Protein AF-0000000087155460 (afdb_homodimer)

Secondary structure (DSSP, 8-state):
-----------------HHHHHHHHHHHHHHH-TTT--HHHHHHHHT--HHHHHHHH-SHHHHHHHHHHHHHHHHHHHHHHHT-TTS-HHHHHHHHHHHHHHHTSHHHHHH--HHHHHHHHHTTT-HHHHHHHHHHHHHHHHHHHHHHHHHHHTT-BPTT--HHHHHHHHHHHHHHHHHHHTT---HHHHHHHHHHHHHTTB-/-----------------HHHHHHHHHHHHHHH-TTT--HHHHHHHHT--HHHHHHHH-SHHHHHHHHHHHHHHHHHHHHHHHT-TTS-HHHHHHHHHHHHHHHTSHHHHHH--HHHHHHHHHTTT-HHHHHHHHHHHHHHHHHHHHHHHHHHHTT-BPTT--HHHHHHHHHHHHHHHHHHHTT---HHHHHHHHHHHHHTTB-

Radius of gyration: 25.84 Å; Cα contacts (8 Å, |Δi|>4): 524; chains: 2; bounding box: 129×66×39 Å

Organism: NCBI:txid2511166

Sequence (406 aa):
MNQAPAQLPRGRPRSFDVDGAVERAMQVFWSRGYHATALPDLLRATKLSRGSLYAAFGDKHSLFLCALDRYIADALARMDIEFDPRRDPVDGLRSYFAGYVDRTSGAKGRRGCLLVATTMELAGQDADVNRRAAGFFKAMETRVAAALSRAKAAGKLADGVEPSSAARILVCFVEGLRVIAKTGPTPITSQATADALLDRFVRMNQAPAQLPRGRPRSFDVDGAVERAMQVFWSRGYHATALPDLLRATKLSRGSLYAAFGDKHSLFLCALDRYIADALARMDIEFDPRRDPVDGLRSYFAGYVDRTSGAKGRRGCLLVATTMELAGQDADVNRRAAGFFKAMETRVAAALSRAKAAGKLADGVEPSSAARILVCFVEGLRVIAKTGPTPITSQATADALLDRFVR

InterPro domains:
  IPR001647 DNA-binding HTH domain, TetR-type [PF00440] (23-65)
  IPR001647 DNA-binding HTH domain, TetR-type [PS50977] (15-75)
  IPR009057 Homedomain-like superfamily [SSF46689] (9-91)
  IPR011075 Tetracyclin repressor-like, C-terminal domain [PF16925] (90-183)
  IPR036271 Tetracyclin repressor-like, C-terminal domain superfamily [SSF48498] (88-199)

Structure (mmCIF, N/CA/C/O backbone):
data_AF-0000000087155460-model_v1
#
loop_
_entity.id
_entity.type
_entity.pdbx_description
1 polymer 'HTH-type transcriptional repressor ComR'
#
loop_
_atom_site.group_PDB
_atom_site.id
_atom_site.type_symbol
_atom_site.label_atom_id
_atom_site.label_alt_id
_atom_site.label_comp_id
_atom_site.label_asym_id
_atom_site.label_entity_id
_atom_site.label_seq_id
_atom_site.pdbx_PDB_ins_code
_atom_site.Cartn_x
_atom_site.Cartn_y
_atom_site.Cartn_z
_atom_site.occupancy
_atom_site.B_iso_or_equiv
_atom_site.auth_seq_id
_atom_site.auth_comp_id
_atom_site.auth_asym_id
_atom_site.auth_atom_id
_atom_site.pdbx_PDB_model_num
ATOM 1 N N . MET A 1 1 ? -64.938 37.438 13.609 1 33.75 1 MET A N 1
ATOM 2 C CA . MET A 1 1 ? -64.125 36.281 13.93 1 33.75 1 MET A CA 1
ATOM 3 C C . MET A 1 1 ? -62.75 36.406 13.328 1 33.75 1 MET A C 1
ATOM 5 O O . MET A 1 1 ? -62.594 36.344 12.102 1 33.75 1 MET A O 1
ATOM 9 N N . ASN A 1 2 ? -61.75 37.156 13.836 1 37 2 ASN A N 1
ATOM 10 C CA . ASN A 1 2 ? -60.406 37.594 13.461 1 37 2 ASN A CA 1
ATOM 11 C C . ASN A 1 2 ? -59.438 36.438 13.312 1 37 2 ASN A C 1
ATOM 13 O O . ASN A 1 2 ? -59.094 35.781 14.289 1 37 2 ASN A O 1
ATOM 17 N N . GLN A 1 3 ? -59.5 35.656 12.242 1 40.03 3 GLN A N 1
ATOM 18 C CA . GLN A 1 3 ? -58.594 34.562 11.953 1 40.03 3 GLN A CA 1
ATOM 19 C C . GLN A 1 3 ? -57.125 35 12.078 1 40.03 3 GLN A C 1
ATOM 21 O O . GLN A 1 3 ? -56.719 35.969 11.453 1 40.03 3 GLN A O 1
ATOM 26 N N . ALA A 1 4 ? -56.531 34.781 13.211 1 50.47 4 ALA A N 1
ATOM 27 C CA . ALA A 1 4 ? -55.125 35.062 13.461 1 50.47 4 ALA A CA 1
ATOM 28 C C . ALA A 1 4 ? -54.25 34.625 12.273 1 50.47 4 ALA A C 1
ATOM 30 O O . ALA A 1 4 ? -54.562 33.625 11.609 1 50.47 4 ALA A O 1
ATOM 31 N N . PRO A 1 5 ? -53.469 35.531 11.688 1 45.53 5 PRO A N 1
ATOM 32 C CA . PRO A 1 5 ? -52.656 35.125 10.547 1 45.53 5 PRO A CA 1
ATOM 33 C C . PRO A 1 5 ? -51.844 33.844 10.82 1 45.53 5 PRO A C 1
ATOM 35 O O . PRO A 1 5 ? -51.469 33.594 11.961 1 45.53 5 PRO A O 1
ATOM 38 N N . ALA A 1 6 ? -52.188 32.719 10.234 1 46.72 6 ALA A N 1
ATOM 39 C CA . ALA A 1 6 ? -51.438 31.469 10.266 1 46.72 6 ALA A CA 1
ATOM 40 C C . ALA A 1 6 ? -49.938 31.734 10.242 1 46.72 6 ALA A C 1
ATOM 42 O O . ALA A 1 6 ? -49.438 32.406 9.344 1 46.72 6 ALA A O 1
ATOM 43 N N . GLN A 1 7 ? -49.25 31.938 11.375 1 41.44 7 GLN A N 1
ATOM 44 C CA . GLN A 1 7 ? -47.812 32.031 11.406 1 41.44 7 GLN A CA 1
ATOM 45 C C . GLN A 1 7 ? -47.156 31.062 10.438 1 41.44 7 GLN A C 1
ATOM 47 O O . GLN A 1 7 ? -47.594 29.906 10.328 1 41.44 7 GLN A O 1
ATOM 52 N N . LEU A 1 8 ? -46.781 31.422 9.242 1 43.31 8 LEU A N 1
ATOM 53 C CA . LEU A 1 8 ? -45.969 30.609 8.328 1 43.31 8 LEU A CA 1
ATOM 54 C C . LEU A 1 8 ? -45 29.734 9.094 1 43.31 8 LEU A C 1
ATOM 56 O O . LEU A 1 8 ? -44.312 30.203 9.992 1 43.31 8 LEU A O 1
ATOM 60 N N . PRO A 1 9 ? -45.281 28.391 9.258 1 42.38 9 PRO A N 1
ATOM 61 C CA . PRO A 1 9 ? -44.312 27.547 9.969 1 42.38 9 PRO A CA 1
ATOM 62 C C . PRO A 1 9 ? -42.875 27.938 9.719 1 42.38 9 PRO A C 1
ATOM 64 O O . PRO A 1 9 ? -42.562 28.531 8.688 1 42.38 9 PRO A O 1
ATOM 67 N N . ARG A 1 10 ? -42.156 28.469 10.711 1 41.88 10 ARG A N 1
ATOM 68 C CA . ARG A 1 10 ? -40.719 28.641 10.664 1 41.88 10 ARG A CA 1
ATOM 69 C C . ARG A 1 10 ? -40.062 27.672 9.688 1 41.88 10 ARG A C 1
ATOM 71 O O . ARG A 1 10 ? -40.5 26.531 9.562 1 41.88 10 ARG A O 1
ATOM 78 N N . GLY A 1 11 ? -39.625 28.094 8.492 1 39.84 11 GLY A N 1
ATOM 79 C CA . GLY A 1 11 ? -38.969 27.297 7.469 1 39.84 11 GLY A CA 1
ATOM 80 C C . GLY A 1 11 ? -38.188 26.125 8.031 1 39.84 11 GLY A C 1
ATOM 81 O O . GLY A 1 11 ? -37.719 26.172 9.18 1 39.84 11 GLY A O 1
ATOM 82 N N . ARG A 1 12 ? -38.625 24.875 7.887 1 42.66 12 ARG A N 1
ATOM 83 C CA . ARG A 1 12 ? -37.875 23.672 8.219 1 42.66 12 ARG A CA 1
ATOM 84 C C . ARG A 1 12 ? -36.375 23.906 8.086 1 42.66 12 ARG A C 1
ATOM 86 O O . ARG A 1 12 ? -35.906 24.438 7.066 1 42.66 12 ARG A O 1
ATOM 93 N N . PRO A 1 13 ? -35.562 24.219 9.078 1 45.78 13 PRO A N 1
ATOM 94 C CA . PRO A 1 13 ? -34.125 24.438 8.953 1 45.78 13 PRO A CA 1
ATOM 95 C C . PRO A 1 13 ? -33.531 23.719 7.734 1 45.78 13 PRO A C 1
ATOM 97 O O . PRO A 1 13 ? -34 22.656 7.344 1 45.78 13 PRO A O 1
ATOM 100 N N . ARG A 1 14 ? -33.094 24.266 6.66 1 45.06 14 ARG A N 1
ATOM 101 C CA . ARG A 1 14 ? -32.438 23.766 5.461 1 45.06 14 ARG A CA 1
ATOM 102 C C . ARG A 1 14 ? -31.656 22.484 5.762 1 45.06 14 ARG A C 1
ATOM 104 O O . ARG A 1 14 ? -30.75 22.5 6.586 1 45.06 14 ARG A O 1
ATOM 111 N N . SER A 1 15 ? -32.156 21.281 5.91 1 53.78 15 SER A N 1
ATOM 112 C CA . SER A 1 15 ? -31.641 19.922 6.062 1 53.78 15 SER A CA 1
ATOM 113 C C . SER A 1 15 ? -30.312 19.766 5.324 1 53.78 15 SER A C 1
ATOM 115 O O . SER A 1 15 ? -30.266 19.859 4.098 1 53.78 15 SER A O 1
ATOM 117 N N . PHE A 1 16 ? -29.234 20.391 5.84 1 66.31 16 PHE A N 1
ATOM 118 C CA . PHE A 1 16 ? -27.875 20.25 5.34 1 66.31 16 PHE A CA 1
ATOM 119 C C . PHE A 1 16 ? -27.625 18.828 4.855 1 66.31 16 PHE A C 1
ATOM 121 O O . PHE A 1 16 ? -28.062 17.859 5.492 1 66.31 16 PHE A O 1
ATOM 128 N N . ASP A 1 17 ? -27.438 18.688 3.543 1 86.5 17 ASP A N 1
ATOM 129 C CA . ASP A 1 17 ? -27.078 17.453 2.854 1 86.5 17 ASP A CA 1
ATOM 130 C C . ASP A 1 17 ? -25.812 16.828 3.453 1 86.5 17 ASP A C 1
ATOM 132 O O . ASP A 1 17 ? -24.719 17.062 2.957 1 86.5 17 ASP A O 1
ATOM 136 N N . VAL A 1 18 ? -26.031 16.141 4.594 1 91.12 18 VAL A N 1
ATOM 137 C CA . VAL A 1 18 ? -24.938 15.523 5.355 1 91.12 18 VAL A CA 1
ATOM 138 C C . VAL A 1 18 ? -24.109 14.633 4.438 1 91.12 18 VAL A C 1
ATOM 140 O O . VAL A 1 18 ? -22.875 14.688 4.469 1 91.12 18 VAL A O 1
ATOM 143 N N . ASP A 1 19 ? -24.828 13.977 3.592 1 93.94 19 ASP A N 1
ATOM 144 C CA . ASP A 1 19 ? -24.141 13.055 2.695 1 93.94 19 ASP A CA 1
ATOM 145 C C . ASP A 1 19 ? -23.234 13.805 1.714 1 93.94 19 ASP A C 1
ATOM 147 O O . ASP A 1 19 ? -22.109 13.391 1.445 1 93.94 19 ASP A O 1
ATOM 151 N N . GLY A 1 20 ? -23.75 14.836 1.236 1 96.12 20 GLY A N 1
ATOM 152 C CA . GLY A 1 20 ? -22.953 15.656 0.336 1 96.12 20 GLY A CA 1
ATOM 153 C C . GLY A 1 20 ? -21.734 16.266 1 1 96.12 20 GLY A C 1
ATOM 154 O O . GLY A 1 20 ? -20.656 16.312 0.401 1 96.12 20 GLY A O 1
ATOM 155 N N . ALA A 1 21 ? -21.906 16.75 2.217 1 96.81 21 ALA A N 1
ATOM 156 C CA . ALA A 1 21 ? -20.781 17.328 2.971 1 96.81 21 ALA A CA 1
ATOM 157 C C . ALA A 1 21 ? -19.703 16.281 3.227 1 96.81 21 ALA A C 1
ATOM 159 O O . ALA A 1 21 ? -18.516 16.562 3.086 1 96.81 21 ALA A O 1
ATOM 160 N N . VAL A 1 22 ? -20.125 15.094 3.566 1 97.88 22 VAL A N 1
ATOM 161 C CA . VAL A 1 22 ? -19.188 14.008 3.824 1 97.88 22 VAL A CA 1
ATOM 162 C C . VAL A 1 22 ? -18.422 13.68 2.547 1 97.88 22 VAL A C 1
ATOM 164 O O . VAL A 1 22 ? -17.203 13.492 2.576 1 97.88 22 VAL A O 1
ATOM 167 N N . GLU A 1 23 ? -19.156 13.648 1.404 1 98 23 GLU A N 1
ATOM 168 C CA . GLU A 1 23 ? -18.516 13.352 0.127 1 98 23 GLU A CA 1
ATOM 169 C C . GLU A 1 23 ? -17.484 14.414 -0.239 1 98 23 GLU A C 1
ATOM 171 O O . GLU A 1 23 ? -16.391 14.094 -0.697 1 98 23 GLU A O 1
ATOM 176 N N . ARG A 1 24 ? -17.812 15.594 -0.045 1 98.31 24 ARG A N 1
ATOM 177 C CA . ARG A 1 24 ? -16.891 16.688 -0.353 1 98.31 24 ARG A CA 1
ATOM 178 C C . ARG A 1 24 ? -15.68 16.672 0.569 1 98.31 24 ARG A C 1
ATOM 180 O O . ARG A 1 24 ? -14.555 16.891 0.127 1 98.31 24 ARG A O 1
ATOM 187 N N . ALA A 1 25 ? -15.945 16.422 1.863 1 98.5 25 ALA A N 1
ATOM 188 C CA . ALA A 1 25 ? -14.836 16.297 2.801 1 98.5 25 ALA A CA 1
ATOM 189 C C . ALA A 1 25 ? -13.93 15.125 2.41 1 98.5 25 ALA A C 1
ATOM 191 O O . ALA A 1 25 ? -12.703 15.234 2.496 1 98.5 25 ALA A O 1
ATOM 192 N N . MET A 1 26 ? -14.547 14.039 1.991 1 98.69 26 MET A N 1
ATOM 193 C CA . MET A 1 26 ? -13.797 12.867 1.551 1 98.69 26 MET A CA 1
ATOM 194 C C . MET A 1 26 ? -12.828 13.227 0.429 1 98.69 26 MET A C 1
ATOM 196 O O . MET A 1 26 ? -11.68 12.789 0.435 1 98.69 26 MET A O 1
ATOM 200 N N . GLN A 1 27 ? -13.297 14.055 -0.497 1 98.44 27 GLN A N 1
ATOM 201 C CA . GLN A 1 27 ? -12.453 14.453 -1.621 1 98.44 27 GLN A CA 1
ATOM 202 C C . GLN A 1 27 ? -11.25 15.25 -1.146 1 98.44 27 GLN A C 1
ATOM 204 O O . GLN A 1 27 ? -10.148 15.109 -1.687 1 98.44 27 GLN A O 1
ATOM 209 N N . VAL A 1 28 ? -11.398 16.078 -0.122 1 98.44 28 VAL A N 1
ATOM 210 C CA . VAL A 1 28 ? -10.312 16.891 0.42 1 98.44 28 VAL A CA 1
ATOM 211 C C . VAL A 1 28 ? -9.305 15.984 1.128 1 98.44 28 VAL A C 1
ATOM 213 O O . VAL A 1 28 ? -8.102 16.047 0.852 1 98.44 28 VAL A O 1
ATOM 216 N N . PHE A 1 29 ? -9.844 15.07 2.012 1 98.38 29 PHE A N 1
ATOM 217 C CA . PHE A 1 29 ? -8.961 14.141 2.713 1 98.38 29 PHE A CA 1
ATOM 218 C C . PHE A 1 29 ? -8.219 13.25 1.727 1 98.38 29 PHE A C 1
ATOM 220 O O . PHE A 1 29 ? -7.051 12.914 1.937 1 98.38 29 PHE A O 1
ATOM 227 N N . TRP A 1 30 ? -8.906 12.883 0.676 1 97.88 30 TRP A N 1
ATOM 228 C CA . TRP A 1 30 ? -8.344 12.008 -0.341 1 97.88 30 TRP A CA 1
ATOM 229 C C . TRP A 1 30 ? -7.207 12.695 -1.092 1 97.88 30 TRP A C 1
ATOM 231 O O . TRP A 1 30 ? -6.188 12.07 -1.4 1 97.88 30 TRP A O 1
ATOM 241 N N . SER A 1 31 ? -7.328 13.922 -1.33 1 95.62 31 SER A N 1
ATOM 242 C CA . SER A 1 31 ? -6.355 14.672 -2.117 1 95.62 31 SER A CA 1
ATOM 243 C C . SER A 1 31 ? -5.172 15.109 -1.262 1 95.62 31 SER A C 1
ATOM 245 O O . SER A 1 31 ? -4.027 15.094 -1.722 1 95.62 31 SER A O 1
ATOM 247 N N . ARG A 1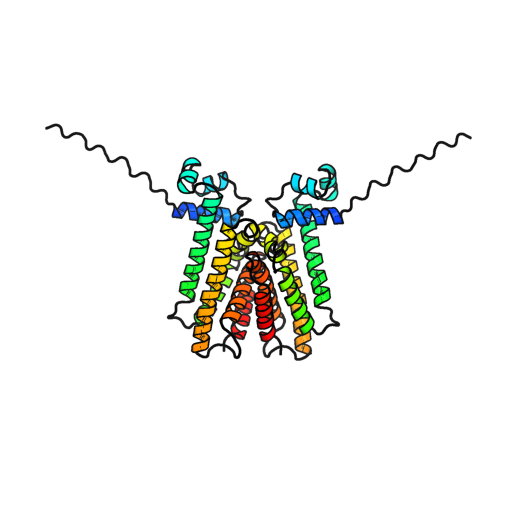 32 ? -5.414 15.391 0.032 1 95.44 32 ARG A N 1
ATOM 248 C CA . ARG A 1 32 ? -4.379 16.062 0.809 1 95.44 32 ARG A CA 1
ATOM 249 C C . ARG A 1 32 ? -3.836 15.156 1.904 1 95.44 32 ARG A C 1
ATOM 251 O O . ARG A 1 32 ? -2.719 15.352 2.385 1 95.44 32 ARG A O 1
ATOM 258 N N . GLY A 1 33 ? -4.645 14.156 2.275 1 96.5 33 GLY A N 1
ATOM 259 C CA . GLY A 1 33 ? -4.336 13.398 3.477 1 96.5 33 GLY A CA 1
ATOM 260 C C . GLY A 1 33 ? -4.934 13.992 4.734 1 96.5 33 GLY A C 1
ATOM 261 O O . GLY A 1 33 ? -5.457 15.109 4.707 1 96.5 33 GLY A O 1
ATOM 262 N N . TYR A 1 34 ? -4.91 13.266 5.789 1 97.62 34 TYR A N 1
ATOM 263 C CA . TYR A 1 34 ? -5.516 13.688 7.047 1 97.62 34 TYR A CA 1
ATOM 264 C C . TYR A 1 34 ? -4.727 14.828 7.676 1 97.62 34 TYR A C 1
ATOM 266 O O . TYR A 1 34 ? -5.285 15.883 7.988 1 97.62 34 TYR A O 1
ATOM 274 N N . HIS A 1 35 ? -3.439 14.672 7.801 1 95.19 35 HIS A N 1
ATOM 275 C CA . HIS A 1 35 ? -2.627 15.641 8.523 1 95.19 35 HIS A CA 1
ATOM 276 C C . HIS A 1 35 ? -2.5 16.938 7.75 1 95.19 35 HIS A C 1
ATOM 278 O O . HIS A 1 35 ? -2.486 18.031 8.344 1 95.19 35 HIS A O 1
ATOM 284 N N . ALA A 1 36 ? -2.475 16.859 6.449 1 95.44 36 ALA A N 1
ATOM 285 C CA . ALA A 1 36 ? -2.25 18.047 5.629 1 95.44 36 ALA A CA 1
ATOM 286 C C . ALA A 1 36 ? -3.545 18.828 5.422 1 95.44 36 ALA A C 1
ATOM 288 O O . ALA A 1 36 ? -3.527 19.938 4.91 1 95.44 36 ALA A O 1
ATOM 289 N N . THR A 1 37 ? -4.676 18.234 5.805 1 97.62 37 THR A N 1
ATOM 290 C CA . THR A 1 37 ? -5.961 18.906 5.688 1 97.62 37 THR A CA 1
ATOM 291 C C . THR A 1 37 ? -6.215 19.797 6.902 1 97.62 37 THR A C 1
ATOM 293 O O . THR A 1 37 ? -6.129 19.344 8.047 1 97.62 37 THR A O 1
ATOM 296 N N . ALA A 1 38 ? -6.508 21.062 6.605 1 96.81 38 ALA A N 1
ATOM 297 C CA . ALA A 1 38 ? -6.84 22 7.668 1 96.81 38 ALA A CA 1
ATOM 298 C C . ALA A 1 38 ? -8.328 22.344 7.656 1 96.81 38 ALA A C 1
ATOM 300 O O . ALA A 1 38 ? -9.031 22.062 6.684 1 96.81 38 ALA A O 1
ATOM 301 N N . LEU A 1 39 ? -8.766 22.875 8.75 1 96.88 39 LEU A N 1
ATOM 302 C CA . LEU A 1 39 ? -10.18 23.203 8.922 1 96.88 39 LEU A CA 1
ATOM 303 C C . LEU A 1 39 ? -10.656 24.141 7.812 1 96.88 39 LEU A C 1
ATOM 305 O O . LEU A 1 39 ? -11.727 23.922 7.234 1 96.88 39 LEU A O 1
ATOM 309 N N . PRO A 1 40 ? -9.891 25.172 7.387 1 97.69 40 PRO A N 1
ATOM 310 C CA . PRO A 1 40 ? -10.359 26.031 6.305 1 97.69 40 PRO A CA 1
ATOM 311 C C . PRO A 1 40 ? -10.602 25.281 5 1 97.69 40 PRO A C 1
ATOM 313 O O . PRO A 1 40 ? -11.492 25.641 4.23 1 97.69 40 PRO A O 1
ATOM 316 N N . ASP A 1 41 ? -9.773 24.25 4.703 1 98.12 41 ASP A N 1
ATOM 317 C CA . ASP A 1 41 ? -9.977 23.406 3.52 1 98.12 41 ASP A CA 1
ATOM 318 C C . ASP A 1 41 ? -11.352 22.75 3.547 1 98.12 41 ASP A C 1
ATOM 320 O O . ASP A 1 41 ? -12.047 22.719 2.533 1 98.12 41 ASP A O 1
ATOM 324 N N . LEU A 1 42 ? -11.711 22.219 4.723 1 98.25 42 LEU A N 1
ATOM 325 C CA . LEU A 1 42 ? -12.977 21.5 4.887 1 98.25 42 LEU A CA 1
ATOM 326 C C . LEU A 1 42 ? -14.156 22.469 4.816 1 98.25 42 LEU A C 1
ATOM 328 O O . LEU A 1 42 ? -15.188 22.156 4.211 1 98.25 42 LEU A O 1
ATOM 332 N N . LEU A 1 43 ? -14 23.641 5.449 1 97.62 43 LEU A N 1
ATOM 333 C CA . LEU A 1 43 ? -15.062 24.641 5.418 1 97.62 43 LEU A CA 1
ATOM 334 C C . LEU A 1 43 ? -15.344 25.094 3.988 1 97.62 43 LEU A C 1
ATOM 336 O O . LEU A 1 43 ? -16.5 25.172 3.572 1 97.62 43 LEU A O 1
ATOM 340 N N . ARG A 1 44 ? -14.312 25.328 3.256 1 97.69 44 ARG A N 1
ATOM 341 C CA . ARG A 1 44 ? -14.445 25.75 1.865 1 97.69 44 ARG A CA 1
ATOM 342 C C . ARG A 1 44 ? -15.109 24.672 1.024 1 97.69 44 ARG A C 1
ATOM 344 O O . ARG A 1 44 ? -16.016 24.953 0.248 1 97.69 44 ARG A O 1
ATOM 351 N N . ALA A 1 45 ? -14.727 23.438 1.207 1 97.19 45 ALA A N 1
ATOM 352 C CA . ALA A 1 45 ? -15.211 22.344 0.383 1 97.19 45 ALA A CA 1
ATOM 353 C C . ALA A 1 45 ? -16.656 22 0.708 1 97.19 45 ALA A C 1
ATOM 355 O O . ALA A 1 45 ? -17.438 21.656 -0.183 1 97.19 45 ALA A O 1
ATOM 356 N N . THR A 1 46 ? -17.031 22.078 1.975 1 96.25 46 THR A N 1
ATOM 357 C CA . THR A 1 46 ? -18.359 21.656 2.402 1 96.25 46 THR A CA 1
ATOM 358 C C . THR A 1 46 ? -19.344 22.812 2.33 1 96.25 46 THR A C 1
ATOM 360 O O . THR A 1 46 ? -20.547 22.609 2.404 1 96.25 46 THR A O 1
ATOM 363 N N . LYS A 1 47 ? -18.828 23.984 2.338 1 94.75 47 LYS A N 1
ATOM 364 C CA . LYS A 1 47 ? -19.609 25.219 2.336 1 94.75 47 LYS A CA 1
ATOM 365 C C . LYS A 1 47 ? -20.391 25.375 3.641 1 94.75 47 LYS A C 1
ATOM 367 O O . LYS A 1 47 ? -21.531 25.844 3.637 1 94.75 47 LYS A O 1
ATOM 372 N N . LEU A 1 48 ? -19.828 24.844 4.645 1 94.31 48 LEU A N 1
ATOM 373 C CA . LEU A 1 48 ? -20.391 25 5.984 1 94.31 48 LEU A CA 1
ATOM 374 C C . LEU A 1 48 ? -19.594 26 6.801 1 94.31 48 LEU A C 1
ATOM 376 O O . LEU A 1 48 ? -18.375 26.156 6.598 1 94.31 48 LEU A O 1
ATOM 380 N N . SER A 1 49 ? -20.328 26.625 7.695 1 94.25 49 SER A N 1
ATOM 381 C CA . SER A 1 49 ? -19.625 27.422 8.703 1 94.25 49 SER A CA 1
ATOM 382 C C . SER A 1 49 ? -18.953 26.516 9.734 1 94.25 49 SER A C 1
ATOM 384 O O . SER A 1 49 ? -19.281 25.328 9.844 1 94.25 49 SER A O 1
ATOM 386 N N . ARG A 1 50 ? -17.969 27.062 10.438 1 94.19 50 ARG A N 1
ATOM 387 C CA . ARG A 1 50 ? -17.297 26.312 11.484 1 94.19 50 ARG A CA 1
ATOM 388 C C . ARG A 1 50 ? -18.297 25.75 12.492 1 94.19 50 ARG A C 1
ATOM 390 O O . ARG A 1 50 ? -18.219 24.562 12.852 1 94.19 50 ARG A O 1
ATOM 397 N N . GLY A 1 51 ? -19.25 26.562 12.914 1 93.44 51 GLY A N 1
ATOM 398 C CA . GLY A 1 51 ? -20.266 26.141 13.859 1 93.44 51 GLY A CA 1
ATOM 399 C C . GLY A 1 51 ? -21.125 25 13.336 1 93.44 51 GLY A C 1
ATOM 400 O O . GLY A 1 51 ? -21.422 24.047 14.062 1 93.44 51 GLY A O 1
ATOM 401 N N . SER A 1 52 ? -21.516 25.062 12.117 1 92.75 52 SER A N 1
ATOM 402 C CA . SER A 1 52 ? -22.344 24.031 11.492 1 92.75 52 SER A CA 1
ATOM 403 C C . SER A 1 52 ? -21.609 22.719 11.359 1 92.75 52 SER A C 1
ATOM 405 O O . SER A 1 52 ? -22.172 21.641 11.586 1 92.75 52 SER A O 1
ATOM 407 N N . LEU A 1 53 ? -20.312 22.766 10.977 1 94.38 53 LEU A N 1
ATOM 408 C CA . LEU A 1 53 ? -19.516 21.562 10.82 1 94.38 53 LEU A CA 1
ATOM 409 C C . LEU A 1 53 ? -19.328 20.859 12.164 1 94.38 53 LEU A C 1
ATOM 411 O O . LEU A 1 53 ? -19.5 19.641 12.25 1 94.38 53 LEU A O 1
ATOM 415 N N . TYR A 1 54 ? -19.062 21.641 13.141 1 93.06 54 TYR A N 1
ATOM 416 C CA . TYR A 1 54 ? -18.875 21.078 14.477 1 93.06 54 TYR A CA 1
ATOM 417 C C . TYR A 1 54 ? -20.172 20.516 15.023 1 93.06 54 TYR A C 1
ATOM 419 O O . TYR A 1 54 ? -20.172 19.484 15.703 1 93.06 54 TYR A O 1
ATOM 427 N N . ALA A 1 55 ? -21.266 21.203 14.758 1 93.62 55 ALA A N 1
ATOM 428 C CA . ALA A 1 55 ? -22.578 20.719 15.211 1 93.62 55 ALA A CA 1
ATOM 429 C C . ALA A 1 55 ? -22.938 19.406 14.531 1 93.62 55 ALA A C 1
ATOM 431 O O . ALA A 1 55 ? -23.516 18.516 15.164 1 93.62 55 ALA A O 1
ATOM 432 N N . ALA A 1 56 ? -22.547 19.328 13.352 1 93.88 56 ALA A N 1
ATOM 433 C CA . ALA A 1 56 ? -22.953 18.172 12.562 1 93.88 56 ALA A CA 1
ATOM 434 C C . ALA A 1 56 ? -22 17 12.797 1 93.88 56 ALA A C 1
ATOM 436 O O . ALA A 1 56 ? -22.438 15.844 12.836 1 93.88 56 ALA A O 1
ATOM 437 N N . PHE A 1 57 ? -20.641 17.266 12.93 1 96.25 57 PHE A N 1
ATOM 438 C CA . PHE A 1 57 ? -19.703 16.156 12.875 1 96.25 57 PHE A CA 1
ATOM 439 C C . PHE A 1 57 ? -18.812 16.125 14.117 1 96.25 57 PHE A C 1
ATOM 441 O O . PHE A 1 57 ? -18.125 15.141 14.375 1 96.25 57 PHE A O 1
ATOM 448 N N . GLY A 1 58 ? -18.875 17.219 14.875 1 95 58 GLY A N 1
ATOM 449 C CA . GLY A 1 58 ? -18.031 17.312 16.062 1 95 58 GLY A CA 1
ATOM 450 C C . GLY A 1 58 ? -16.656 17.891 15.766 1 95 58 GLY A C 1
ATOM 451 O O . GLY A 1 58 ? -16.375 19.047 16.109 1 95 58 GLY A O 1
ATOM 452 N N . ASP A 1 59 ? -15.711 17.125 15.25 1 96.25 59 ASP A N 1
ATOM 453 C CA . ASP A 1 59 ? -14.359 17.594 14.969 1 96.25 59 ASP A CA 1
ATOM 454 C C . ASP A 1 59 ? -13.836 17 13.664 1 96.25 59 ASP A C 1
ATOM 456 O O . ASP A 1 59 ? -14.547 16.266 12.977 1 96.25 59 ASP A O 1
ATOM 460 N N . LYS A 1 60 ? -12.688 17.391 13.281 1 97.38 60 LYS A N 1
ATOM 461 C CA . LYS A 1 60 ? -12.055 16.938 12.047 1 97.38 60 LYS A CA 1
ATOM 462 C C . LYS A 1 60 ? -11.961 15.414 12.008 1 97.38 60 LYS A C 1
ATOM 464 O O . LYS A 1 60 ? -12.242 14.797 10.977 1 97.38 60 LYS A O 1
ATOM 469 N N . HIS A 1 61 ? -11.516 14.82 13.125 1 98.31 61 HIS A N 1
ATOM 470 C CA . HIS A 1 61 ? -11.328 13.375 13.188 1 98.31 61 HIS A CA 1
ATOM 471 C C . HIS A 1 61 ? -12.641 12.641 12.953 1 98.31 61 HIS A C 1
ATOM 473 O O . HIS A 1 61 ? -12.688 11.68 12.188 1 98.31 61 HIS A O 1
ATOM 479 N N . SER A 1 62 ? -13.68 13.062 13.562 1 98.38 62 SER A N 1
ATOM 480 C CA . SER A 1 62 ? -14.984 12.43 13.391 1 98.38 62 SER A CA 1
ATOM 481 C C . SER A 1 62 ? -15.484 12.562 11.953 1 98.38 62 SER A C 1
ATOM 483 O O . SER A 1 62 ? -16.047 11.617 11.398 1 98.38 62 SER A O 1
ATOM 485 N N . LEU A 1 63 ? -15.352 13.797 11.414 1 98.19 63 LEU A N 1
ATOM 486 C CA . LEU A 1 63 ? -15.711 13.992 10.016 1 98.19 63 LEU A CA 1
ATOM 487 C C . LEU A 1 63 ? -14.883 13.086 9.109 1 98.19 63 LEU A C 1
ATOM 489 O O . LEU A 1 63 ? -15.406 12.523 8.141 1 98.19 63 LEU A O 1
ATOM 493 N N . PHE A 1 64 ? -13.641 12.93 9.398 1 98.75 64 PHE A N 1
ATOM 494 C CA . PHE A 1 64 ? -12.758 12.062 8.633 1 98.75 64 PHE A CA 1
ATOM 495 C C . PHE A 1 64 ? -13.25 10.617 8.672 1 98.75 64 PHE A C 1
ATOM 497 O O . PHE A 1 64 ? -13.273 9.938 7.648 1 98.75 64 PHE A O 1
ATOM 504 N N . LEU A 1 65 ? -13.594 10.133 9.859 1 98.81 65 LEU A N 1
ATOM 505 C CA . LEU A 1 65 ? -14.086 8.773 9.992 1 98.81 65 LEU A CA 1
ATOM 506 C C . LEU A 1 65 ? -15.359 8.57 9.18 1 98.81 65 LEU A C 1
ATOM 508 O O . LEU A 1 65 ? -15.562 7.516 8.578 1 98.81 65 LEU A O 1
ATOM 512 N N . CYS A 1 66 ? -16.188 9.578 9.109 1 98.5 66 CYS A N 1
ATOM 513 C CA . CYS A 1 66 ? -17.375 9.516 8.266 1 98.5 66 CYS A CA 1
ATOM 514 C C . CYS A 1 66 ? -16.984 9.375 6.797 1 98.5 66 CYS A C 1
ATOM 516 O O . CYS A 1 66 ? -17.578 8.578 6.066 1 98.5 66 CYS A O 1
ATOM 518 N N . ALA A 1 67 ? -16.062 10.172 6.363 1 98.75 67 ALA A N 1
ATOM 519 C CA . ALA A 1 67 ? -15.562 10.109 4.992 1 98.75 67 ALA A CA 1
ATOM 520 C C . ALA A 1 67 ? -14.984 8.734 4.676 1 98.75 67 ALA A C 1
ATOM 522 O O . ALA A 1 67 ? -15.258 8.172 3.615 1 98.75 67 ALA A O 1
ATOM 523 N N . LEU A 1 68 ? -14.227 8.18 5.59 1 98.88 68 LEU A N 1
ATOM 524 C CA . LEU A 1 68 ? -13.617 6.867 5.418 1 98.88 68 LEU A CA 1
ATOM 525 C C . LEU A 1 68 ? -14.688 5.777 5.348 1 98.88 68 LEU A C 1
ATOM 527 O O . LEU A 1 68 ? -14.609 4.883 4.504 1 98.88 68 LEU A O 1
ATOM 531 N N . ASP A 1 69 ? -15.656 5.883 6.227 1 98.81 69 ASP A N 1
ATOM 532 C CA . ASP A 1 69 ? -16.766 4.93 6.219 1 98.81 69 ASP A CA 1
ATOM 533 C C . ASP A 1 69 ? -17.5 4.957 4.883 1 98.81 69 ASP A C 1
ATOM 535 O O . ASP A 1 69 ? -17.875 3.906 4.355 1 98.81 69 ASP A O 1
ATOM 539 N N . ARG A 1 70 ? -17.734 6.129 4.398 1 98.38 70 ARG A N 1
ATOM 540 C CA . ARG A 1 70 ? -18.391 6.246 3.098 1 98.38 70 ARG A CA 1
ATOM 541 C C . ARG A 1 70 ? -17.562 5.578 2.006 1 98.38 70 ARG A C 1
ATOM 543 O O . ARG A 1 70 ? -18.094 4.836 1.18 1 98.38 70 ARG A O 1
ATOM 550 N N . TYR A 1 71 ? -16.297 5.848 1.948 1 98.62 71 TYR A N 1
ATOM 551 C CA . TYR A 1 71 ? -15.398 5.246 0.97 1 98.62 71 TYR A CA 1
ATOM 552 C C . TYR A 1 71 ? -15.445 3.727 1.041 1 98.62 71 TYR A C 1
ATOM 554 O O . TYR A 1 71 ? -15.523 3.053 0.011 1 98.62 71 TYR A O 1
ATOM 562 N N . ILE A 1 72 ? -15.391 3.205 2.252 1 98.81 72 ILE A N 1
ATOM 563 C CA . ILE A 1 72 ? -15.398 1.767 2.484 1 98.81 72 ILE A CA 1
ATOM 564 C C . ILE A 1 72 ? -16.734 1.175 2.025 1 98.81 72 ILE A C 1
ATOM 566 O O . ILE A 1 72 ? -16.75 0.135 1.362 1 98.81 72 ILE A O 1
ATOM 570 N N . ALA A 1 73 ? -17.781 1.833 2.373 1 98.56 73 ALA A N 1
ATOM 571 C CA . ALA A 1 73 ? -19.109 1.354 1.986 1 98.56 73 ALA A CA 1
ATOM 572 C C . ALA A 1 73 ? -19.25 1.274 0.468 1 98.56 73 ALA A C 1
ATOM 574 O O . ALA A 1 73 ? -19.797 0.305 -0.063 1 98.56 73 ALA A O 1
ATOM 575 N N . ASP A 1 74 ? -18.766 2.285 -0.216 1 98.12 74 ASP A N 1
ATOM 576 C CA . ASP A 1 74 ? -18.797 2.297 -1.676 1 98.12 74 ASP A CA 1
ATOM 577 C C . ASP A 1 74 ? -18 1.129 -2.248 1 98.12 74 ASP A C 1
ATOM 579 O O . ASP A 1 74 ? -18.438 0.484 -3.207 1 98.12 74 ASP A O 1
ATOM 583 N N . ALA A 1 75 ? -16.859 0.838 -1.702 1 98.56 75 ALA A N 1
ATOM 584 C CA . ALA A 1 75 ? -15.992 -0.25 -2.162 1 98.56 75 ALA A CA 1
ATOM 585 C C . ALA A 1 75 ? -16.672 -1.604 -1.95 1 98.56 75 ALA A C 1
ATOM 587 O O . ALA A 1 75 ? -16.656 -2.455 -2.844 1 98.56 75 ALA A O 1
ATOM 588 N N . LEU A 1 76 ? -17.25 -1.79 -0.782 1 98.56 76 LEU A N 1
ATOM 589 C CA . LEU A 1 76 ? -17.906 -3.059 -0.473 1 98.56 76 LEU A CA 1
ATOM 590 C C . LEU A 1 76 ? -19.125 -3.266 -1.349 1 98.56 76 LEU A C 1
ATOM 592 O O . LEU A 1 76 ? -19.406 -4.387 -1.78 1 98.56 76 LEU A O 1
ATOM 596 N N . ALA A 1 77 ? -19.844 -2.182 -1.628 1 98.38 77 ALA A N 1
ATOM 597 C CA . ALA A 1 77 ? -21 -2.27 -2.51 1 98.38 77 ALA A CA 1
ATOM 598 C C . ALA A 1 77 ? -20.594 -2.709 -3.912 1 98.38 77 ALA A C 1
ATOM 600 O O . ALA A 1 77 ? -21.297 -3.504 -4.547 1 98.38 77 ALA A O 1
ATOM 601 N N . ARG A 1 78 ? -19.531 -2.205 -4.414 1 98.06 78 ARG A N 1
ATOM 602 C CA . ARG A 1 78 ? -19.016 -2.627 -5.715 1 98.06 78 ARG A CA 1
ATOM 603 C C . ARG A 1 78 ? -18.703 -4.121 -5.723 1 98.06 78 ARG A C 1
ATOM 605 O O . ARG A 1 78 ? -19.047 -4.828 -6.668 1 98.06 78 ARG A O 1
ATOM 612 N N . MET A 1 79 ? -18.047 -4.582 -4.637 1 98.38 79 MET A N 1
ATOM 613 C CA . MET A 1 79 ? -17.688 -5.992 -4.559 1 98.38 79 MET A CA 1
ATOM 614 C C . MET A 1 79 ? -18.938 -6.871 -4.5 1 98.38 79 MET A C 1
ATOM 616 O O . MET A 1 79 ? -18.953 -7.977 -5.047 1 98.38 79 MET A O 1
ATOM 620 N N . ASP A 1 80 ? -19.953 -6.367 -3.809 1 97.81 80 ASP A N 1
ATOM 621 C CA . ASP A 1 80 ? -21.203 -7.117 -3.742 1 97.81 80 ASP A CA 1
ATOM 622 C C . ASP A 1 80 ? -21.797 -7.336 -5.137 1 97.81 80 ASP A C 1
ATOM 624 O O . ASP A 1 80 ? -22.344 -8.398 -5.422 1 97.81 80 ASP A O 1
ATOM 628 N N . ILE A 1 81 ? -21.641 -6.375 -5.953 1 98 81 ILE A N 1
ATOM 629 C CA . ILE A 1 81 ? -22.109 -6.492 -7.328 1 98 81 ILE A CA 1
ATOM 630 C C . ILE A 1 81 ? -21.219 -7.465 -8.094 1 98 81 ILE A C 1
ATOM 632 O O . ILE A 1 81 ? -21.719 -8.344 -8.805 1 98 81 ILE A O 1
ATOM 636 N N . GLU A 1 82 ? -19.938 -7.344 -7.973 1 98.06 82 GLU A N 1
ATOM 637 C CA . GLU A 1 82 ? -18.969 -8.18 -8.672 1 98.06 82 GLU A CA 1
ATOM 638 C C . GLU A 1 82 ? -19.109 -9.641 -8.273 1 98.06 82 GLU A C 1
ATOM 640 O O . GLU A 1 82 ? -18.938 -10.539 -9.109 1 98.06 82 GLU A O 1
ATOM 645 N N . PHE A 1 83 ? -19.469 -9.875 -6.98 1 98.38 83 PHE A N 1
ATOM 646 C CA . PHE A 1 83 ? -19.516 -11.234 -6.461 1 98.38 83 PHE A CA 1
ATOM 647 C C . PHE A 1 83 ? -20.953 -11.68 -6.227 1 98.38 83 PHE A C 1
ATOM 649 O O . PHE A 1 83 ? -21.219 -12.516 -5.359 1 98.38 83 PHE A O 1
ATOM 656 N N . ASP A 1 84 ? -21.844 -11.062 -6.953 1 97.62 84 ASP A N 1
ATOM 657 C CA . ASP A 1 84 ? -23.234 -11.523 -6.906 1 97.62 84 ASP A CA 1
ATOM 658 C C . ASP A 1 84 ? -23.312 -13.039 -7.039 1 97.62 84 ASP A C 1
ATOM 660 O O . ASP A 1 84 ? -22.734 -13.617 -7.961 1 97.62 84 ASP A O 1
ATOM 664 N N . PRO A 1 85 ? -23.984 -13.703 -6.18 1 94.38 85 PRO A N 1
ATOM 665 C CA . PRO A 1 85 ? -24.031 -15.164 -6.168 1 94.38 85 PRO A CA 1
ATOM 666 C C . PRO A 1 85 ? -24.688 -15.75 -7.418 1 94.38 85 PRO A C 1
ATOM 668 O O . PRO A 1 85 ? -24.516 -16.938 -7.711 1 94.38 85 PRO A O 1
ATOM 671 N N . ARG A 1 86 ? -25.406 -14.938 -8.188 1 96.06 86 ARG A N 1
ATOM 672 C CA . ARG A 1 86 ? -26.047 -15.406 -9.406 1 96.06 86 ARG A CA 1
ATOM 673 C C . ARG A 1 86 ? -25.062 -15.477 -10.562 1 96.06 86 ARG A C 1
ATOM 675 O O . ARG A 1 86 ? -25.328 -16.109 -11.586 1 96.06 86 ARG A O 1
ATOM 682 N N . ARG A 1 87 ? -23.875 -14.867 -10.398 1 95.38 87 ARG A N 1
ATOM 683 C CA . ARG A 1 87 ? -22.844 -14.844 -11.422 1 95.38 87 ARG A CA 1
ATOM 684 C C . ARG A 1 87 ? -21.906 -16.047 -11.289 1 95.38 87 ARG A C 1
ATOM 686 O O . ARG A 1 87 ? -21.766 -16.594 -10.195 1 95.38 87 ARG A O 1
ATOM 693 N N . ASP A 1 88 ? -21.359 -16.438 -12.398 1 98 88 ASP A N 1
ATOM 694 C CA . ASP A 1 88 ? -20.25 -17.391 -12.328 1 98 88 ASP A CA 1
ATOM 695 C C . ASP A 1 88 ? -19.125 -16.859 -11.445 1 98 88 ASP A C 1
ATOM 697 O O . ASP A 1 88 ? -18.688 -15.719 -11.602 1 98 88 ASP A O 1
ATOM 701 N N . PRO A 1 89 ? -18.703 -17.641 -10.453 1 98.12 89 PRO A N 1
ATOM 702 C CA . PRO A 1 89 ? -17.734 -17.109 -9.484 1 98.12 89 PRO A CA 1
ATOM 703 C C . PRO A 1 89 ? -16.438 -16.688 -10.141 1 98.12 89 PRO A C 1
ATOM 705 O O . PRO A 1 89 ? -15.797 -15.727 -9.688 1 98.12 89 PRO A O 1
ATOM 708 N N . VAL A 1 90 ? -16 -17.359 -11.188 1 98.5 90 VAL A N 1
ATOM 709 C CA . VAL A 1 90 ? -14.766 -16.984 -11.875 1 98.5 90 VAL A CA 1
ATOM 710 C C . VAL A 1 90 ? -14.969 -15.68 -12.633 1 98.5 90 VAL A C 1
ATOM 712 O O . VAL A 1 90 ? -14.078 -14.828 -12.648 1 98.5 90 VAL A O 1
ATOM 715 N N . ASP A 1 91 ? -16.141 -15.492 -13.227 1 98.25 91 ASP A N 1
ATOM 716 C CA . ASP A 1 91 ? -16.469 -14.211 -13.859 1 98.25 91 ASP A CA 1
ATOM 717 C C . ASP A 1 91 ? -16.484 -13.078 -12.836 1 98.25 91 ASP A C 1
ATOM 719 O O . ASP A 1 91 ? -16.078 -11.953 -13.133 1 98.25 91 ASP A O 1
ATOM 723 N N . GLY A 1 92 ? -16.984 -13.398 -11.664 1 98.5 92 GLY A N 1
ATOM 724 C CA . GLY A 1 92 ? -16.953 -12.43 -10.578 1 98.5 92 GLY A CA 1
ATOM 725 C C . GLY A 1 92 ? -15.539 -12.016 -10.203 1 98.5 92 GLY A C 1
ATOM 726 O O . GLY A 1 92 ? -15.258 -10.828 -10.031 1 98.5 92 GLY A O 1
ATOM 727 N N . LEU A 1 93 ? -14.641 -13.008 -10.133 1 98.75 93 LEU A N 1
ATOM 728 C CA . LEU A 1 93 ? -13.242 -12.727 -9.828 1 98.75 93 LEU A CA 1
ATOM 729 C C . LEU A 1 93 ? -12.594 -11.906 -10.938 1 98.75 93 LEU A C 1
ATOM 731 O O . LEU A 1 93 ? -11.836 -10.977 -10.656 1 98.75 93 LEU A O 1
ATOM 735 N N . ARG A 1 94 ? -12.93 -12.211 -12.148 1 98.44 94 ARG A N 1
ATOM 736 C CA . ARG A 1 94 ? -12.406 -11.445 -13.273 1 98.44 94 ARG A CA 1
ATOM 737 C C . ARG A 1 94 ? -12.906 -10.008 -13.242 1 98.44 94 ARG A C 1
ATOM 739 O O . ARG A 1 94 ? -12.148 -9.07 -13.5 1 98.44 94 ARG A O 1
ATOM 746 N N . SER A 1 95 ? -14.164 -9.797 -12.93 1 98.44 95 SER A N 1
ATOM 747 C CA . SER A 1 95 ? -14.734 -8.461 -12.805 1 98.44 95 SER A CA 1
ATOM 748 C C . SER A 1 95 ? -14.086 -7.688 -11.664 1 98.44 95 SER A C 1
ATOM 750 O O . SER A 1 95 ? -13.82 -6.488 -11.797 1 98.44 95 SER A O 1
ATOM 752 N N . TYR A 1 96 ? -13.859 -8.391 -10.609 1 98.69 96 TYR A N 1
ATOM 753 C CA . TYR A 1 96 ? -13.188 -7.82 -9.445 1 98.69 96 TYR A CA 1
ATOM 754 C C . TYR A 1 96 ? -11.805 -7.293 -9.82 1 98.69 96 TYR A C 1
ATOM 756 O O . TYR A 1 96 ? -11.484 -6.133 -9.555 1 98.69 96 TYR A O 1
ATOM 764 N N . PHE A 1 97 ? -11.023 -8.102 -10.539 1 98.5 97 PHE A N 1
ATOM 765 C CA . PHE A 1 97 ? -9.688 -7.695 -10.953 1 98.5 97 PHE A CA 1
ATOM 766 C C . PHE A 1 97 ? -9.758 -6.578 -11.992 1 98.5 97 PHE A C 1
ATOM 768 O O . PHE A 1 97 ? -9 -5.609 -11.914 1 98.5 97 PHE A O 1
ATOM 775 N N . ALA A 1 98 ? -10.688 -6.676 -12.938 1 98 98 ALA A N 1
ATOM 776 C CA . ALA A 1 98 ? -10.844 -5.633 -13.953 1 98 98 ALA A CA 1
ATOM 777 C C . ALA A 1 98 ? -11.211 -4.297 -13.312 1 98 98 ALA A C 1
ATOM 779 O O . ALA A 1 98 ? -10.727 -3.244 -13.734 1 98 98 ALA A O 1
ATOM 780 N N . GLY A 1 99 ? -12.086 -4.355 -12.336 1 97.75 99 GLY A N 1
ATOM 781 C CA . GLY A 1 99 ? -12.43 -3.156 -11.586 1 97.75 99 GLY A CA 1
ATOM 782 C C . GLY A 1 99 ? -11.242 -2.518 -10.898 1 97.75 99 GLY A C 1
ATOM 783 O O . GLY A 1 99 ? -11.07 -1.298 -10.945 1 97.75 99 GLY A O 1
ATOM 784 N N . TYR A 1 100 ? -10.422 -3.312 -10.266 1 98 100 TYR A N 1
ATOM 785 C CA . TYR A 1 100 ? -9.234 -2.795 -9.602 1 98 100 TYR A CA 1
ATOM 786 C C . TYR A 1 100 ? -8.25 -2.229 -10.609 1 98 100 TYR A C 1
ATOM 788 O O . TYR A 1 100 ? -7.637 -1.182 -10.383 1 98 100 TYR A O 1
ATOM 796 N N . VAL A 1 101 ? -8.047 -2.932 -11.781 1 97.75 101 VAL A N 1
ATOM 797 C CA . VAL A 1 101 ? -7.172 -2.412 -12.82 1 97.75 101 VAL A CA 1
ATOM 798 C C . VAL A 1 101 ? -7.676 -1.051 -13.297 1 97.75 101 VAL A C 1
ATOM 800 O O . VAL A 1 101 ? -6.898 -0.107 -13.438 1 97.75 101 VAL A O 1
ATOM 803 N N . ASP A 1 102 ? -8.969 -0.952 -13.469 1 96.81 102 ASP A N 1
ATOM 804 C CA . ASP A 1 102 ? -9.555 0.314 -13.891 1 96.81 102 ASP A CA 1
ATOM 805 C C . ASP A 1 102 ? -9.32 1.407 -12.852 1 96.81 102 ASP A C 1
ATOM 807 O O . ASP A 1 102 ? -8.883 2.51 -13.195 1 96.81 102 ASP A O 1
ATOM 811 N N . ARG A 1 103 ? -9.484 1.107 -11.586 1 96.38 103 ARG A N 1
ATOM 812 C CA . ARG A 1 103 ? -9.391 2.078 -10.5 1 96.38 103 ARG A CA 1
ATOM 813 C C . ARG A 1 103 ? -7.938 2.438 -10.203 1 96.38 103 ARG A C 1
ATOM 815 O O . ARG A 1 103 ? -7.664 3.396 -9.477 1 96.38 103 ARG A O 1
ATOM 822 N N . THR A 1 104 ? -7.047 1.671 -10.75 1 96.81 104 THR A N 1
ATOM 823 C CA . THR A 1 104 ? -5.637 1.937 -10.508 1 96.81 104 THR A CA 1
ATOM 824 C C . THR A 1 104 ? -4.941 2.389 -11.789 1 96.81 104 THR A C 1
ATOM 826 O O . THR A 1 104 ? -3.717 2.307 -11.898 1 96.81 104 THR A O 1
ATOM 829 N N . SER A 1 105 ? -5.672 2.848 -12.805 1 95.44 105 SER A N 1
ATOM 830 C CA . SER A 1 105 ? -5.102 3.256 -14.086 1 95.44 105 SER A CA 1
ATOM 831 C C . SER A 1 105 ? -5.223 4.762 -14.289 1 95.44 105 SER A C 1
ATOM 833 O O . SER A 1 105 ? -6.168 5.387 -13.805 1 95.44 105 SER A O 1
ATOM 835 N N . GLY A 1 106 ? -4.246 5.34 -14.992 1 92.56 106 GLY A N 1
ATOM 836 C CA . GLY A 1 106 ? -4.297 6.746 -15.367 1 92.56 106 GLY A CA 1
ATOM 837 C C . GLY A 1 106 ? -4.41 7.676 -14.172 1 92.56 106 GLY A C 1
ATOM 838 O O . GLY A 1 106 ? -3.693 7.516 -13.188 1 92.56 106 GLY A O 1
ATOM 839 N N . ALA A 1 107 ? -5.32 8.633 -14.328 1 93.56 107 ALA A N 1
ATOM 840 C CA . ALA A 1 107 ? -5.504 9.641 -13.289 1 93.56 107 ALA A CA 1
ATOM 841 C C . ALA A 1 107 ? -6.031 9.016 -12.008 1 93.56 107 ALA A C 1
ATOM 843 O O . ALA A 1 107 ? -5.684 9.453 -10.906 1 93.56 107 ALA A O 1
ATOM 844 N N . LYS A 1 108 ? -6.867 8 -12.086 1 94.75 108 LYS A N 1
ATOM 845 C CA . LYS A 1 108 ? -7.383 7.312 -10.906 1 94.75 108 LYS A CA 1
ATOM 846 C C . LYS A 1 108 ? -6.258 6.645 -10.125 1 94.75 108 LYS A C 1
ATOM 848 O O . LYS A 1 108 ? -6.23 6.703 -8.891 1 94.75 108 LYS A O 1
ATOM 853 N N . GLY A 1 109 ? -5.34 6.035 -10.914 1 94.31 109 GLY A N 1
ATOM 854 C CA . GLY A 1 109 ? -4.184 5.418 -10.281 1 94.31 109 GLY A CA 1
ATOM 855 C C . GLY A 1 109 ? -3.297 6.418 -9.562 1 94.31 109 GLY A C 1
ATOM 856 O O . GLY A 1 109 ? -2.844 6.16 -8.445 1 94.31 109 GLY A O 1
ATOM 857 N N . ARG A 1 110 ? -3.146 7.535 -10.164 1 93.88 110 ARG A N 1
ATOM 858 C CA . ARG A 1 110 ? -2.291 8.562 -9.578 1 93.88 110 ARG A CA 1
ATOM 859 C C . ARG A 1 110 ? -2.93 9.164 -8.328 1 93.88 110 ARG A C 1
ATOM 861 O O . ARG A 1 110 ? -2.229 9.562 -7.395 1 93.88 110 ARG A O 1
ATOM 868 N N . ARG A 1 111 ? -4.246 9.273 -8.367 1 95.44 111 ARG A N 1
ATOM 869 C CA . ARG A 1 111 ? -4.941 9.734 -7.168 1 95.44 111 ARG A CA 1
ATOM 870 C C . ARG A 1 111 ? -4.781 8.734 -6.027 1 95.44 111 ARG A C 1
ATOM 872 O O . ARG A 1 111 ? -4.582 9.125 -4.875 1 95.44 111 ARG A O 1
ATOM 879 N N . GLY A 1 112 ? -4.871 7.43 -6.375 1 96.5 112 GLY A N 1
ATOM 880 C CA . GLY A 1 112 ? -4.637 6.367 -5.41 1 96.5 112 GLY A CA 1
ATOM 881 C C . GLY A 1 112 ? -5.879 5.992 -4.621 1 96.5 112 GLY A C 1
ATOM 882 O O . GLY A 1 112 ? -6.984 6.438 -4.941 1 96.5 112 GLY A O 1
ATOM 883 N N . CYS A 1 113 ? -5.711 5.199 -3.674 1 97.94 113 CYS A N 1
ATOM 884 C CA . CYS A 1 113 ? -6.762 4.676 -2.807 1 97.94 113 CYS A CA 1
ATOM 885 C C . CYS A 1 113 ? -6.781 5.406 -1.471 1 97.94 113 CYS A C 1
ATOM 887 O O . CYS A 1 113 ? -5.785 5.418 -0.748 1 97.94 113 CYS A O 1
ATOM 889 N N . LEU A 1 114 ? -7.883 5.965 -1.074 1 98.56 114 LEU A N 1
ATOM 890 C CA . LEU A 1 114 ? -8 6.684 0.191 1 98.56 114 LEU A CA 1
ATOM 891 C C . LEU A 1 114 ? -7.699 5.762 1.368 1 98.56 114 LEU A C 1
ATOM 893 O O . LEU A 1 114 ? -7.012 6.156 2.312 1 98.56 114 LEU A O 1
ATOM 897 N N . LEU A 1 115 ? -8.219 4.523 1.303 1 98.69 115 LEU A N 1
ATOM 898 C CA . LEU A 1 115 ? -8.07 3.605 2.426 1 98.69 115 LEU A CA 1
ATOM 899 C C . LEU A 1 115 ? -6.613 3.199 2.607 1 98.69 115 LEU A C 1
ATOM 901 O O . LEU A 1 115 ? -6.109 3.164 3.732 1 98.69 115 LEU A O 1
ATOM 905 N N . VAL A 1 116 ? -5.891 2.871 1.499 1 98.56 116 VAL A N 1
ATOM 906 C CA . VAL A 1 116 ? -4.484 2.504 1.594 1 98.56 116 VAL A CA 1
ATOM 907 C C . VAL A 1 116 ? -3.67 3.695 2.094 1 98.56 116 VAL A C 1
ATOM 909 O O . VAL A 1 116 ? -2.824 3.551 2.979 1 98.56 116 VAL A O 1
ATOM 912 N N . ALA A 1 117 ? -3.945 4.883 1.531 1 98.06 117 ALA A N 1
ATOM 913 C CA . ALA A 1 117 ? -3.252 6.094 1.967 1 98.06 117 ALA A CA 1
ATOM 914 C C . ALA A 1 117 ? -3.473 6.344 3.455 1 98.06 117 ALA A C 1
ATOM 916 O O . ALA A 1 117 ? -2.525 6.645 4.188 1 98.06 117 ALA A O 1
ATOM 917 N N . THR A 1 118 ? -4.738 6.203 3.906 1 98.25 118 THR A N 1
ATOM 918 C CA . THR A 1 118 ? -5.113 6.402 5.301 1 98.25 118 THR A CA 1
ATOM 919 C C . THR A 1 118 ? -4.438 5.371 6.199 1 98.25 118 THR A C 1
ATOM 921 O O . THR A 1 118 ? -3.951 5.707 7.281 1 98.25 118 THR A O 1
ATOM 924 N N . THR A 1 119 ? -4.426 4.148 5.738 1 98.31 119 THR A N 1
ATOM 925 C CA . THR A 1 119 ? -3.801 3.072 6.5 1 98.31 119 THR A CA 1
ATOM 926 C C . THR A 1 119 ? -2.322 3.365 6.734 1 98.31 119 THR A C 1
ATOM 928 O O . THR A 1 119 ? -1.832 3.254 7.859 1 98.31 119 THR A O 1
ATOM 931 N N . MET A 1 120 ? -1.644 3.775 5.703 1 97.62 120 MET A N 1
ATOM 932 C CA . MET A 1 120 ? -0.22 4.078 5.816 1 97.62 120 MET A CA 1
ATOM 933 C C . MET A 1 120 ? 0.009 5.285 6.723 1 97.62 120 MET A C 1
ATOM 935 O O . MET A 1 120 ? 0.982 5.324 7.477 1 97.62 120 MET A O 1
ATOM 939 N N . GLU A 1 121 ? -0.881 6.203 6.715 1 97.31 121 GLU A N 1
ATOM 940 C CA . GLU A 1 121 ? -0.705 7.484 7.395 1 97.31 121 GLU A CA 1
ATOM 941 C C . GLU A 1 121 ? -1.075 7.375 8.875 1 97.31 121 GLU A C 1
ATOM 943 O O . GLU A 1 121 ? -0.419 7.977 9.727 1 97.31 121 GLU A O 1
ATOM 948 N N . LEU A 1 122 ? -2.15 6.492 9.203 1 97.19 122 LEU A N 1
ATOM 949 C CA . LEU A 1 122 ? -2.762 6.723 10.508 1 97.19 122 LEU A CA 1
ATOM 950 C C . LEU A 1 122 ? -2.883 5.422 11.289 1 97.19 122 LEU A C 1
ATOM 952 O O . LEU A 1 122 ? -3.051 5.438 12.508 1 97.19 122 LEU A O 1
ATOM 956 N N . ALA A 1 123 ? -2.977 4.238 10.625 1 94.44 123 ALA A N 1
ATOM 957 C CA . ALA A 1 123 ? -3.414 3.004 11.266 1 94.44 123 ALA A CA 1
ATOM 958 C C . ALA A 1 123 ? -2.535 2.67 12.469 1 94.44 123 ALA A C 1
ATOM 960 O O . ALA A 1 123 ? -3.023 2.172 13.484 1 94.44 123 ALA A O 1
ATOM 961 N N . GLY A 1 124 ? -1.295 2.975 12.477 1 89.94 124 GLY A N 1
ATOM 962 C CA . GLY A 1 124 ? -0.404 2.664 13.586 1 89.94 124 GLY A CA 1
ATOM 963 C C . GLY A 1 124 ? -0.608 3.568 14.789 1 89.94 124 GLY A C 1
ATOM 964 O O . GLY A 1 124 ? -0.153 3.256 15.891 1 89.94 124 GLY A O 1
ATOM 965 N N . GLN A 1 125 ? -1.386 4.617 14.672 1 92.94 125 GLN A N 1
ATOM 966 C CA . GLN A 1 125 ? -1.47 5.621 15.727 1 92.94 125 GLN A CA 1
ATOM 967 C C . GLN A 1 125 ? -2.922 5.957 16.047 1 92.94 125 GLN A C 1
ATOM 969 O O . GLN A 1 125 ? -3.197 6.691 17 1 92.94 125 GLN A O 1
ATOM 974 N N . ASP A 1 126 ? -3.805 5.484 15.281 1 97.19 126 ASP A N 1
ATOM 975 C CA . ASP A 1 126 ? -5.23 5.762 15.414 1 97.19 126 ASP A CA 1
ATOM 976 C C . ASP A 1 126 ? -6.043 4.469 15.43 1 97.19 126 ASP A C 1
ATOM 978 O O . ASP A 1 126 ? -6.273 3.863 14.383 1 97.19 126 ASP A O 1
ATOM 982 N N . ALA A 1 127 ? -6.504 4.09 16.547 1 97.31 127 ALA A N 1
ATOM 983 C CA . ALA A 1 127 ? -7.176 2.809 16.734 1 97.31 127 ALA A CA 1
ATOM 984 C C . ALA A 1 127 ? -8.461 2.736 15.922 1 97.31 127 ALA A C 1
ATOM 986 O O . ALA A 1 127 ? -8.836 1.666 15.438 1 97.31 127 ALA A O 1
ATOM 987 N N . ASP A 1 128 ? -9.164 3.861 15.797 1 98.5 128 ASP A N 1
ATOM 988 C CA . ASP A 1 128 ? -10.398 3.895 15.016 1 98.5 128 ASP A CA 1
ATOM 989 C C . ASP A 1 128 ? -10.125 3.625 13.539 1 98.5 128 ASP A C 1
ATOM 991 O O . ASP A 1 128 ? -10.828 2.834 12.906 1 98.5 128 ASP A O 1
ATOM 995 N N . VAL A 1 129 ? -9.117 4.254 13.023 1 98.5 129 VAL A N 1
ATOM 996 C CA . VAL A 1 129 ? -8.727 4.047 11.625 1 98.5 129 VAL A CA 1
ATOM 997 C C . VAL A 1 129 ? -8.25 2.611 11.43 1 98.5 129 VAL A C 1
ATOM 999 O O . VAL A 1 129 ? -8.633 1.953 10.461 1 98.5 129 VAL A O 1
ATOM 1002 N N . ASN A 1 130 ? -7.438 2.141 12.414 1 98.12 130 ASN A N 1
ATOM 1003 C CA . ASN A 1 130 ? -6.918 0.781 12.32 1 98.12 130 ASN A CA 1
ATOM 1004 C C . ASN A 1 130 ? -8.047 -0.246 12.25 1 98.12 130 ASN A C 1
ATOM 1006 O O . ASN A 1 130 ? -8.008 -1.16 11.422 1 98.12 130 ASN A O 1
ATOM 1010 N N . ARG A 1 131 ? -8.992 -0.105 13.062 1 98.19 131 ARG A N 1
ATOM 1011 C CA . ARG A 1 131 ? -10.117 -1.032 13.102 1 98.19 131 ARG A CA 1
ATOM 1012 C C . ARG A 1 131 ? -10.875 -1.034 11.773 1 98.19 131 ARG A C 1
ATOM 1014 O O . ARG A 1 131 ? -11.25 -2.094 11.266 1 98.19 131 ARG A O 1
ATOM 1021 N N . ARG A 1 132 ? -11.086 0.107 11.203 1 98.62 132 ARG A N 1
ATOM 1022 C CA . ARG A 1 132 ? -11.805 0.23 9.938 1 98.62 132 ARG A CA 1
ATOM 1023 C C . ARG A 1 132 ? -11.016 -0.392 8.789 1 98.62 132 ARG A C 1
ATOM 1025 O O . ARG A 1 132 ? -11.578 -1.126 7.973 1 98.62 132 ARG A O 1
ATOM 1032 N N . ALA A 1 133 ? -9.742 -0.116 8.773 1 98.62 133 ALA A N 1
ATOM 1033 C CA . ALA A 1 133 ? -8.898 -0.674 7.719 1 98.62 133 ALA A CA 1
ATOM 1034 C C . ALA A 1 133 ? -8.82 -2.193 7.828 1 98.62 133 ALA A C 1
ATOM 1036 O O . ALA A 1 133 ? -9.023 -2.906 6.844 1 98.62 133 ALA A O 1
ATOM 1037 N N . ALA A 1 134 ? -8.547 -2.697 9.07 1 98.19 134 ALA A N 1
ATOM 1038 C CA . ALA A 1 134 ? -8.484 -4.137 9.305 1 98.19 134 ALA A CA 1
ATOM 1039 C C . ALA A 1 134 ? -9.805 -4.812 8.93 1 98.19 134 ALA A C 1
ATOM 1041 O O . ALA A 1 134 ? -9.812 -5.867 8.297 1 98.19 134 ALA A O 1
ATOM 1042 N N . GLY A 1 135 ? -10.875 -4.199 9.336 1 98.44 135 GLY A N 1
ATOM 1043 C CA . GLY A 1 135 ? -12.195 -4.727 9.008 1 98.44 135 GLY A CA 1
ATOM 1044 C C . GLY A 1 135 ? -12.461 -4.781 7.512 1 98.44 135 GLY A C 1
ATOM 1045 O O . GLY A 1 135 ? -13.055 -5.738 7.02 1 98.44 135 GLY A O 1
ATOM 1046 N N . PHE A 1 136 ? -12.039 -3.803 6.836 1 98.69 136 PHE A N 1
ATOM 1047 C CA . PHE A 1 136 ? -12.227 -3.758 5.391 1 98.69 136 PHE A CA 1
ATOM 1048 C C . PHE A 1 136 ? -11.43 -4.867 4.707 1 98.69 136 PHE A C 1
ATOM 1050 O O . PHE A 1 136 ? -11.969 -5.586 3.861 1 98.69 136 PHE A O 1
ATOM 1057 N N . PHE A 1 137 ? -10.141 -5.055 5.047 1 98.44 137 PHE A N 1
ATOM 1058 C CA . PHE A 1 137 ? -9.328 -6.098 4.438 1 98.44 137 PHE A CA 1
ATOM 1059 C C . PHE A 1 137 ? -9.906 -7.477 4.73 1 98.44 137 PHE A C 1
ATOM 1061 O O . PHE A 1 137 ? -9.93 -8.344 3.855 1 98.44 137 PHE A O 1
ATOM 1068 N N . LYS A 1 138 ? -10.391 -7.617 5.93 1 98.19 138 LYS A N 1
ATOM 1069 C CA . LYS A 1 138 ? -11.031 -8.883 6.281 1 98.19 138 LYS A CA 1
ATOM 1070 C C . LYS A 1 138 ? -12.297 -9.109 5.457 1 98.19 138 LYS A C 1
ATOM 1072 O O . LYS A 1 138 ? -12.57 -10.227 5.02 1 98.19 138 LYS A O 1
ATOM 1077 N N . ALA A 1 139 ? -13.078 -8.094 5.289 1 98.69 139 ALA A N 1
ATOM 1078 C CA . ALA A 1 139 ? -14.289 -8.188 4.477 1 98.69 139 ALA A CA 1
ATOM 1079 C C . ALA A 1 139 ? -13.953 -8.547 3.031 1 98.69 139 ALA A C 1
ATOM 1081 O O . ALA A 1 139 ? -14.664 -9.328 2.398 1 98.69 139 ALA A O 1
ATOM 1082 N N . MET A 1 140 ? -12.922 -7.926 2.475 1 98.56 140 MET A N 1
ATOM 1083 C CA . MET A 1 140 ? -12.453 -8.289 1.141 1 98.56 140 MET A CA 1
ATOM 1084 C C . MET A 1 140 ? -12.117 -9.773 1.063 1 98.56 140 MET A C 1
ATOM 1086 O O . MET A 1 140 ? -12.602 -10.477 0.177 1 98.56 140 MET A O 1
ATOM 1090 N N . GLU A 1 141 ? -11.273 -10.234 2.035 1 98.44 141 GLU A N 1
ATOM 1091 C CA . GLU A 1 141 ? -10.852 -11.633 2.051 1 98.44 141 GLU A CA 1
ATOM 1092 C C . GLU A 1 141 ? -12.047 -12.578 2.113 1 98.44 141 GLU A C 1
ATOM 1094 O O . GLU A 1 141 ? -12.078 -13.586 1.412 1 98.44 141 GLU A O 1
ATOM 1099 N N . THR A 1 142 ? -12.969 -12.188 2.955 1 98.62 142 THR A N 1
ATOM 1100 C CA . THR A 1 142 ? -14.156 -13.016 3.133 1 98.62 142 THR A CA 1
ATOM 1101 C C . THR A 1 142 ? -14.93 -13.148 1.823 1 98.62 142 THR A C 1
ATOM 1103 O O . THR A 1 142 ? -15.328 -14.242 1.438 1 98.62 142 THR A O 1
ATOM 1106 N N . ARG A 1 143 ? -15.117 -12.117 1.104 1 98.69 143 ARG A N 1
ATOM 1107 C CA . ARG A 1 143 ? -15.875 -12.109 -0.145 1 98.69 143 ARG A CA 1
ATOM 1108 C C . ARG A 1 143 ? -15.125 -12.875 -1.238 1 98.69 143 ARG A C 1
ATOM 1110 O O . ARG A 1 143 ? -15.727 -13.664 -1.971 1 98.69 143 ARG A O 1
ATOM 1117 N N . VAL A 1 144 ? -13.836 -12.648 -1.332 1 98.81 144 VAL A N 1
ATOM 1118 C CA . VAL A 1 144 ? -13.023 -13.344 -2.326 1 98.81 144 VAL A CA 1
ATOM 1119 C C . VAL A 1 144 ? -12.984 -14.836 -2.012 1 98.81 144 VAL A C 1
ATOM 1121 O O . VAL A 1 144 ? -13.109 -15.664 -2.912 1 98.81 144 VAL A O 1
ATOM 1124 N N . ALA A 1 145 ? -12.836 -15.172 -0.691 1 98.81 145 ALA A N 1
ATOM 1125 C CA . ALA A 1 145 ? -12.836 -16.578 -0.286 1 98.81 145 ALA A CA 1
ATOM 1126 C C . ALA A 1 145 ? -14.164 -17.25 -0.63 1 98.81 145 ALA A C 1
ATOM 1128 O O . ALA A 1 145 ? -14.188 -18.406 -1.053 1 98.81 145 ALA A O 1
ATOM 1129 N N . ALA A 1 146 ? -15.227 -16.531 -0.438 1 98.69 146 ALA A N 1
ATOM 1130 C CA . ALA A 1 146 ? -16.547 -17.078 -0.77 1 98.69 146 ALA A CA 1
ATOM 1131 C C . ALA A 1 146 ? -16.656 -17.359 -2.266 1 98.69 146 ALA A C 1
ATOM 1133 O O . ALA A 1 146 ? -17.156 -18.422 -2.666 1 98.69 146 ALA A O 1
ATOM 1134 N N . ALA A 1 147 ? -16.203 -16.453 -3.084 1 98.62 147 ALA A N 1
ATOM 1135 C CA . ALA A 1 147 ? -16.219 -16.656 -4.531 1 98.62 147 ALA A CA 1
ATOM 1136 C C . ALA A 1 147 ? -15.352 -17.844 -4.922 1 98.62 147 ALA A C 1
ATOM 1138 O O . ALA A 1 147 ? -15.75 -18.656 -5.754 1 98.62 147 ALA A O 1
ATOM 1139 N N . LEU A 1 148 ? -14.188 -17.984 -4.309 1 98.81 148 LEU A N 1
ATOM 1140 C CA . LEU A 1 148 ? -13.273 -19.078 -4.59 1 98.81 148 LEU A CA 1
ATOM 1141 C C . LEU A 1 148 ? -13.875 -20.406 -4.133 1 98.81 148 LEU A C 1
ATOM 1143 O O . LEU A 1 148 ? -13.688 -21.438 -4.785 1 98.81 148 LEU A O 1
ATOM 1147 N N . SER A 1 149 ? -14.562 -20.375 -3.014 1 98.69 149 SER A N 1
ATOM 1148 C CA . SER A 1 149 ? -15.234 -21.578 -2.533 1 98.69 149 SER A CA 1
ATOM 1149 C C . SER A 1 149 ? -16.312 -22.047 -3.51 1 98.69 149 SER A C 1
ATOM 1151 O O . SER A 1 149 ? -16.453 -23.234 -3.766 1 98.69 149 SER A O 1
ATOM 1153 N N . ARG A 1 150 ? -17.078 -21.125 -4.035 1 98.38 150 ARG A N 1
ATOM 1154 C CA . ARG A 1 150 ? -18.062 -21.453 -5.055 1 98.38 150 ARG A CA 1
ATOM 1155 C C . ARG A 1 150 ? -17.391 -22.016 -6.309 1 98.38 150 ARG A C 1
ATOM 1157 O O . ARG A 1 150 ? -17.891 -22.953 -6.922 1 98.38 150 ARG A O 1
ATOM 1164 N N . ALA A 1 151 ? -16.297 -21.406 -6.688 1 98.56 151 ALA A N 1
ATOM 1165 C CA . ALA A 1 151 ? -15.531 -21.906 -7.832 1 98.56 151 ALA A CA 1
ATOM 1166 C C . ALA A 1 151 ? -15.039 -23.328 -7.582 1 98.56 151 ALA A C 1
ATOM 1168 O O . ALA A 1 151 ? -15.078 -24.172 -8.484 1 98.56 151 ALA A O 1
ATOM 1169 N N . LYS A 1 152 ? -14.547 -23.578 -6.355 1 98.44 152 LYS A N 1
ATOM 1170 C CA . LYS A 1 152 ? -14.109 -24.922 -5.977 1 98.44 152 LYS A CA 1
ATOM 1171 C C . LYS A 1 152 ? -15.25 -25.938 -6.109 1 98.44 152 LYS A C 1
ATOM 1173 O O . LYS A 1 152 ? -15.07 -27.016 -6.68 1 98.44 152 LYS A O 1
ATOM 1178 N N . ALA A 1 153 ? -16.406 -25.578 -5.605 1 97.88 153 ALA A N 1
ATOM 1179 C CA . ALA A 1 153 ? -17.578 -26.453 -5.664 1 97.88 153 ALA A CA 1
ATOM 1180 C C . ALA A 1 153 ? -17.969 -26.75 -7.109 1 97.88 153 ALA A C 1
ATOM 1182 O O . ALA A 1 153 ? -18.484 -27.828 -7.406 1 97.88 153 ALA A O 1
ATOM 1183 N N . ALA A 1 154 ? -17.672 -25.812 -7.996 1 97.5 154 ALA A N 1
ATOM 1184 C CA . ALA A 1 154 ? -18.016 -25.953 -9.414 1 97.5 154 ALA A CA 1
ATOM 1185 C C . ALA A 1 154 ? -16.891 -26.641 -10.172 1 97.5 154 ALA A C 1
ATOM 1187 O O . ALA A 1 154 ? -16.938 -26.766 -11.398 1 97.5 154 ALA A O 1
ATOM 1188 N N . GLY A 1 155 ? -15.797 -27 -9.469 1 97.75 155 GLY A N 1
ATOM 1189 C CA . GLY A 1 155 ? -14.68 -27.703 -10.086 1 97.75 155 GLY A CA 1
ATOM 1190 C C . GLY A 1 155 ? -13.805 -26.812 -10.93 1 97.75 155 GLY A C 1
ATOM 1191 O O . GLY A 1 155 ? -13.156 -27.266 -11.875 1 97.75 155 GLY A O 1
ATOM 1192 N N . LYS A 1 156 ? -13.797 -25.516 -10.594 1 98.25 156 LYS A N 1
ATOM 1193 C CA . LYS A 1 156 ? -13.133 -24.547 -11.461 1 98.25 156 LYS A CA 1
ATOM 1194 C C . LYS A 1 156 ? -11.836 -24.047 -10.836 1 98.25 156 LYS A C 1
ATOM 1196 O O . LYS A 1 156 ? -11.117 -23.25 -11.438 1 98.25 156 LYS A O 1
ATOM 1201 N N . LEU A 1 157 ? -11.445 -24.5 -9.641 1 97.94 157 LEU A N 1
ATOM 1202 C CA . LEU A 1 157 ? -10.18 -24.109 -9.039 1 97.94 157 LEU A CA 1
ATOM 1203 C C . LEU A 1 157 ? -9.055 -25.031 -9.484 1 97.94 157 LEU A C 1
ATOM 1205 O O . LEU A 1 157 ? -9.281 -26.219 -9.719 1 97.94 157 LEU A O 1
ATOM 1209 N N . ALA A 1 158 ? -7.949 -24.484 -9.617 1 96.25 158 ALA A N 1
ATOM 1210 C CA . ALA A 1 158 ? -6.77 -25.312 -9.891 1 96.25 158 ALA A CA 1
ATOM 1211 C C . ALA A 1 158 ? -6.516 -26.297 -8.766 1 96.25 158 ALA A C 1
ATOM 1213 O O . ALA A 1 158 ? -6.938 -26.078 -7.625 1 96.25 158 ALA A O 1
ATOM 1214 N N . ASP A 1 159 ? -5.797 -27.406 -8.977 1 93.56 159 ASP A N 1
ATOM 1215 C CA . ASP A 1 159 ? -5.508 -28.453 -8.008 1 93.56 159 ASP A CA 1
ATOM 1216 C C . ASP A 1 159 ? -4.715 -27.906 -6.824 1 93.56 159 ASP A C 1
ATOM 1218 O O . ASP A 1 159 ? -3.793 -27.109 -7.008 1 93.56 159 ASP A O 1
ATOM 1222 N N . GLY A 1 160 ? -5.191 -28.203 -5.676 1 94.12 160 GLY A N 1
ATOM 1223 C CA . GLY A 1 160 ? -4.43 -27.875 -4.48 1 94.12 160 GLY A CA 1
ATOM 1224 C C . GLY A 1 160 ? -4.719 -26.484 -3.939 1 94.12 160 GLY A C 1
ATOM 1225 O O . GLY A 1 160 ? -4.199 -26.109 -2.891 1 94.12 160 GLY A O 1
ATOM 1226 N N . VAL A 1 161 ? -5.609 -25.781 -4.598 1 97 161 VAL A N 1
ATOM 1227 C CA . VAL A 1 161 ? -5.902 -24.422 -4.156 1 97 161 VAL A CA 1
ATOM 1228 C C . VAL A 1 161 ? -6.898 -24.453 -3.002 1 97 161 VAL A C 1
ATOM 1230 O O . VAL A 1 161 ? -7.953 -25.078 -3.102 1 97 161 VAL A O 1
ATOM 1233 N N . GLU A 1 162 ? -6.512 -23.875 -1.904 1 97.81 162 GLU A N 1
ATOM 1234 C CA . GLU A 1 162 ? -7.41 -23.672 -0.773 1 97.81 162 GLU A CA 1
ATOM 1235 C C . GLU A 1 162 ? -8.016 -22.266 -0.801 1 97.81 162 GLU A C 1
ATOM 1237 O O . GLU A 1 162 ? -7.285 -21.281 -0.843 1 97.81 162 GLU A O 1
ATOM 1242 N N . PRO A 1 163 ? -9.312 -22.141 -0.752 1 98.62 163 PRO A N 1
ATOM 1243 C CA . PRO A 1 163 ? -9.984 -20.859 -0.996 1 98.62 163 PRO A CA 1
ATOM 1244 C C . PRO A 1 163 ? -9.516 -19.75 -0.058 1 98.62 163 PRO A C 1
ATOM 1246 O O . PRO A 1 163 ? -9.211 -18.656 -0.508 1 98.62 163 PRO A O 1
ATOM 1249 N N . SER A 1 164 ? -9.398 -19.969 1.245 1 98.25 164 SER A N 1
ATOM 1250 C CA . SER A 1 164 ? -9.008 -18.938 2.191 1 98.25 164 SER A CA 1
ATOM 1251 C C . SER A 1 164 ? -7.578 -18.469 1.95 1 98.25 164 SER A C 1
ATOM 1253 O O . SER A 1 164 ? -7.289 -17.266 2 1 98.25 164 SER A O 1
ATOM 1255 N N . SER A 1 165 ? -6.73 -19.406 1.681 1 97.81 165 SER A N 1
ATOM 1256 C CA . SER A 1 165 ? -5.34 -19.078 1.371 1 97.81 165 SER A CA 1
ATOM 1257 C C . SER A 1 165 ? -5.234 -18.281 0.075 1 97.81 165 SER A C 1
ATOM 1259 O O . SER A 1 165 ? -4.539 -17.266 0.02 1 97.81 165 SER A O 1
ATOM 1261 N N . ALA A 1 166 ? -5.941 -18.734 -0.922 1 98.69 166 ALA A N 1
ATOM 1262 C CA . ALA A 1 166 ? -5.957 -18.031 -2.205 1 98.69 166 ALA A CA 1
ATOM 1263 C C . ALA A 1 166 ? -6.527 -16.625 -2.057 1 98.69 166 ALA A C 1
ATOM 1265 O O . ALA A 1 166 ? -6.031 -15.68 -2.678 1 98.69 166 ALA A O 1
ATOM 1266 N N . ALA A 1 167 ? -7.551 -16.453 -1.248 1 98.81 167 ALA A N 1
ATOM 1267 C CA . ALA A 1 167 ? -8.172 -15.156 -1.034 1 98.81 167 ALA A CA 1
ATOM 1268 C C . ALA A 1 167 ? -7.168 -14.164 -0.448 1 98.81 167 ALA A C 1
ATOM 1270 O O . ALA A 1 167 ? -7.102 -13.008 -0.881 1 98.81 167 ALA A O 1
ATOM 1271 N N . ARG A 1 168 ? -6.371 -14.602 0.55 1 98.44 168 ARG A N 1
ATOM 1272 C CA . ARG A 1 168 ? -5.359 -13.734 1.147 1 98.44 168 ARG A CA 1
ATOM 1273 C C . ARG A 1 168 ? -4.336 -13.289 0.107 1 98.44 168 ARG A C 1
ATOM 1275 O O . ARG A 1 168 ? -3.943 -12.117 0.076 1 98.44 168 ARG A O 1
ATOM 1282 N N . ILE A 1 169 ? -3.947 -14.211 -0.771 1 98.75 169 ILE A N 1
ATOM 1283 C CA . ILE A 1 169 ? -2.984 -13.914 -1.826 1 98.75 169 ILE A CA 1
ATOM 1284 C C . ILE A 1 169 ? -3.564 -12.867 -2.773 1 98.75 169 ILE A C 1
ATOM 1286 O O . ILE A 1 169 ? -2.91 -11.867 -3.078 1 98.75 169 ILE A O 1
ATOM 1290 N N . LEU A 1 170 ? -4.809 -13.094 -3.23 1 98.88 170 LEU A N 1
ATOM 1291 C CA . LEU A 1 170 ? -5.434 -12.219 -4.219 1 98.88 170 LEU A CA 1
ATOM 1292 C C . LEU A 1 170 ? -5.688 -10.836 -3.639 1 98.88 170 LEU A C 1
ATOM 1294 O O . LEU A 1 170 ? -5.531 -9.828 -4.332 1 98.88 170 LEU A O 1
ATOM 1298 N N . VAL A 1 171 ? -6.059 -10.742 -2.354 1 98.69 171 VAL A N 1
ATOM 1299 C CA . VAL A 1 171 ? -6.297 -9.461 -1.7 1 98.69 171 VAL A CA 1
ATOM 1300 C C . VAL A 1 171 ? -4.973 -8.711 -1.538 1 98.69 171 VAL A C 1
ATOM 1302 O O . VAL A 1 171 ? -4.895 -7.512 -1.807 1 98.69 171 VAL A O 1
ATOM 1305 N N . CYS A 1 172 ? -3.875 -9.398 -1.129 1 98.5 172 CYS A N 1
ATOM 1306 C CA . CYS A 1 172 ? -2.561 -8.773 -1.057 1 98.5 172 CYS A CA 1
ATOM 1307 C C . CYS A 1 172 ? -2.146 -8.219 -2.414 1 98.5 172 CYS A C 1
ATOM 1309 O O . CYS A 1 172 ? -1.622 -7.105 -2.504 1 98.5 172 CYS A O 1
ATOM 1311 N N . PHE A 1 173 ? -2.453 -8.977 -3.428 1 98.75 173 PHE A N 1
ATOM 1312 C CA . PHE A 1 173 ? -2.082 -8.578 -4.781 1 98.75 173 PHE A CA 1
ATOM 1313 C C . PHE A 1 173 ? -2.762 -7.266 -5.16 1 98.75 173 PHE A C 1
ATOM 1315 O O . PHE A 1 173 ? -2.105 -6.336 -5.629 1 98.75 173 PHE A O 1
ATOM 1322 N N . VAL A 1 174 ? -4.055 -7.137 -4.961 1 98.56 174 VAL A N 1
ATOM 1323 C CA . VAL A 1 174 ? -4.754 -5.949 -5.441 1 98.56 174 VAL A CA 1
ATOM 1324 C C . VAL A 1 174 ? -4.359 -4.738 -4.598 1 98.56 174 VAL A C 1
ATOM 1326 O O . VAL A 1 174 ? -4.297 -3.615 -5.105 1 98.56 174 VAL A O 1
ATOM 1329 N N . GLU A 1 175 ? -4.051 -4.969 -3.305 1 98.5 175 GLU A N 1
ATOM 1330 C CA . GLU A 1 175 ? -3.559 -3.85 -2.508 1 98.5 175 GLU A CA 1
ATOM 1331 C C . GLU A 1 175 ? -2.18 -3.398 -2.98 1 98.5 175 GLU A C 1
ATOM 1333 O O . GLU A 1 175 ? -1.871 -2.207 -2.959 1 98.5 175 GLU A O 1
ATOM 1338 N N . GLY A 1 176 ? -1.348 -4.367 -3.395 1 98.5 176 GLY A N 1
ATOM 1339 C CA . GLY A 1 176 ? -0.073 -4 -3.992 1 98.5 176 GLY A CA 1
ATOM 1340 C C . GLY A 1 176 ? -0.221 -3.275 -5.316 1 98.5 176 GLY A C 1
ATOM 1341 O O . GLY A 1 176 ? 0.56 -2.373 -5.625 1 98.5 176 GLY A O 1
ATOM 1342 N N . LEU A 1 177 ? -1.229 -3.695 -6.105 1 98 177 LEU A N 1
ATOM 1343 C CA . LEU A 1 177 ? -1.534 -3.01 -7.359 1 98 177 LEU A CA 1
ATOM 1344 C C . LEU A 1 177 ? -1.851 -1.539 -7.109 1 98 177 LEU A C 1
ATOM 1346 O O . LEU A 1 177 ? -1.403 -0.667 -7.859 1 98 177 LEU A O 1
ATOM 1350 N N . ARG A 1 178 ? -2.59 -1.253 -6.043 1 97.69 178 ARG A N 1
ATOM 1351 C CA . ARG A 1 178 ? -2.928 0.118 -5.672 1 97.69 178 ARG A CA 1
ATOM 1352 C C . ARG A 1 178 ? -1.674 0.922 -5.344 1 97.69 178 ARG A C 1
ATOM 1354 O O . ARG A 1 178 ? -1.576 2.1 -5.695 1 97.69 178 ARG A O 1
ATOM 1361 N N . VAL A 1 179 ? -0.724 0.316 -4.684 1 98.19 179 VAL A N 1
ATOM 1362 C CA . VAL A 1 179 ? 0.514 0.987 -4.301 1 98.19 179 VAL A CA 1
ATOM 1363 C C . VAL A 1 179 ? 1.337 1.306 -5.547 1 98.19 179 VAL A C 1
ATOM 1365 O O . VAL A 1 179 ? 1.705 2.459 -5.773 1 98.19 179 VAL A O 1
ATOM 1368 N N . ILE A 1 180 ? 1.595 0.322 -6.359 1 97.75 180 ILE A N 1
ATOM 1369 C CA . ILE A 1 180 ? 2.486 0.458 -7.504 1 97.75 180 ILE A CA 1
ATOM 1370 C C . ILE A 1 180 ? 1.854 1.382 -8.539 1 97.75 180 ILE A C 1
ATOM 1372 O O . ILE A 1 180 ? 2.555 2.152 -9.203 1 97.75 180 ILE A O 1
ATOM 1376 N N . ALA A 1 181 ? 0.562 1.374 -8.633 1 96.56 181 ALA A N 1
ATOM 1377 C CA . ALA A 1 181 ? -0.154 2.168 -9.625 1 96.56 181 ALA A CA 1
ATOM 1378 C C . ALA A 1 181 ? 0 3.662 -9.352 1 96.56 181 ALA A C 1
ATOM 1380 O O . ALA A 1 181 ? -0.191 4.488 -10.25 1 96.56 181 ALA A O 1
ATOM 1381 N N . LYS A 1 182 ? 0.299 4.008 -8.133 1 96.56 182 LYS A N 1
ATOM 1382 C CA . LYS A 1 182 ? 0.53 5.406 -7.777 1 96.56 182 LYS A CA 1
ATOM 1383 C C . LYS A 1 182 ? 1.643 6.012 -8.633 1 96.56 182 LYS A C 1
ATOM 1385 O O . LYS A 1 182 ? 1.693 7.227 -8.82 1 96.56 182 LYS A O 1
ATOM 1390 N N . THR A 1 183 ? 2.463 5.121 -9.117 1 95.88 183 THR A N 1
ATOM 1391 C CA . THR A 1 183 ? 3.629 5.637 -9.828 1 95.88 183 THR A CA 1
ATOM 1392 C C . THR A 1 183 ? 3.434 5.535 -11.336 1 95.88 183 THR A C 1
ATOM 1394 O O . THR A 1 183 ? 4.336 5.863 -12.109 1 95.88 183 THR A O 1
ATOM 1397 N N . GLY A 1 184 ? 2.293 5.098 -11.781 1 86.44 184 GLY A N 1
ATOM 1398 C CA . GLY A 1 184 ? 1.854 5.266 -13.156 1 86.44 184 GLY A CA 1
ATOM 1399 C C . GLY A 1 184 ? 2.16 4.062 -14.031 1 86.44 184 GLY A C 1
ATOM 1400 O O . GLY A 1 184 ? 2.605 4.211 -15.172 1 86.44 184 GLY A O 1
ATOM 1401 N N . PRO A 1 185 ? 1.95 2.85 -13.555 1 75.25 185 PRO A N 1
ATOM 1402 C CA . PRO A 1 185 ? 2.066 1.749 -14.508 1 75.25 185 PRO A CA 1
ATOM 1403 C C . PRO A 1 185 ? 0.991 1.793 -15.594 1 75.25 185 PRO A C 1
ATOM 1405 O O . PRO A 1 185 ? -0 2.514 -15.453 1 75.25 185 PRO A O 1
ATOM 1408 N N . THR A 1 186 ? 1.213 1.015 -16.641 1 80.88 186 THR A N 1
ATOM 1409 C CA . THR A 1 186 ? 0.233 1.009 -17.719 1 80.88 186 THR A CA 1
ATOM 1410 C C . THR A 1 186 ? -0.905 0.04 -17.422 1 80.88 186 THR A C 1
ATOM 1412 O O . THR A 1 186 ? -0.681 -1.026 -16.844 1 80.88 186 THR A O 1
ATOM 1415 N N . PRO A 1 187 ? -2.08 0.435 -17.875 1 84.94 187 PRO A N 1
ATOM 1416 C CA . PRO A 1 187 ? -3.246 -0.417 -17.625 1 84.94 187 PRO A CA 1
ATOM 1417 C C . PRO A 1 187 ? -3.127 -1.784 -18.297 1 84.94 187 PRO A C 1
ATOM 1419 O O . PRO A 1 187 ? -3.547 -2.793 -17.734 1 84.94 187 PRO A O 1
ATOM 1422 N N . ILE A 1 188 ? -2.59 -1.874 -19.422 1 85.62 188 ILE A N 1
ATOM 1423 C CA . ILE A 1 188 ? -2.48 -3.123 -20.156 1 85.62 188 ILE A CA 1
ATOM 1424 C C . ILE A 1 188 ? -1.61 -4.109 -19.391 1 85.62 188 ILE A C 1
ATOM 1426 O O . ILE A 1 188 ? -1.972 -5.281 -19.234 1 85.62 188 ILE A O 1
ATOM 1430 N N . THR A 1 189 ? -0.598 -3.646 -18.844 1 91.75 189 THR A N 1
ATOM 1431 C CA . THR A 1 189 ? 0.307 -4.5 -18.078 1 91.75 189 THR A CA 1
ATOM 1432 C C . THR A 1 189 ? -0.348 -4.961 -16.781 1 91.75 189 THR A C 1
ATOM 1434 O O . THR A 1 189 ? -0.206 -6.121 -16.375 1 91.75 189 THR A O 1
ATOM 1437 N N . SER A 1 190 ? -1.138 -4.051 -16.219 1 95.81 190 SER A N 1
ATOM 1438 C CA . SER A 1 190 ? -1.804 -4.395 -14.969 1 95.81 190 SER A CA 1
ATOM 1439 C C . SER A 1 190 ? -2.861 -5.473 -15.18 1 95.81 190 SER A C 1
ATOM 1441 O O . SER A 1 190 ? -2.967 -6.414 -14.391 1 95.81 190 SER A O 1
ATOM 1443 N N . GLN A 1 191 ? -3.609 -5.355 -16.312 1 96.56 191 GLN A N 1
ATOM 1444 C CA . GLN A 1 191 ? -4.641 -6.344 -16.609 1 96.56 191 GLN A CA 1
ATOM 1445 C C . GLN A 1 191 ? -4.023 -7.707 -16.922 1 96.56 191 GLN A C 1
ATOM 1447 O O . GLN A 1 191 ? -4.496 -8.734 -16.422 1 96.56 191 GLN A O 1
ATOM 1452 N N . ALA A 1 192 ? -2.998 -7.707 -17.703 1 97.12 192 ALA A N 1
ATOM 1453 C CA . ALA A 1 192 ? -2.316 -8.953 -18.047 1 97.12 192 ALA A CA 1
ATOM 1454 C C . ALA A 1 192 ? -1.759 -9.625 -16.797 1 97.12 192 ALA A C 1
ATOM 1456 O O . ALA A 1 192 ? -1.802 -10.852 -16.656 1 97.12 192 ALA A O 1
ATOM 1457 N N . THR A 1 193 ? -1.234 -8.828 -15.891 1 97.5 193 THR A N 1
ATOM 1458 C CA . THR A 1 193 ? -0.676 -9.344 -14.641 1 97.5 193 THR A CA 1
ATOM 1459 C C . THR A 1 193 ? -1.769 -9.961 -13.773 1 97.5 193 THR A C 1
ATOM 1461 O O . THR A 1 193 ? -1.599 -11.062 -13.242 1 97.5 193 THR A O 1
ATOM 1464 N N . ALA A 1 194 ? -2.906 -9.258 -13.711 1 98 194 ALA A N 1
ATOM 1465 C CA . ALA A 1 194 ? -4.031 -9.773 -12.938 1 98 194 ALA A CA 1
ATOM 1466 C C . ALA A 1 194 ? -4.566 -11.07 -13.531 1 98 194 ALA A C 1
ATOM 1468 O O . ALA A 1 194 ? -4.859 -12.016 -12.797 1 98 194 ALA A O 1
ATOM 1469 N N . ASP A 1 195 ? -4.652 -11.141 -14.836 1 97.56 195 ASP A N 1
ATOM 1470 C CA . ASP A 1 195 ? -5.133 -12.344 -15.508 1 97.56 195 ASP A CA 1
ATOM 1471 C C . ASP A 1 195 ? -4.18 -13.516 -15.281 1 97.56 195 ASP A C 1
ATOM 1473 O O . ASP A 1 195 ? -4.617 -14.641 -15.016 1 97.56 195 ASP A O 1
ATOM 1477 N N . ALA A 1 196 ? -2.922 -13.234 -15.391 1 97.62 196 ALA A N 1
ATOM 1478 C CA . ALA A 1 196 ? -1.92 -14.281 -15.188 1 97.62 196 ALA A CA 1
ATOM 1479 C C . ALA A 1 196 ? -1.992 -14.844 -13.773 1 97.62 196 ALA A C 1
ATOM 1481 O O . ALA A 1 196 ? -1.849 -16.047 -13.578 1 97.62 196 ALA A O 1
ATOM 1482 N N . LEU A 1 197 ? -2.203 -13.961 -12.797 1 98.5 197 LEU A N 1
ATOM 1483 C CA . LEU A 1 197 ? -2.346 -14.43 -11.422 1 98.5 197 LEU A CA 1
ATOM 1484 C C . LEU A 1 197 ? -3.582 -15.305 -11.273 1 98.5 197 LEU A C 1
ATOM 1486 O O . LEU A 1 197 ? -3.5 -16.422 -10.75 1 98.5 197 LEU A O 1
ATOM 1490 N N . LEU A 1 198 ? -4.695 -14.773 -11.734 1 98.38 198 LEU A N 1
ATOM 1491 C CA . LEU A 1 198 ? -5.941 -15.516 -11.578 1 98.38 198 LEU A CA 1
ATOM 1492 C C . LEU A 1 198 ? -5.852 -16.875 -12.25 1 98.38 198 LEU A C 1
ATOM 1494 O O . LEU A 1 198 ? -6.355 -17.875 -11.727 1 98.38 198 LEU A O 1
ATOM 1498 N N . ASP A 1 199 ? -5.152 -16.984 -13.359 1 96.88 199 ASP A N 1
ATOM 1499 C CA . ASP A 1 199 ? -5.027 -18.219 -14.133 1 96.88 199 ASP A CA 1
ATOM 1500 C C . ASP A 1 199 ? -4.25 -19.281 -13.352 1 96.88 199 ASP A C 1
ATOM 1502 O O . ASP A 1 199 ? -4.32 -20.469 -13.672 1 96.88 199 ASP A O 1
ATOM 1506 N N . ARG A 1 200 ? -3.52 -18.875 -12.328 1 96.5 200 ARG A N 1
ATOM 1507 C CA . ARG A 1 200 ? -2.818 -19.828 -11.492 1 96.5 200 ARG A CA 1
ATOM 1508 C C . ARG A 1 200 ? -3.768 -20.484 -10.492 1 96.5 200 ARG A C 1
ATOM 1510 O O . ARG A 1 200 ? -3.434 -21.5 -9.875 1 96.5 200 ARG A O 1
ATOM 1517 N N . PHE A 1 201 ? -4.926 -19.859 -10.328 1 97.69 201 PHE A N 1
ATOM 1518 C CA . PHE A 1 201 ? -5.793 -20.328 -9.25 1 97.69 201 PHE A CA 1
ATOM 1519 C C . PHE A 1 201 ? -7.07 -20.938 -9.812 1 97.69 201 PHE A C 1
ATOM 1521 O O . PHE A 1 201 ? -7.785 -21.656 -9.102 1 97.69 201 PHE A O 1
ATOM 1528 N N . VAL A 1 202 ? -7.328 -20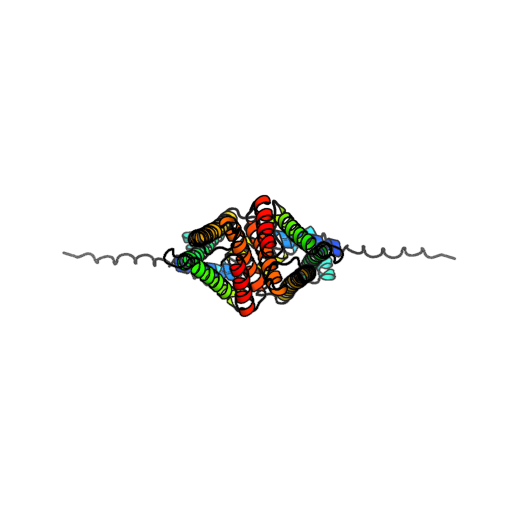.703 -11.102 1 96.25 202 VAL A N 1
ATOM 1529 C CA . VAL A 1 202 ? -8.547 -21.25 -11.688 1 96.25 202 VAL A CA 1
ATOM 1530 C C . VAL A 1 202 ? -8.195 -22.141 -12.883 1 96.25 202 VAL A C 1
ATOM 1532 O O . VAL A 1 202 ? -7.129 -21.984 -13.477 1 96.25 202 VAL A O 1
ATOM 1535 N N . ARG A 1 203 ? -9.094 -23.078 -13.32 1 88.31 203 ARG A N 1
ATOM 1536 C CA . ARG A 1 203 ? -8.945 -24.016 -14.438 1 88.31 203 ARG A CA 1
ATOM 1537 C C . ARG A 1 203 ? -9.664 -23.5 -15.68 1 88.31 203 ARG A C 1
ATOM 1539 O O . ARG A 1 203 ? -10.641 -22.75 -15.578 1 88.31 203 ARG A O 1
ATOM 1546 N N . MET B 1 1 ? 65.688 34.562 19.109 1 34.25 1 MET B N 1
ATOM 1547 C CA . MET B 1 1 ? 64.812 34.125 18 1 34.25 1 MET B CA 1
ATOM 1548 C C . MET B 1 1 ? 63.469 33.688 18.516 1 34.25 1 MET B C 1
ATOM 1550 O O . MET B 1 1 ? 63.344 32.75 19.312 1 34.25 1 MET B O 1
ATOM 1554 N N . ASN B 1 2 ? 62.406 34.562 18.734 1 37 2 ASN B N 1
ATOM 1555 C CA . ASN B 1 2 ? 61.062 34.562 19.266 1 37 2 ASN B CA 1
ATOM 1556 C C . ASN B 1 2 ? 60.125 33.625 18.484 1 37 2 ASN B C 1
ATOM 1558 O O . ASN B 1 2 ? 59.781 33.938 17.328 1 37 2 ASN B O 1
ATOM 1562 N N . GLN B 1 3 ? 60.375 32.344 18.484 1 39.78 3 GLN B N 1
ATOM 1563 C CA . GLN B 1 3 ? 59.531 31.391 17.781 1 39.78 3 GLN B CA 1
ATOM 1564 C C . GLN B 1 3 ? 58.062 31.609 18.094 1 39.78 3 GLN B C 1
ATOM 1566 O O . GLN B 1 3 ? 57.656 31.609 19.266 1 39.78 3 GLN B O 1
ATOM 1571 N N . ALA B 1 4 ? 57.438 32.438 17.281 1 50.84 4 ALA B N 1
ATOM 1572 C CA . ALA B 1 4 ? 56 32.688 17.438 1 50.84 4 ALA B CA 1
ATOM 1573 C C . ALA B 1 4 ? 55.219 31.422 17.75 1 50.84 4 ALA B C 1
ATOM 1575 O O . ALA B 1 4 ? 55.562 30.344 17.25 1 50.84 4 ALA B O 1
ATOM 1576 N N . PRO B 1 5 ? 54.469 31.375 18.875 1 46.34 5 PRO B N 1
ATOM 1577 C CA . PRO B 1 5 ? 53.719 30.156 19.234 1 46.34 5 PRO B CA 1
ATOM 1578 C C . PRO B 1 5 ? 52.938 29.562 18.047 1 46.34 5 PRO B C 1
ATOM 1580 O O . PRO B 1 5 ? 52.469 30.312 17.188 1 46.34 5 PRO B O 1
ATOM 1583 N N . ALA B 1 6 ? 53.375 28.453 17.453 1 47.25 6 ALA B N 1
ATOM 1584 C CA . ALA B 1 6 ? 52.656 27.703 16.422 1 47.25 6 ALA B CA 1
ATOM 1585 C C . ALA B 1 6 ? 51.156 27.75 16.625 1 47.25 6 ALA B C 1
ATOM 1587 O O . ALA B 1 6 ? 50.656 27.453 17.719 1 47.25 6 ALA B O 1
ATOM 1588 N N . GLN B 1 7 ? 50.406 28.703 16.016 1 41.59 7 GLN B N 1
ATOM 1589 C CA . GLN B 1 7 ? 48.969 28.75 16.062 1 41.59 7 GLN B CA 1
ATOM 1590 C C . GLN B 1 7 ? 48.344 27.344 15.93 1 41.59 7 GLN B C 1
ATOM 1592 O O . GLN B 1 7 ? 48.812 26.547 15.109 1 41.59 7 GLN B O 1
ATOM 1597 N N . LEU B 1 8 ? 48 26.609 16.984 1 43.66 8 LEU B N 1
ATOM 1598 C CA . LEU B 1 8 ? 47.25 25.359 16.938 1 43.66 8 LEU B CA 1
ATOM 1599 C C . LEU B 1 8 ? 46.25 25.359 15.789 1 43.66 8 LEU B C 1
ATOM 1601 O O . LEU B 1 8 ? 45.531 26.328 15.586 1 43.66 8 LEU B O 1
ATOM 1605 N N . PRO B 1 9 ? 46.562 24.656 14.633 1 42.91 9 PRO B N 1
ATOM 1606 C CA . PRO B 1 9 ? 45.594 24.672 13.531 1 42.91 9 PRO B CA 1
ATOM 1607 C C . PRO B 1 9 ? 44.156 24.688 14.008 1 42.91 9 PRO B C 1
ATOM 1609 O O . PRO B 1 9 ? 43.844 24.25 15.117 1 42.91 9 PRO B O 1
ATOM 1612 N N . ARG B 1 10 ? 43.438 25.766 13.758 1 42.53 10 ARG B N 1
ATOM 1613 C CA . ARG B 1 10 ? 41.969 25.828 13.953 1 42.53 10 ARG B CA 1
ATOM 1614 C C . ARG B 1 10 ? 41.344 24.438 13.812 1 42.53 10 ARG B C 1
ATOM 1616 O O . ARG B 1 10 ? 41.781 23.641 12.977 1 42.53 10 ARG B O 1
ATOM 1623 N N . GLY B 1 11 ? 40.938 23.719 14.883 1 39.91 11 GLY B N 1
ATOM 1624 C CA . GLY B 1 11 ? 40.281 22.422 14.945 1 39.91 11 GLY B CA 1
ATOM 1625 C C . GLY B 1 11 ? 39.469 22.094 13.711 1 39.91 11 GLY B C 1
ATOM 1626 O O . GLY B 1 11 ? 38.969 23 13.031 1 39.91 11 GLY B O 1
ATOM 1627 N N . ARG B 1 12 ? 39.906 21.172 12.812 1 42.75 12 ARG B N 1
ATOM 1628 C CA . ARG B 1 12 ? 39.125 20.672 11.695 1 42.75 12 ARG B CA 1
ATOM 1629 C C . ARG B 1 12 ? 37.625 20.734 12.031 1 42.75 12 ARG B C 1
ATOM 1631 O O . ARG B 1 12 ? 37.219 20.281 13.094 1 42.75 12 ARG B O 1
ATOM 1638 N N . PRO B 1 13 ? 36.812 21.703 11.648 1 45.72 13 PRO B N 1
ATOM 1639 C CA . PRO B 1 13 ? 35.375 21.75 11.945 1 45.72 13 PRO B CA 1
ATOM 1640 C C . PRO B 1 13 ? 34.781 20.359 12.156 1 45.72 13 PRO B C 1
ATOM 1642 O O . PRO B 1 13 ? 35.25 19.391 11.547 1 45.72 13 PRO B O 1
ATOM 1645 N N . ARG B 1 14 ? 34.406 19.828 13.234 1 45 14 ARG B N 1
ATOM 1646 C CA . ARG B 1 14 ? 33.719 18.594 13.617 1 45 14 ARG B CA 1
ATOM 1647 C C . ARG B 1 14 ? 32.906 18.031 12.453 1 45 14 ARG B C 1
ATOM 1649 O O . ARG B 1 14 ? 31.984 18.688 11.961 1 45 14 ARG B O 1
ATOM 1656 N N . SER B 1 15 ? 33.375 17.359 11.398 1 53.75 15 SER B N 1
ATOM 1657 C CA . SER B 1 15 ? 32.781 16.625 10.273 1 53.75 15 SER B CA 1
ATOM 1658 C C . SER B 1 15 ? 31.469 15.977 10.664 1 53.75 15 SER B C 1
ATOM 1660 O O . SER B 1 15 ? 31.422 15.102 11.531 1 53.75 15 SER B O 1
ATOM 1662 N N . PHE B 1 16 ? 30.406 16.766 10.82 1 66.06 16 PHE B N 1
ATOM 1663 C CA . PHE B 1 16 ? 29.047 16.328 11.078 1 66.06 16 PHE B CA 1
ATOM 1664 C C . PHE B 1 16 ? 28.734 15.039 10.32 1 66.06 16 PHE B C 1
ATOM 1666 O O . PHE B 1 16 ? 29.125 14.891 9.164 1 66.06 16 PHE B O 1
ATOM 1673 N N . ASP B 1 17 ? 28.516 13.953 11.039 1 86.5 17 ASP B N 1
ATOM 1674 C CA . ASP B 1 17 ? 28.109 12.641 10.562 1 86.5 17 ASP B CA 1
ATOM 1675 C C . ASP B 1 17 ? 26.828 12.734 9.727 1 86.5 17 ASP B C 1
ATOM 1677 O O . ASP B 1 17 ? 25.719 12.562 10.25 1 86.5 17 ASP B O 1
ATOM 1681 N N . VAL B 1 18 ? 27.031 13.125 8.453 1 91.12 18 VAL B N 1
ATOM 1682 C CA . VAL B 1 18 ? 25.938 13.336 7.516 1 91.12 18 VAL B CA 1
ATOM 1683 C C . VAL B 1 18 ? 25.047 12.094 7.465 1 91.12 18 VAL B C 1
ATOM 1685 O O . VAL B 1 18 ? 23.828 12.195 7.5 1 91.12 18 VAL B O 1
ATOM 1688 N N . ASP B 1 19 ? 25.734 10.992 7.504 1 93.94 19 ASP B N 1
ATOM 1689 C CA . ASP B 1 19 ? 24.984 9.742 7.414 1 93.94 19 ASP B CA 1
ATOM 1690 C C . ASP B 1 19 ? 24.109 9.531 8.648 1 93.94 19 ASP B C 1
ATOM 1692 O O . ASP B 1 19 ? 22.969 9.094 8.531 1 93.94 19 ASP B O 1
ATOM 1696 N N . GLY B 1 20 ? 24.641 9.828 9.727 1 96.19 20 GLY B N 1
ATOM 1697 C CA . GLY B 1 20 ? 23.875 9.719 10.953 1 96.19 20 GLY B CA 1
ATOM 1698 C C . GLY B 1 20 ? 22.688 10.664 10.992 1 96.19 20 GLY B C 1
ATOM 1699 O O . GLY B 1 20 ? 21.609 10.289 11.445 1 96.19 20 GLY B O 1
ATOM 1700 N N . ALA B 1 21 ? 22.906 11.891 10.555 1 96.88 21 ALA B N 1
ATOM 1701 C CA . ALA B 1 21 ? 21.828 12.883 10.516 1 96.88 21 ALA B CA 1
ATOM 1702 C C . ALA B 1 21 ? 20.703 12.43 9.586 1 96.88 21 ALA B C 1
ATOM 1704 O O . ALA B 1 21 ? 19.531 12.562 9.914 1 96.88 21 ALA B O 1
ATOM 1705 N N . VAL B 1 22 ? 21.078 11.891 8.453 1 97.88 22 VAL B N 1
ATOM 1706 C CA . VAL B 1 22 ? 20.094 11.406 7.488 1 97.88 22 VAL B CA 1
ATOM 1707 C C . VAL B 1 22 ? 19.297 10.258 8.094 1 97.88 22 VAL B C 1
ATOM 1709 O O . VAL B 1 22 ? 18.078 10.211 7.957 1 97.88 22 VAL B O 1
ATOM 1712 N N . GLU B 1 23 ? 20.016 9.352 8.805 1 97.94 23 GLU B N 1
ATOM 1713 C CA . GLU B 1 23 ? 19.344 8.219 9.43 1 97.94 23 GLU B CA 1
ATOM 1714 C C . GLU B 1 23 ? 18.344 8.688 10.492 1 97.94 23 GLU B C 1
ATOM 1716 O O . GLU B 1 23 ? 17.234 8.172 10.578 1 97.94 23 GLU B O 1
ATOM 1721 N N . ARG B 1 24 ? 18.719 9.586 11.258 1 98.31 24 ARG B N 1
ATOM 1722 C CA . ARG B 1 24 ? 17.844 10.109 12.297 1 98.31 24 ARG B CA 1
ATOM 1723 C C . ARG B 1 24 ? 16.641 10.836 11.695 1 98.31 24 ARG B C 1
ATOM 1725 O O . ARG B 1 24 ? 15.516 10.695 12.18 1 98.31 24 ARG B O 1
ATOM 1732 N N . ALA B 1 25 ? 16.922 11.641 10.664 1 98.56 25 ALA B N 1
ATOM 1733 C CA . ALA B 1 25 ? 15.828 12.305 9.961 1 98.56 25 ALA B CA 1
ATOM 1734 C C . ALA B 1 25 ? 14.867 11.281 9.359 1 98.56 25 ALA B C 1
ATOM 1736 O O . ALA B 1 25 ? 13.648 11.461 9.406 1 98.56 25 ALA B O 1
ATOM 1737 N N . MET B 1 26 ? 15.438 10.227 8.805 1 98.69 26 MET B N 1
ATOM 1738 C CA . MET B 1 26 ? 14.633 9.156 8.219 1 98.69 26 MET B CA 1
ATOM 1739 C C . MET B 1 26 ? 13.664 8.586 9.25 1 98.69 26 MET B C 1
ATOM 1741 O O . MET B 1 26 ? 12.492 8.344 8.938 1 98.69 26 MET B O 1
ATOM 1745 N N . GLN B 1 27 ? 14.148 8.406 10.477 1 98.44 27 GLN B N 1
ATOM 1746 C CA . GLN B 1 27 ? 13.297 7.855 11.523 1 98.44 27 GLN B CA 1
ATOM 1747 C C . GLN B 1 27 ? 12.133 8.789 11.844 1 98.44 27 GLN B C 1
ATOM 1749 O O . GLN B 1 27 ? 11.023 8.328 12.109 1 98.44 27 GLN B O 1
ATOM 1754 N N . VAL B 1 28 ? 12.336 10.094 11.781 1 98.44 28 VAL B N 1
ATOM 1755 C CA . VAL B 1 28 ? 11.289 11.078 12.047 1 98.44 28 VAL B CA 1
ATOM 1756 C C . VAL B 1 28 ? 10.258 11.055 10.922 1 98.44 28 VAL B C 1
ATOM 1758 O O . VAL B 1 28 ? 9.055 10.938 11.172 1 98.44 28 VAL B O 1
ATOM 1761 N N . PHE B 1 29 ? 10.773 11.094 9.648 1 98.38 29 PHE B N 1
ATOM 1762 C CA . PHE B 1 29 ? 9.875 11.047 8.5 1 98.38 29 PHE B CA 1
ATOM 1763 C C . PHE B 1 29 ? 9.078 9.75 8.492 1 98.38 29 PHE B C 1
ATOM 1765 O O . PHE B 1 29 ? 7.902 9.734 8.133 1 98.38 29 PHE B O 1
ATOM 1772 N N . TRP B 1 30 ? 9.727 8.695 8.891 1 97.94 30 TRP B N 1
ATOM 1773 C CA . TRP B 1 30 ? 9.109 7.371 8.906 1 97.94 30 TRP B CA 1
ATOM 1774 C C . TRP B 1 30 ? 7.988 7.305 9.945 1 97.94 30 TRP B C 1
ATOM 1776 O O . TRP B 1 30 ? 6.941 6.703 9.695 1 97.94 30 TRP B O 1
ATOM 1786 N N . SER B 1 31 ? 8.156 7.926 11.016 1 95.69 31 SER B N 1
ATOM 1787 C CA . SER B 1 31 ? 7.199 7.863 12.117 1 95.69 31 SER B CA 1
ATOM 1788 C C . SER B 1 31 ? 6.051 8.844 11.906 1 95.69 31 SER B C 1
ATOM 1790 O O . SER B 1 31 ? 4.898 8.539 12.227 1 95.69 31 SER B O 1
ATOM 1792 N N . ARG B 1 32 ? 6.324 9.992 11.266 1 95.38 32 ARG B N 1
ATOM 1793 C CA . ARG B 1 32 ? 5.336 11.062 11.281 1 95.38 32 ARG B CA 1
ATOM 1794 C C . ARG B 1 32 ? 4.777 11.32 9.883 1 95.38 32 ARG B C 1
ATOM 1796 O O . ARG B 1 32 ? 3.68 11.852 9.734 1 95.38 32 ARG B O 1
ATOM 1803 N N . GLY B 1 33 ? 5.555 10.922 8.875 1 96.56 33 GLY B N 1
ATOM 1804 C CA . GLY B 1 33 ? 5.238 11.336 7.516 1 96.56 33 GLY B CA 1
ATOM 1805 C C . GLY B 1 33 ? 5.883 12.648 7.129 1 96.56 33 GLY B C 1
ATOM 1806 O O . GLY B 1 33 ? 6.453 13.344 7.977 1 96.56 33 GLY B O 1
ATOM 1807 N N . TYR B 1 34 ? 5.855 12.953 5.895 1 97.62 34 TYR B N 1
ATOM 1808 C CA . TYR B 1 34 ? 6.496 14.156 5.375 1 97.62 34 TYR B CA 1
ATOM 1809 C C . TYR B 1 34 ? 5.762 15.414 5.832 1 97.62 34 TYR B C 1
ATOM 1811 O O . TYR B 1 34 ? 6.371 16.312 6.41 1 97.62 34 TYR B O 1
ATOM 1819 N N . HIS B 1 35 ? 4.477 15.453 5.645 1 95.2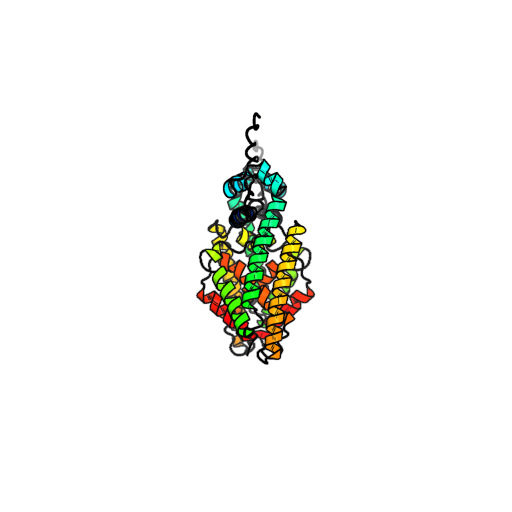5 35 HIS B N 1
ATOM 1820 C CA . HIS B 1 35 ? 3.715 16.672 5.91 1 95.25 35 HIS B CA 1
ATOM 1821 C C . HIS B 1 35 ? 3.631 16.953 7.406 1 95.25 35 HIS B C 1
ATOM 1823 O O . HIS B 1 35 ? 3.682 18.109 7.828 1 95.25 35 HIS B O 1
ATOM 1829 N N . ALA B 1 36 ? 3.58 15.922 8.195 1 95.44 36 ALA B N 1
ATOM 1830 C CA . ALA B 1 36 ? 3.385 16.094 9.633 1 95.44 36 ALA B CA 1
ATOM 1831 C C . ALA B 1 36 ? 4.707 16.406 10.336 1 95.44 36 ALA B C 1
ATOM 1833 O O . ALA B 1 36 ? 4.723 16.766 11.516 1 95.44 36 ALA B O 1
ATOM 1834 N N . THR B 1 37 ? 5.816 16.25 9.625 1 97.62 37 THR B N 1
ATOM 1835 C CA . THR B 1 37 ? 7.125 16.547 10.188 1 97.62 37 THR B CA 1
ATOM 1836 C C . THR B 1 37 ? 7.438 18.047 10.062 1 97.62 37 THR B C 1
ATOM 1838 O O . THR B 1 37 ? 7.359 18.609 8.969 1 97.62 37 THR B O 1
ATOM 1841 N N . ALA B 1 38 ? 7.777 18.625 11.195 1 96.81 38 ALA B N 1
ATOM 1842 C CA . ALA B 1 38 ? 8.164 20.031 11.203 1 96.81 38 ALA B CA 1
ATOM 1843 C C . ALA B 1 38 ? 9.672 20.188 11.438 1 96.81 38 ALA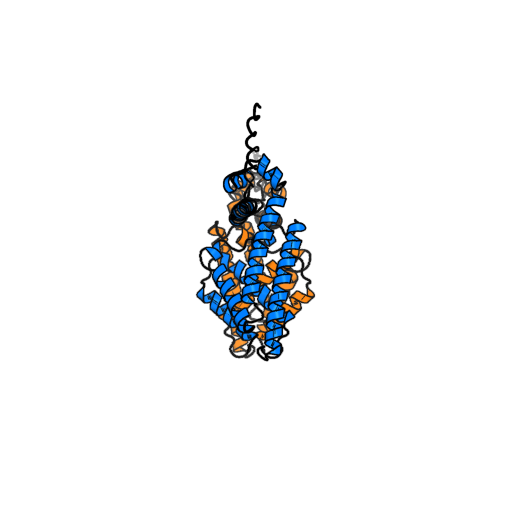 B C 1
ATOM 1845 O O . ALA B 1 38 ? 10.344 19.234 11.844 1 96.81 38 ALA B O 1
ATOM 1846 N N . LEU B 1 39 ? 10.141 21.344 11.117 1 96.88 39 LEU B N 1
ATOM 1847 C CA . LEU B 1 39 ? 11.57 21.625 11.219 1 96.88 39 LEU B CA 1
ATOM 1848 C C . LEU B 1 39 ? 12.062 21.391 12.641 1 96.88 39 LEU B C 1
ATOM 1850 O O . LEU B 1 39 ? 13.109 20.766 12.844 1 96.88 39 LEU B O 1
ATOM 1854 N N . PRO B 1 40 ? 11.328 21.766 13.711 1 97.69 40 PRO B N 1
ATOM 1855 C CA . PRO B 1 40 ? 11.82 21.516 15.07 1 97.69 40 PRO B CA 1
ATOM 1856 C C . PRO B 1 40 ? 12.008 20.031 15.352 1 97.69 40 PRO B C 1
ATOM 1858 O O . PRO B 1 40 ? 12.898 19.641 16.109 1 97.69 40 PRO B O 1
ATOM 1861 N N . ASP B 1 41 ? 11.133 19.156 14.781 1 98.12 41 ASP B N 1
ATOM 1862 C CA . ASP B 1 41 ? 11.289 17.703 14.938 1 98.12 41 ASP B CA 1
ATOM 1863 C C . ASP B 1 41 ? 12.633 17.234 14.383 1 98.12 41 ASP B C 1
ATOM 1865 O O . ASP B 1 41 ? 13.312 16.422 15.016 1 98.12 41 ASP B O 1
ATOM 1869 N N . LEU B 1 42 ? 13 17.766 13.211 1 98.31 42 LEU B N 1
ATOM 1870 C CA . LEU B 1 42 ? 14.234 17.375 12.547 1 98.31 42 LEU B CA 1
ATOM 1871 C C . LEU B 1 42 ? 15.445 17.906 13.289 1 98.31 42 LEU B C 1
ATOM 1873 O O . LEU B 1 42 ? 16.453 17.203 13.43 1 98.31 42 LEU B O 1
ATOM 1877 N N . LEU B 1 43 ? 15.344 19.172 13.766 1 97.62 43 LEU B N 1
ATOM 1878 C CA . LEU B 1 43 ? 16.438 19.75 14.516 1 97.62 43 LEU B CA 1
ATOM 1879 C C . LEU B 1 43 ? 16.719 18.969 15.797 1 97.62 43 LEU B C 1
ATOM 1881 O O . LEU B 1 43 ? 17.859 18.656 16.109 1 97.62 43 LEU B O 1
ATOM 1885 N N . ARG B 1 44 ? 15.68 18.609 16.469 1 97.62 44 ARG B N 1
ATOM 1886 C CA . ARG B 1 44 ? 15.805 17.828 17.703 1 97.62 44 ARG B CA 1
ATOM 1887 C C . ARG B 1 44 ? 16.406 16.453 17.422 1 97.62 44 ARG B C 1
ATOM 1889 O O . ARG B 1 44 ? 17.312 16.016 18.141 1 97.62 44 ARG B O 1
ATOM 1896 N N . ALA B 1 45 ? 15.977 15.805 16.391 1 97.19 45 ALA B N 1
ATOM 1897 C CA . ALA B 1 45 ? 16.406 14.438 16.094 1 97.19 45 ALA B CA 1
ATOM 1898 C C . ALA B 1 45 ? 17.844 14.406 15.602 1 97.19 45 ALA B C 1
ATOM 1900 O O . ALA B 1 45 ? 18.594 13.477 15.906 1 97.19 45 ALA B O 1
ATOM 1901 N N . THR B 1 46 ? 18.234 15.383 14.805 1 96.31 46 THR B N 1
ATOM 1902 C CA . THR B 1 46 ? 19.547 15.375 14.18 1 96.31 46 THR B CA 1
ATOM 1903 C C . THR B 1 46 ? 20.578 16.031 15.086 1 96.31 46 THR B C 1
ATOM 1905 O O . THR B 1 46 ? 21.797 15.906 14.867 1 96.31 46 THR B O 1
ATOM 1908 N N . LYS B 1 47 ? 20.109 16.859 15.984 1 94.75 47 LYS B N 1
ATOM 1909 C CA . LYS B 1 47 ? 20.953 17.625 16.891 1 94.75 47 LYS B CA 1
ATOM 1910 C C . LYS B 1 47 ? 21.766 18.672 16.141 1 94.75 47 LYS B C 1
ATOM 1912 O O . LYS B 1 47 ? 22.922 18.938 16.469 1 94.75 47 LYS B O 1
ATOM 1917 N N . LEU B 1 48 ? 21.203 19.109 15.102 1 94.25 48 LEU B N 1
ATOM 1918 C CA . LEU B 1 48 ? 21.797 20.188 14.32 1 94.25 48 LEU B CA 1
ATOM 1919 C C . LEU B 1 48 ? 21.047 21.5 14.555 1 94.25 48 LEU B C 1
ATOM 1921 O O . LEU B 1 48 ? 19.844 21.5 14.82 1 94.25 48 LEU B O 1
ATOM 1925 N N . SER B 1 49 ? 21.828 22.547 14.43 1 94.19 49 SER B N 1
ATOM 1926 C CA . SER B 1 49 ? 21.172 23.859 14.367 1 94.19 49 SER B CA 1
ATOM 1927 C C . SER B 1 49 ? 20.484 24.062 13.023 1 94.19 49 SER B C 1
ATOM 1929 O O . SER B 1 49 ? 20.766 23.359 12.055 1 94.19 49 SER B O 1
ATOM 1931 N N . ARG B 1 50 ? 19.531 24.984 13 1 94.19 50 ARG B N 1
ATOM 1932 C CA . ARG B 1 50 ? 18.844 25.328 11.758 1 94.19 50 ARG B CA 1
ATOM 1933 C C . ARG B 1 50 ? 19.844 25.672 10.648 1 94.19 50 ARG B C 1
ATOM 1935 O O . ARG B 1 50 ? 19.719 25.172 9.531 1 94.19 50 ARG B O 1
ATOM 1942 N N . GLY B 1 51 ? 20.844 26.484 10.969 1 93.44 51 GLY B N 1
ATOM 1943 C CA . GLY B 1 51 ? 21.859 26.875 10 1 93.44 51 GLY B CA 1
ATOM 1944 C C . GLY B 1 51 ? 22.656 25.703 9.477 1 93.44 51 GLY B C 1
ATOM 1945 O O . GLY B 1 51 ? 22.922 25.625 8.273 1 93.44 51 GLY B O 1
ATOM 1946 N N . SER B 1 52 ? 23.031 24.812 10.312 1 92.81 52 SER B N 1
ATOM 1947 C CA . SER B 1 52 ? 23.812 23.641 9.938 1 92.81 52 SER B CA 1
ATOM 1948 C C . SER B 1 52 ? 23.016 22.703 9.039 1 92.81 52 SER B C 1
ATOM 1950 O O . SER B 1 52 ? 23.547 22.141 8.078 1 92.81 52 SER B O 1
ATOM 1952 N N . LEU B 1 53 ? 21.719 22.5 9.367 1 94.31 53 LEU B N 1
ATOM 1953 C CA . LEU B 1 53 ? 20.859 21.625 8.57 1 94.31 53 LEU B CA 1
ATOM 1954 C C . LEU B 1 53 ? 20.688 22.188 7.156 1 94.31 53 LEU B C 1
ATOM 1956 O O . LEU B 1 53 ? 20.797 21.438 6.176 1 94.31 53 LEU B O 1
ATOM 1960 N N . TYR B 1 54 ? 20.453 23.438 7.098 1 93.06 54 TYR B N 1
ATOM 1961 C CA . TYR B 1 54 ? 20.266 24.078 5.801 1 93.06 54 TYR B CA 1
ATOM 1962 C C . TYR B 1 54 ? 21.562 24.078 4.992 1 93.06 54 TYR B C 1
ATOM 1964 O O . TYR B 1 54 ? 21.531 23.906 3.77 1 93.06 54 TYR B O 1
ATOM 1972 N N . ALA B 1 55 ? 22.672 24.281 5.66 1 93.62 55 ALA B N 1
ATOM 1973 C CA . ALA B 1 55 ? 23.969 24.25 4.98 1 93.62 55 ALA B CA 1
ATOM 1974 C C . ALA B 1 55 ? 24.266 22.859 4.422 1 93.62 55 ALA B C 1
ATOM 1976 O O . ALA B 1 55 ? 24.828 22.734 3.33 1 93.62 55 ALA B O 1
ATOM 1977 N N . ALA B 1 56 ? 23.844 21.938 5.152 1 93.94 56 ALA B N 1
ATOM 1978 C CA . ALA B 1 56 ? 24.172 20.562 4.793 1 93.94 56 ALA B CA 1
ATOM 1979 C C . ALA B 1 56 ? 23.188 20 3.773 1 93.94 56 ALA B C 1
ATOM 1981 O O . ALA B 1 56 ? 23.578 19.266 2.869 1 93.94 56 ALA B O 1
ATOM 1982 N N . PHE B 1 57 ? 21.844 20.344 3.91 1 96.25 57 PHE B N 1
ATOM 1983 C CA . PHE B 1 57 ? 20.859 19.609 3.131 1 96.25 57 PHE B CA 1
ATOM 1984 C C . PHE B 1 57 ? 20 20.578 2.312 1 96.25 57 PHE B C 1
ATOM 1986 O O . PHE B 1 57 ? 19.281 20.141 1.405 1 96.25 57 PHE B O 1
ATOM 1993 N N . GLY B 1 58 ? 20.109 21.859 2.627 1 95 58 GLY B N 1
ATOM 1994 C CA . GLY B 1 58 ? 19.297 22.844 1.936 1 95 58 GLY B CA 1
ATOM 1995 C C . GLY B 1 58 ? 17.938 23.047 2.584 1 95 58 GLY B C 1
ATOM 1996 O O . GLY B 1 58 ? 17.719 24.078 3.229 1 95 58 GLY B O 1
ATOM 1997 N N . ASP B 1 59 ? 16.969 22.188 2.387 1 96.25 59 ASP B N 1
ATOM 1998 C CA . ASP B 1 59 ? 15.625 22.344 2.939 1 96.25 59 ASP B CA 1
ATOM 1999 C C . ASP B 1 59 ? 15.055 21 3.369 1 96.25 59 ASP B C 1
ATOM 2001 O O . ASP B 1 59 ? 15.719 19.969 3.25 1 96.25 59 ASP B O 1
ATOM 2005 N N . LYS B 1 60 ? 13.922 21 3.924 1 97.38 60 LYS B N 1
ATOM 2006 C CA . LYS B 1 60 ? 13.242 19.797 4.406 1 97.38 60 LYS B CA 1
ATOM 2007 C C . LYS B 1 60 ? 13.094 18.766 3.289 1 97.38 60 LYS B C 1
ATOM 2009 O O . LYS B 1 60 ? 13.336 17.578 3.5 1 97.38 60 LYS B O 1
ATOM 2014 N N . HIS B 1 61 ? 12.648 19.25 2.121 1 98.25 61 HIS B N 1
ATOM 2015 C CA . HIS B 1 61 ? 12.406 18.344 0.996 1 98.25 61 HIS B CA 1
ATOM 2016 C C . HIS B 1 61 ? 13.688 17.641 0.571 1 98.25 61 HIS B C 1
ATOM 2018 O O . HIS B 1 61 ? 13.68 16.422 0.353 1 98.25 61 HIS B O 1
ATOM 2024 N N . SER B 1 62 ? 14.758 18.328 0.468 1 98.38 62 SER B N 1
ATOM 2025 C CA . SER B 1 62 ? 16.031 17.734 0.083 1 98.38 62 SER B CA 1
ATOM 2026 C C . SER B 1 62 ? 16.5 16.719 1.119 1 98.38 62 SER B C 1
ATOM 2028 O O . SER B 1 62 ? 17.016 15.664 0.766 1 98.38 62 SER B O 1
ATOM 2030 N N . LEU B 1 63 ? 16.406 17.125 2.406 1 98.19 63 LEU B N 1
ATOM 2031 C CA . LEU B 1 63 ? 16.75 16.188 3.469 1 98.19 63 LEU B CA 1
ATOM 2032 C C . LEU B 1 63 ? 15.875 14.945 3.398 1 98.19 63 LEU B C 1
ATOM 2034 O O . LEU B 1 63 ? 16.359 13.828 3.598 1 98.19 63 LEU B O 1
ATOM 2038 N N . PHE B 1 64 ? 14.633 15.117 3.107 1 98.75 64 PHE B N 1
ATOM 2039 C CA . PHE B 1 64 ? 13.695 14.008 2.969 1 98.75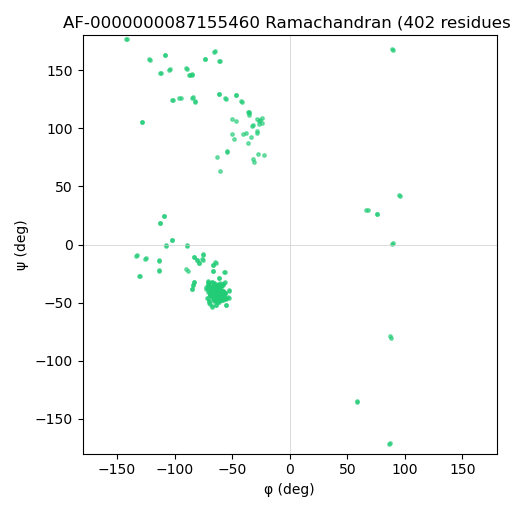 64 PHE B CA 1
ATOM 2040 C C . PHE B 1 64 ? 14.133 13.07 1.847 1 98.75 64 PHE B C 1
ATOM 2042 O O . PHE B 1 64 ? 14.117 11.852 2.01 1 98.75 64 PHE B O 1
ATOM 2049 N N . LEU B 1 65 ? 14.477 13.633 0.693 1 98.81 65 LEU B N 1
ATOM 2050 C CA . LEU B 1 65 ? 14.922 12.812 -0.432 1 98.81 65 LEU B CA 1
ATOM 2051 C C . LEU B 1 65 ? 16.172 12.023 -0.067 1 98.81 65 LEU B C 1
ATOM 2053 O O . LEU B 1 65 ? 16.328 10.867 -0.472 1 98.81 65 LEU B O 1
ATOM 2057 N N . CYS B 1 66 ? 17.031 12.586 0.727 1 98.5 66 CYS B N 1
ATOM 2058 C CA . CYS B 1 66 ? 18.203 11.859 1.212 1 98.5 66 CYS B CA 1
ATOM 2059 C C . CYS B 1 66 ? 17.781 10.68 2.08 1 98.5 66 CYS B C 1
ATOM 2061 O O . CYS B 1 66 ? 18.328 9.586 1.953 1 98.5 66 CYS B O 1
ATOM 2063 N N . ALA B 1 67 ? 16.875 10.922 2.98 1 98.75 67 ALA B N 1
ATOM 2064 C CA . ALA B 1 67 ? 16.344 9.867 3.844 1 98.75 67 ALA B CA 1
ATOM 2065 C C . ALA B 1 67 ? 15.719 8.75 3.021 1 98.75 67 ALA B C 1
ATOM 2067 O O . ALA B 1 67 ? 15.945 7.566 3.289 1 98.75 67 ALA B O 1
ATOM 2068 N N . LEU B 1 68 ? 14.953 9.102 2.023 1 98.88 68 LEU B N 1
ATOM 2069 C CA . LEU B 1 68 ? 14.289 8.133 1.154 1 98.88 68 LEU B CA 1
ATOM 2070 C C . LEU B 1 68 ? 15.305 7.324 0.362 1 98.88 68 LEU B C 1
ATOM 2072 O O . LEU B 1 68 ? 15.18 6.105 0.24 1 98.88 68 LEU B O 1
ATOM 2076 N N . ASP B 1 69 ? 16.297 8.016 -0.158 1 98.81 69 ASP B N 1
ATOM 2077 C CA . ASP B 1 69 ? 17.375 7.336 -0.89 1 98.81 69 ASP B CA 1
ATOM 2078 C C . ASP B 1 69 ? 18.078 6.316 -0.005 1 98.81 69 ASP B C 1
ATOM 2080 O O . ASP B 1 69 ? 18.406 5.219 -0.455 1 98.81 69 ASP B O 1
ATOM 2084 N N . ARG B 1 70 ? 18.344 6.715 1.194 1 98.31 70 ARG B N 1
ATOM 2085 C CA . ARG B 1 70 ? 18.984 5.785 2.125 1 98.31 70 ARG B CA 1
ATOM 2086 C C . ARG B 1 70 ? 18.109 4.559 2.357 1 98.31 70 ARG B C 1
ATOM 2088 O O . ARG B 1 70 ? 18.594 3.428 2.332 1 98.31 70 ARG B O 1
ATOM 2095 N N . TYR B 1 71 ? 16.859 4.742 2.625 1 98.62 71 TYR B N 1
ATOM 2096 C CA . TYR B 1 71 ? 15.914 3.65 2.834 1 98.62 71 TYR B CA 1
ATOM 2097 C C . TYR B 1 71 ? 15.906 2.701 1.642 1 98.62 71 TYR B C 1
ATOM 2099 O O . TYR B 1 71 ? 15.945 1.479 1.812 1 98.62 71 TYR B O 1
ATOM 2107 N N . ILE B 1 72 ? 15.859 3.27 0.452 1 98.81 72 ILE B N 1
ATOM 2108 C CA . ILE B 1 72 ? 15.812 2.498 -0.786 1 98.81 72 ILE B CA 1
ATOM 2109 C C . ILE B 1 72 ? 17.109 1.713 -0.952 1 98.81 72 ILE B C 1
ATOM 2111 O O . ILE B 1 72 ? 17.094 0.531 -1.302 1 98.81 72 ILE B O 1
ATOM 2115 N N . ALA B 1 73 ? 18.203 2.369 -0.699 1 98.56 73 ALA B N 1
ATOM 2116 C CA . ALA B 1 73 ? 19.5 1.712 -0.828 1 98.56 73 ALA B CA 1
ATOM 2117 C C . ALA B 1 73 ? 19.594 0.511 0.108 1 98.56 73 ALA B C 1
ATOM 2119 O O . ALA B 1 73 ? 20.109 -0.546 -0.282 1 98.56 73 ALA B O 1
ATOM 2120 N N . ASP B 1 74 ? 19.156 0.677 1.328 1 98.12 74 ASP B N 1
ATOM 2121 C CA . ASP B 1 74 ? 19.156 -0.417 2.295 1 98.12 74 ASP B CA 1
ATOM 2122 C C . ASP B 1 74 ? 18.297 -1.584 1.806 1 98.12 74 ASP B C 1
ATOM 2124 O O . ASP B 1 74 ? 18.688 -2.746 1.94 1 98.12 74 ASP B O 1
ATOM 2128 N N . ALA B 1 75 ? 17.156 -1.317 1.245 1 98.56 75 ALA B N 1
ATOM 2129 C CA . ALA B 1 75 ? 16.25 -2.346 0.742 1 98.56 75 ALA B CA 1
ATOM 2130 C C . ALA B 1 75 ? 16.875 -3.098 -0.431 1 98.56 75 ALA B C 1
ATOM 2132 O O . ALA B 1 75 ? 16.812 -4.328 -0.487 1 98.56 75 ALA B O 1
ATOM 2133 N N . LEU B 1 76 ? 17.469 -2.359 -1.346 1 98.56 76 LEU B N 1
ATOM 2134 C CA . LEU B 1 76 ? 18.078 -2.98 -2.516 1 98.56 76 LEU B CA 1
ATOM 2135 C C . LEU B 1 76 ? 19.281 -3.826 -2.117 1 98.56 76 LEU B C 1
ATOM 2137 O O . LEU B 1 76 ? 19.5 -4.898 -2.684 1 98.56 76 LEU B O 1
ATOM 2141 N N . ALA B 1 77 ? 20.016 -3.361 -1.119 1 98.38 77 ALA B N 1
ATOM 2142 C CA . ALA B 1 77 ? 21.156 -4.129 -0.625 1 98.38 77 ALA B CA 1
ATOM 2143 C C . ALA B 1 77 ? 20.703 -5.457 -0.028 1 98.38 77 ALA B C 1
ATOM 2145 O O . ALA B 1 77 ? 21.359 -6.488 -0.222 1 98.38 77 ALA B O 1
ATOM 2146 N N . ARG B 1 78 ? 19.656 -5.461 0.688 1 98.06 78 ARG B N 1
ATOM 2147 C CA . ARG B 1 78 ? 19.109 -6.695 1.231 1 98.06 78 ARG B CA 1
ATOM 2148 C C . ARG B 1 78 ? 18.734 -7.668 0.116 1 98.06 78 ARG B C 1
ATOM 2150 O O . ARG B 1 78 ? 19.031 -8.859 0.198 1 98.06 78 ARG B O 1
ATOM 2157 N N . MET B 1 79 ? 18.094 -7.137 -0.933 1 98.38 79 MET B N 1
ATOM 2158 C CA . MET B 1 79 ? 17.672 -7.988 -2.045 1 98.38 79 MET B CA 1
ATOM 2159 C C . MET B 1 79 ? 18.891 -8.562 -2.766 1 98.38 79 MET B C 1
ATOM 2161 O O . MET B 1 79 ? 18.844 -9.703 -3.238 1 98.38 79 MET B O 1
ATOM 2165 N N . ASP B 1 80 ? 19.953 -7.75 -2.859 1 97.81 80 ASP B N 1
ATOM 2166 C CA . ASP B 1 80 ? 21.172 -8.242 -3.486 1 97.81 80 ASP B CA 1
ATOM 2167 C C . ASP B 1 80 ? 21.719 -9.461 -2.748 1 97.81 80 ASP B C 1
ATOM 2169 O O . ASP B 1 80 ? 22.219 -10.398 -3.371 1 97.81 80 ASP B O 1
ATOM 2173 N N . ILE B 1 81 ? 21.578 -9.445 -1.481 1 98 81 ILE B N 1
ATOM 2174 C CA . ILE B 1 81 ? 22.016 -10.578 -0.677 1 98 81 ILE B CA 1
ATOM 2175 C C . ILE B 1 81 ? 21.062 -11.758 -0.891 1 98 81 ILE B C 1
ATOM 2177 O O . ILE B 1 81 ? 21.516 -12.891 -1.098 1 98 81 ILE B O 1
ATOM 2181 N N . GLU B 1 82 ? 19.797 -11.539 -0.857 1 98.12 82 GLU B N 1
ATOM 2182 C CA . GLU B 1 82 ? 18.781 -12.57 -1.01 1 98.12 82 GLU B CA 1
ATOM 2183 C C . GLU B 1 82 ? 18.875 -13.242 -2.379 1 98.12 82 GLU B C 1
ATOM 2185 O O . GLU B 1 82 ? 18.656 -14.445 -2.504 1 98.12 82 GLU B O 1
ATOM 2190 N N . PHE B 1 83 ? 19.25 -12.422 -3.416 1 98.38 83 PHE B N 1
ATOM 2191 C CA . PHE B 1 83 ? 19.25 -12.93 -4.785 1 98.38 83 PHE B CA 1
ATOM 2192 C C . PHE B 1 83 ? 20.672 -13.102 -5.297 1 98.38 83 PHE B C 1
ATOM 2194 O O . PHE B 1 83 ? 20.922 -13 -6.5 1 98.38 83 PHE B O 1
ATOM 2201 N N . ASP B 1 84 ? 21.578 -13.273 -4.375 1 97.62 84 ASP B N 1
ATOM 2202 C CA . ASP B 1 84 ? 22.953 -13.594 -4.77 1 97.62 84 ASP B CA 1
ATOM 2203 C C . ASP B 1 84 ? 22.969 -14.695 -5.828 1 97.62 84 ASP B C 1
ATOM 2205 O O . ASP B 1 84 ? 22.359 -15.742 -5.652 1 97.62 84 ASP B O 1
ATOM 2209 N N . PRO B 1 85 ? 23.641 -14.5 -6.906 1 94.31 85 PRO B N 1
ATOM 2210 C CA . PRO B 1 85 ? 23.625 -15.453 -8.016 1 94.31 85 PRO B CA 1
ATOM 2211 C C . PRO B 1 85 ? 24.234 -16.797 -7.641 1 94.31 85 PRO B C 1
ATOM 2213 O O . PRO B 1 85 ? 24.016 -17.797 -8.344 1 94.31 85 PRO B O 1
ATOM 2216 N N . ARG B 1 86 ? 24.969 -16.891 -6.535 1 96.12 86 ARG B N 1
ATOM 2217 C CA . ARG B 1 86 ? 25.562 -18.141 -6.094 1 96.12 86 ARG B CA 1
ATOM 2218 C C . ARG B 1 86 ? 24.547 -19.016 -5.371 1 96.12 86 ARG B C 1
ATOM 2220 O O . ARG B 1 86 ? 24.766 -20.219 -5.176 1 96.12 86 ARG B O 1
ATOM 2227 N N . ARG B 1 87 ? 23.391 -18.453 -5 1 95.44 87 ARG B N 1
ATOM 2228 C CA . ARG B 1 87 ? 22.328 -19.156 -4.293 1 95.44 87 ARG B CA 1
ATOM 2229 C C . ARG B 1 87 ? 21.359 -19.812 -5.273 1 95.44 87 ARG B C 1
ATOM 2231 O O . ARG B 1 87 ? 21.203 -19.344 -6.406 1 95.44 87 ARG B O 1
ATOM 2238 N N . ASP B 1 88 ? 20.781 -20.891 -4.828 1 98 88 ASP B N 1
ATOM 2239 C CA . ASP B 1 88 ? 19.641 -21.422 -5.566 1 98 88 ASP B CA 1
ATOM 2240 C C . ASP B 1 88 ? 18.547 -20.375 -5.73 1 98 88 ASP B C 1
ATOM 2242 O O . ASP B 1 88 ? 18.156 -19.719 -4.758 1 98 88 ASP B O 1
ATOM 2246 N N . PRO B 1 89 ? 18.125 -20.109 -6.969 1 98.12 89 PRO B N 1
ATOM 2247 C CA . PRO B 1 89 ? 17.188 -19 -7.191 1 98.12 89 PRO B CA 1
ATOM 2248 C C . PRO B 1 89 ? 15.883 -19.172 -6.41 1 98.12 89 PRO B C 1
ATOM 2250 O O . PRO B 1 89 ? 15.297 -18.172 -5.98 1 98.12 89 PRO B O 1
ATOM 2253 N N . VAL B 1 90 ? 15.422 -20.391 -6.227 1 98.5 90 VAL B N 1
ATOM 2254 C CA . VAL B 1 90 ? 14.188 -20.609 -5.473 1 98.5 90 VAL B CA 1
ATOM 2255 C C . VAL B 1 90 ? 14.43 -20.328 -3.992 1 98.5 90 VAL B C 1
ATOM 2257 O O . VAL B 1 90 ? 13.578 -19.734 -3.32 1 98.5 90 VAL B O 1
ATOM 2260 N N . ASP B 1 91 ? 15.602 -20.688 -3.477 1 98.25 91 ASP B N 1
ATOM 2261 C CA . ASP B 1 91 ? 15.961 -20.344 -2.107 1 98.25 91 ASP B CA 1
ATOM 2262 C C . ASP B 1 91 ? 16.047 -18.828 -1.932 1 98.25 91 ASP B C 1
ATOM 2264 O O . ASP B 1 91 ? 15.68 -18.297 -0.878 1 98.25 91 ASP B O 1
ATOM 2268 N N . GLY B 1 92 ? 16.562 -18.172 -2.941 1 98.5 92 GLY B N 1
ATOM 2269 C CA . GLY B 1 92 ? 16.562 -16.719 -2.93 1 98.5 92 GLY B CA 1
ATOM 2270 C C . GLY B 1 92 ? 15.18 -16.109 -2.836 1 98.5 92 GLY B C 1
ATOM 2271 O O . GLY B 1 92 ? 14.953 -15.195 -2.047 1 98.5 92 GLY B O 1
ATOM 2272 N N . LEU B 1 93 ? 14.242 -16.672 -3.611 1 98.75 93 LEU B N 1
ATOM 2273 C CA . LEU B 1 93 ? 12.859 -16.203 -3.578 1 98.75 93 LEU B CA 1
ATOM 2274 C C . LEU B 1 93 ? 12.227 -16.469 -2.217 1 98.75 93 LEU B C 1
ATOM 2276 O O . LEU B 1 93 ? 11.508 -15.625 -1.685 1 98.75 93 LEU B O 1
ATOM 2280 N N . ARG B 1 94 ? 12.539 -17.594 -1.658 1 98.44 94 ARG B N 1
ATOM 2281 C CA . ARG B 1 94 ? 12.023 -17.938 -0.332 1 98.44 94 ARG B CA 1
ATOM 2282 C C . ARG B 1 94 ? 12.578 -16.984 0.722 1 98.44 94 ARG B C 1
ATOM 2284 O O . ARG B 1 94 ? 11.852 -16.531 1.608 1 98.44 94 ARG B O 1
ATOM 2291 N N . SER B 1 95 ? 13.844 -16.656 0.648 1 98.44 95 SER B N 1
ATOM 2292 C CA . SER B 1 95 ? 14.477 -15.711 1.562 1 98.44 95 SER B CA 1
ATOM 2293 C C . SER B 1 95 ? 13.883 -14.312 1.411 1 98.44 95 SER B C 1
ATOM 2295 O O . SER B 1 95 ? 13.656 -13.617 2.402 1 98.44 95 SER B O 1
ATOM 2297 N N . TYR B 1 96 ? 13.648 -13.969 0.196 1 98.69 96 TYR B N 1
ATOM 2298 C CA . TYR B 1 96 ? 13.016 -12.695 -0.129 1 98.69 96 TYR B CA 1
ATOM 2299 C C . TYR B 1 96 ? 11.656 -12.578 0.538 1 98.69 96 TYR B C 1
ATOM 2301 O O . TYR B 1 96 ? 11.383 -11.602 1.242 1 98.69 96 TYR B O 1
ATOM 2309 N N . PHE B 1 97 ? 10.836 -13.617 0.423 1 98.5 97 PHE B N 1
ATOM 2310 C CA . PHE B 1 97 ? 9.508 -13.609 1.027 1 98.5 97 PHE B CA 1
ATOM 2311 C C . PHE B 1 97 ? 9.602 -13.656 2.547 1 98.5 97 PHE B C 1
ATOM 2313 O O . PHE B 1 97 ? 8.883 -12.93 3.244 1 98.5 97 PHE B O 1
ATOM 2320 N N . ALA B 1 98 ? 10.5 -14.477 3.074 1 97.94 98 ALA B N 1
ATOM 2321 C CA . ALA B 1 98 ? 10.68 -14.562 4.52 1 97.94 98 ALA B CA 1
ATOM 2322 C C . ALA B 1 98 ? 11.109 -13.219 5.102 1 97.94 98 ALA B C 1
ATOM 2324 O O . ALA B 1 98 ? 10.656 -12.828 6.18 1 97.94 98 ALA B O 1
ATOM 2325 N N . GLY B 1 99 ? 12 -12.555 4.406 1 97.75 99 GLY B N 1
ATOM 2326 C CA . GLY B 1 99 ? 12.406 -11.219 4.812 1 97.75 99 GLY B CA 1
ATOM 2327 C C . GLY B 1 99 ? 11.258 -10.234 4.863 1 97.75 99 GLY B C 1
ATOM 2328 O O . GLY B 1 99 ? 11.133 -9.461 5.816 1 97.75 99 GLY B O 1
ATOM 2329 N N . TYR B 1 100 ? 10.414 -10.242 3.859 1 97.94 100 TYR B N 1
ATOM 2330 C CA . TYR B 1 100 ? 9.258 -9.352 3.836 1 97.94 100 TYR B CA 1
ATOM 2331 C C . TYR B 1 100 ? 8.273 -9.711 4.945 1 97.94 100 TYR B C 1
ATOM 2333 O O . TYR B 1 100 ? 7.711 -8.82 5.586 1 97.94 100 TYR B O 1
ATOM 2341 N N . VAL B 1 101 ? 8.039 -11.039 5.18 1 97.69 101 VAL B N 1
ATOM 2342 C CA . VAL B 1 101 ? 7.164 -11.453 6.273 1 97.69 101 VAL B CA 1
ATOM 2343 C C . VAL B 1 101 ? 7.715 -10.938 7.602 1 97.69 101 VAL B C 1
ATOM 2345 O O . VAL B 1 101 ? 6.969 -10.391 8.422 1 97.69 101 VAL B O 1
ATOM 2348 N N . ASP B 1 102 ? 9 -11.055 7.77 1 96.75 102 ASP B N 1
ATOM 2349 C CA . ASP B 1 102 ? 9.625 -10.562 8.992 1 96.75 102 ASP B CA 1
ATOM 2350 C C . ASP B 1 102 ? 9.445 -9.055 9.133 1 96.75 102 ASP B C 1
ATOM 2352 O O . ASP B 1 102 ? 9.055 -8.57 10.195 1 96.75 102 ASP B O 1
ATOM 2356 N N . ARG B 1 103 ? 9.625 -8.305 8.078 1 96.31 103 ARG B N 1
ATOM 2357 C CA . ARG B 1 103 ? 9.586 -6.844 8.094 1 96.31 103 ARG B CA 1
ATOM 2358 C C . ARG B 1 103 ? 8.156 -6.336 8.203 1 96.31 103 ARG B C 1
ATOM 2360 O O . ARG B 1 103 ? 7.93 -5.148 8.469 1 96.31 103 ARG B O 1
ATOM 2367 N N . THR B 1 104 ? 7.227 -7.211 7.996 1 96.75 104 THR B N 1
ATOM 2368 C CA . THR B 1 104 ? 5.828 -6.801 8.055 1 96.75 104 THR B CA 1
ATOM 2369 C C . THR B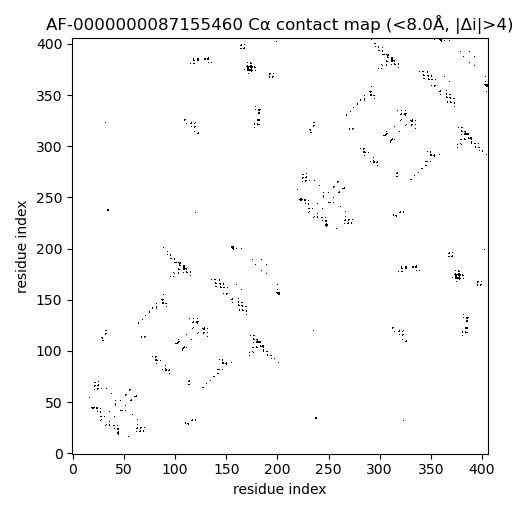 1 104 ? 5.133 -7.445 9.25 1 96.75 104 THR B C 1
ATOM 2371 O O . THR B 1 104 ? 3.902 -7.539 9.281 1 96.75 104 THR B O 1
ATOM 2374 N N . SER B 1 105 ? 5.859 -7.934 10.258 1 95.44 105 SER B N 1
ATOM 2375 C CA . SER B 1 105 ? 5.281 -8.609 11.414 1 95.44 105 SER B CA 1
ATOM 2376 C C . SER B 1 105 ? 5.465 -7.781 12.68 1 95.44 105 SER B C 1
ATOM 2378 O O . SER B 1 105 ? 6.449 -7.055 12.82 1 95.44 105 SER B O 1
ATOM 2380 N N . GLY B 1 106 ? 4.488 -7.883 13.609 1 92.5 106 GLY B N 1
ATOM 2381 C CA . GLY B 1 106 ? 4.59 -7.242 14.906 1 92.5 106 GLY B CA 1
ATOM 2382 C C . GLY B 1 106 ? 4.762 -5.734 14.82 1 92.5 106 GLY B C 1
ATOM 2383 O O . GLY B 1 106 ? 4.062 -5.07 14.055 1 92.5 106 GLY B O 1
ATOM 2384 N N . ALA B 1 107 ? 5.691 -5.254 15.633 1 93.56 107 ALA B N 1
ATOM 2385 C CA . ALA B 1 107 ? 5.938 -3.814 15.703 1 93.56 107 ALA B CA 1
ATOM 2386 C C . ALA B 1 107 ? 6.465 -3.279 14.375 1 93.56 107 ALA B C 1
ATOM 2388 O O . ALA B 1 107 ? 6.152 -2.15 13.992 1 93.56 107 ALA B O 1
ATOM 2389 N N . LYS B 1 108 ? 7.266 -4.047 13.656 1 94.69 108 LYS B N 1
ATOM 2390 C CA . LYS B 1 108 ? 7.781 -3.631 12.352 1 94.69 108 LYS B CA 1
ATOM 2391 C C . LYS B 1 108 ? 6.648 -3.438 11.352 1 94.69 108 LYS B C 1
ATOM 2393 O O . LYS B 1 108 ? 6.648 -2.471 1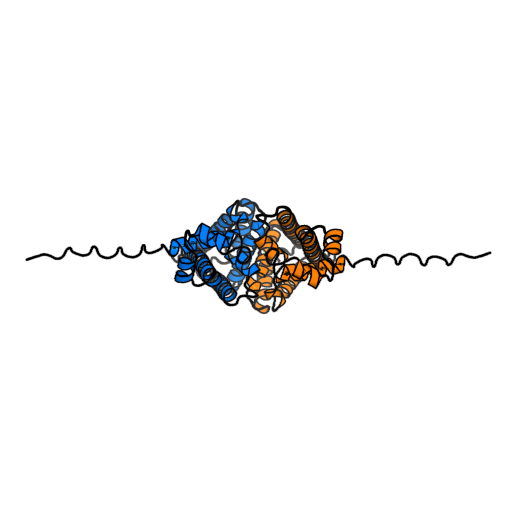0.586 1 94.69 108 LYS B O 1
ATOM 2398 N N . GLY B 1 109 ? 5.699 -4.395 11.43 1 94.31 109 GLY B N 1
ATOM 2399 C CA . GLY B 1 109 ? 4.535 -4.277 10.562 1 94.31 109 GLY B CA 1
ATOM 2400 C C . GLY B 1 109 ? 3.695 -3.049 10.852 1 94.31 109 GLY B C 1
ATOM 2401 O O . GLY B 1 109 ? 3.25 -2.363 9.93 1 94.31 109 GLY B O 1
ATOM 2402 N N . ARG B 1 110 ? 3.578 -2.756 12.086 1 93.94 110 ARG B N 1
ATOM 2403 C CA . ARG B 1 110 ? 2.77 -1.609 12.484 1 93.94 110 ARG B CA 1
ATOM 2404 C C . ARG B 1 110 ? 3.453 -0.299 12.109 1 93.94 110 ARG B C 1
ATOM 2406 O O . ARG B 1 110 ? 2.783 0.693 11.812 1 93.94 110 ARG B O 1
ATOM 2413 N N . ARG B 1 111 ? 4.773 -0.31 12.211 1 95.44 111 ARG B N 1
ATOM 2414 C CA . ARG B 1 111 ? 5.504 0.869 11.758 1 95.44 111 ARG B CA 1
ATOM 2415 C C . ARG B 1 111 ? 5.32 1.078 10.258 1 95.44 111 ARG B C 1
ATOM 2417 O O . ARG B 1 111 ? 5.156 2.211 9.797 1 95.44 111 ARG B O 1
ATOM 2424 N N . GLY B 1 112 ? 5.363 -0.05 9.5 1 96.5 112 GLY B N 1
ATOM 2425 C CA . GLY B 1 112 ? 5.102 -0.016 8.062 1 96.5 112 GLY B CA 1
ATOM 2426 C C . GLY B 1 112 ? 6.336 0.29 7.242 1 96.5 112 GLY B C 1
ATOM 2427 O O . GLY B 1 112 ? 7.453 0.299 7.766 1 96.5 112 GLY B O 1
ATOM 2428 N N . CYS B 1 113 ? 6.152 0.507 6.023 1 97.94 113 CYS B N 1
ATOM 2429 C CA . CYS B 1 113 ? 7.199 0.773 5.039 1 97.94 113 CYS B CA 1
ATOM 2430 C C . CYS B 1 113 ? 7.27 2.26 4.711 1 97.94 113 CYS B C 1
ATOM 2432 O O . CYS B 1 113 ? 6.289 2.848 4.258 1 97.94 113 CYS B O 1
ATOM 2434 N N . LEU B 1 114 ? 8.398 2.879 4.852 1 98.56 114 LEU B N 1
ATOM 2435 C CA . LEU B 1 114 ? 8.57 4.297 4.559 1 98.56 114 LEU B CA 1
ATOM 2436 C C . LEU B 1 114 ? 8.258 4.59 3.096 1 98.56 114 LEU B C 1
ATOM 2438 O O . LEU B 1 114 ? 7.602 5.59 2.783 1 98.56 114 LEU B O 1
ATOM 2442 N N . LEU B 1 115 ? 8.727 3.713 2.197 1 98.69 115 LEU B N 1
ATOM 2443 C CA . LEU B 1 115 ? 8.562 3.963 0.769 1 98.69 115 LEU B CA 1
ATOM 2444 C C . LEU B 1 115 ? 7.09 3.889 0.369 1 98.69 115 LEU B C 1
ATOM 2446 O O . LEU B 1 115 ? 6.605 4.73 -0.39 1 98.69 115 LEU B O 1
ATOM 2450 N N . VAL B 1 116 ? 6.34 2.861 0.861 1 98.56 116 VAL B N 1
ATOM 2451 C CA . VAL B 1 116 ? 4.918 2.748 0.547 1 98.56 116 VAL B CA 1
ATOM 2452 C C . VAL B 1 116 ? 4.164 3.939 1.129 1 98.56 116 VAL B C 1
ATOM 2454 O O . VAL B 1 116 ? 3.33 4.547 0.452 1 98.56 116 VAL B O 1
ATOM 2457 N N . ALA B 1 117 ? 4.477 4.289 2.393 1 98.06 117 ALA B N 1
ATOM 2458 C CA . ALA B 1 117 ? 3.836 5.441 3.027 1 98.06 117 ALA B CA 1
ATOM 2459 C C . ALA B 1 117 ? 4.094 6.719 2.234 1 98.06 117 ALA B C 1
ATOM 2461 O O . ALA B 1 117 ? 3.17 7.5 1.993 1 98.06 117 ALA B O 1
ATOM 2462 N N . THR B 1 118 ? 5.355 6.914 1.812 1 98.25 118 THR B N 1
ATOM 2463 C CA . THR B 1 118 ? 5.766 8.086 1.039 1 98.25 118 THR B CA 1
ATOM 2464 C C . THR B 1 118 ? 5.066 8.109 -0.318 1 98.25 118 THR B C 1
ATOM 2466 O O . THR B 1 118 ? 4.621 9.164 -0.773 1 98.25 118 THR B O 1
ATOM 2469 N N . THR B 1 119 ? 5 6.957 -0.936 1 98.31 119 THR B N 1
ATOM 2470 C CA . THR B 1 119 ? 4.348 6.852 -2.236 1 98.31 119 THR B CA 1
ATOM 2471 C C . THR B 1 119 ? 2.885 7.277 -2.145 1 98.31 119 THR B C 1
ATOM 2473 O O . THR B 1 119 ? 2.412 8.062 -2.963 1 98.31 119 THR B O 1
ATOM 2476 N N . MET B 1 120 ? 2.207 6.797 -1.145 1 97.62 120 MET B N 1
ATOM 2477 C CA . MET B 1 120 ? 0.798 7.141 -0.964 1 97.62 120 MET B CA 1
ATOM 2478 C C . MET B 1 120 ? 0.636 8.625 -0.65 1 97.62 120 MET B C 1
ATOM 2480 O O . MET B 1 120 ? -0.32 9.258 -1.101 1 97.62 120 MET B O 1
ATOM 2484 N N . GLU B 1 121 ? 1.558 9.188 0.032 1 97.31 121 GLU B N 1
ATOM 2485 C CA . GLU B 1 121 ? 1.445 10.547 0.548 1 97.31 121 GLU B CA 1
ATOM 2486 C C . GLU B 1 121 ? 1.839 11.57 -0.511 1 97.31 121 GLU B C 1
ATOM 2488 O O . GLU B 1 121 ? 1.221 12.633 -0.613 1 97.31 121 GLU B O 1
ATOM 2493 N N . LEU B 1 122 ? 2.895 11.203 -1.413 1 97.19 122 LEU B N 1
ATOM 2494 C CA . LEU B 1 122 ? 3.539 12.312 -2.113 1 97.19 122 LEU B CA 1
ATOM 2495 C C . LEU B 1 122 ? 3.615 12.031 -3.611 1 97.19 122 LEU B C 1
ATOM 2497 O O . LEU B 1 122 ? 3.799 12.961 -4.406 1 97.19 122 LEU B O 1
ATOM 2501 N N . ALA B 1 123 ? 3.658 10.75 -4.062 1 94.25 123 ALA B N 1
ATOM 2502 C CA . ALA B 1 123 ? 4.051 10.398 -5.426 1 94.25 123 ALA B CA 1
ATOM 2503 C C . ALA B 1 123 ? 3.174 11.117 -6.449 1 94.25 123 ALA B C 1
ATOM 2505 O O . ALA B 1 123 ? 3.654 11.539 -7.504 1 94.25 123 ALA B O 1
ATOM 2506 N N . GLY B 1 124 ? 1.937 11.391 -6.203 1 89.38 124 GLY B N 1
ATOM 2507 C CA . GLY B 1 124 ? 1.049 12.055 -7.145 1 89.38 124 GLY B CA 1
ATOM 2508 C C . GLY B 1 124 ? 1.311 13.547 -7.258 1 89.38 124 GLY B C 1
ATOM 2509 O O . GLY B 1 124 ? 0.862 14.188 -8.211 1 89.38 124 GLY B O 1
ATOM 2510 N N . GLN B 1 125 ? 2.152 14.109 -6.422 1 92.81 125 GLN B N 1
ATOM 2511 C CA . GLN B 1 125 ? 2.297 15.562 -6.359 1 92.81 125 GLN B CA 1
ATOM 2512 C C . GLN B 1 125 ? 3.768 15.969 -6.348 1 92.81 125 GLN B C 1
ATOM 2514 O O . GLN B 1 125 ? 4.09 17.156 -6.43 1 92.81 125 GLN B O 1
ATOM 2519 N N . ASP B 1 126 ? 4.613 15.039 -6.203 1 97.19 126 ASP B N 1
ATOM 2520 C CA . ASP B 1 126 ? 6.051 15.266 -6.105 1 97.19 126 ASP B CA 1
ATOM 2521 C C . ASP B 1 126 ? 6.812 14.398 -7.102 1 97.19 126 ASP B C 1
ATOM 2523 O O . ASP B 1 126 ? 6.996 13.203 -6.879 1 97.19 126 ASP B O 1
ATOM 2527 N N . ALA B 1 127 ? 7.281 14.977 -8.117 1 97.38 127 ALA B N 1
ATOM 2528 C CA . ALA B 1 127 ? 7.91 14.258 -9.227 1 97.38 127 ALA B CA 1
ATOM 2529 C C . ALA B 1 127 ? 9.18 13.539 -8.766 1 97.38 127 ALA B C 1
ATOM 2531 O O . ALA B 1 127 ? 9.5 12.461 -9.258 1 97.38 127 ALA B O 1
ATOM 2532 N N . ASP B 1 128 ? 9.914 14.148 -7.852 1 98.5 128 ASP B N 1
ATOM 2533 C CA . ASP B 1 128 ? 11.133 13.539 -7.336 1 98.5 128 ASP B CA 1
ATOM 2534 C C . ASP B 1 128 ? 10.82 12.258 -6.562 1 98.5 128 ASP B C 1
ATOM 2536 O O . ASP B 1 128 ? 11.477 11.234 -6.754 1 98.5 128 ASP B O 1
ATOM 2540 N N . VAL B 1 129 ? 9.828 12.312 -5.727 1 98.5 129 VAL B N 1
ATOM 2541 C CA . VAL B 1 129 ? 9.414 11.148 -4.957 1 98.5 129 VAL B CA 1
ATOM 2542 C C . VAL B 1 129 ? 8.875 10.078 -5.898 1 98.5 129 VAL B C 1
ATOM 2544 O O . VAL B 1 129 ? 9.203 8.898 -5.762 1 98.5 129 VAL B O 1
ATOM 2547 N N . ASN B 1 130 ? 8.062 10.539 -6.887 1 98.19 130 ASN B N 1
ATOM 2548 C CA . ASN B 1 130 ? 7.488 9.594 -7.84 1 98.19 130 ASN B CA 1
ATOM 2549 C C . ASN B 1 130 ? 8.57 8.828 -8.586 1 98.19 130 ASN B C 1
ATOM 2551 O O . ASN B 1 130 ? 8.484 7.605 -8.734 1 98.19 130 ASN B O 1
ATOM 2555 N N . ARG B 1 131 ? 9.539 9.5 -9.039 1 98.19 131 ARG B N 1
ATOM 2556 C CA . ARG B 1 131 ? 10.625 8.875 -9.781 1 98.19 131 ARG B CA 1
ATOM 2557 C C . ARG B 1 131 ? 11.352 7.844 -8.93 1 98.19 131 ARG B C 1
ATOM 2559 O O . ARG B 1 131 ? 11.68 6.754 -9.398 1 98.19 131 ARG B O 1
ATOM 2566 N N . ARG B 1 132 ? 11.602 8.156 -7.691 1 98.62 132 ARG B N 1
ATOM 2567 C CA . ARG B 1 132 ? 12.305 7.254 -6.781 1 98.62 132 ARG B CA 1
ATOM 2568 C C . ARG B 1 132 ? 11.469 6.016 -6.48 1 98.62 132 ARG B C 1
ATOM 2570 O O . ARG B 1 132 ? 11.984 4.895 -6.508 1 98.62 132 ARG B O 1
ATOM 2577 N N . ALA B 1 133 ? 10.203 6.227 -6.234 1 98.62 133 ALA B N 1
ATOM 2578 C CA . ALA B 1 133 ? 9.32 5.102 -5.949 1 98.62 133 ALA B CA 1
ATOM 2579 C C . ALA B 1 133 ? 9.18 4.191 -7.168 1 98.62 133 ALA B C 1
ATOM 2581 O O . ALA B 1 133 ? 9.344 2.973 -7.059 1 98.62 133 ALA B O 1
ATOM 2582 N N . ALA B 1 134 ? 8.922 4.809 -8.359 1 98.25 134 ALA B N 1
ATOM 2583 C CA . ALA B 1 134 ? 8.805 4.043 -9.602 1 98.25 134 ALA B CA 1
ATOM 2584 C C . ALA B 1 134 ? 10.086 3.268 -9.883 1 98.25 134 ALA B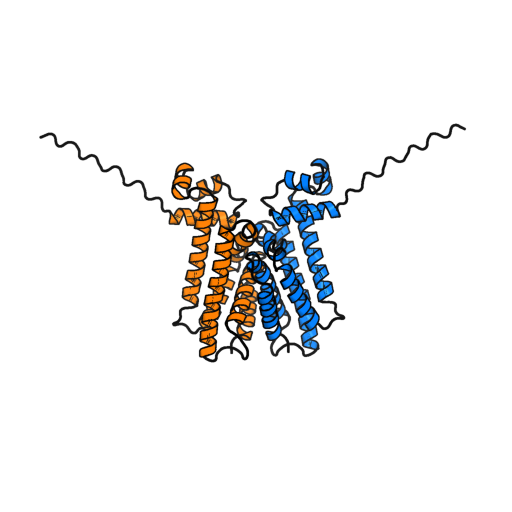 C 1
ATOM 2586 O O . ALA B 1 134 ? 10.039 2.094 -10.266 1 98.25 134 ALA B O 1
ATOM 2587 N N . GLY B 1 135 ? 11.195 3.92 -9.695 1 98.5 135 GLY B N 1
ATOM 2588 C CA . GLY B 1 135 ? 12.484 3.275 -9.906 1 98.5 135 GLY B CA 1
ATOM 2589 C C . GLY B 1 135 ? 12.719 2.105 -8.969 1 98.5 135 GLY B C 1
ATOM 2590 O O . GLY B 1 135 ? 13.266 1.08 -9.375 1 98.5 135 GLY B O 1
ATOM 2591 N N . PHE B 1 136 ? 12.312 2.25 -7.773 1 98.75 136 PHE B N 1
ATOM 2592 C CA . PHE B 1 136 ? 12.477 1.184 -6.793 1 98.75 136 PHE B CA 1
ATOM 2593 C C . PHE B 1 136 ? 11.625 -0.027 -7.164 1 98.75 136 PHE B C 1
ATOM 2595 O O . PHE B 1 136 ? 12.117 -1.158 -7.164 1 98.75 136 PHE B O 1
ATOM 2602 N N . PHE B 1 137 ? 10.344 0.162 -7.516 1 98.5 137 PHE B N 1
ATOM 2603 C CA . PHE B 1 137 ? 9.477 -0.949 -7.891 1 98.5 137 PHE B CA 1
ATOM 2604 C C . PHE B 1 137 ? 10.008 -1.657 -9.133 1 98.5 137 PHE B C 1
ATOM 2606 O O . PHE B 1 137 ? 9.984 -2.889 -9.203 1 98.5 137 PHE B O 1
ATOM 2613 N N . LYS B 1 138 ? 10.508 -0.864 -10.039 1 98.25 138 LYS B N 1
ATOM 2614 C CA . LYS B 1 138 ? 11.102 -1.456 -11.227 1 98.25 138 LYS B CA 1
ATOM 2615 C C . LYS B 1 138 ? 12.344 -2.273 -10.875 1 98.25 138 LYS B C 1
ATOM 2617 O O . LYS B 1 138 ? 12.57 -3.348 -11.438 1 98.25 138 LYS B O 1
ATOM 2622 N N . ALA B 1 139 ? 13.156 -1.77 -10.016 1 98.69 139 ALA B N 1
ATOM 2623 C CA . ALA B 1 139 ? 14.352 -2.49 -9.57 1 98.69 139 ALA B CA 1
ATOM 2624 C C . ALA B 1 139 ? 13.969 -3.801 -8.883 1 98.69 139 ALA B C 1
ATOM 2626 O O . ALA B 1 139 ? 14.641 -4.82 -9.07 1 98.69 139 ALA B O 1
ATOM 2627 N N . MET B 1 140 ? 12.953 -3.773 -8.031 1 98.56 140 MET B N 1
ATOM 2628 C CA . MET B 1 140 ? 12.445 -4.996 -7.414 1 98.56 140 MET B CA 1
ATOM 2629 C C . MET B 1 140 ? 12.055 -6.016 -8.477 1 98.56 140 MET B C 1
ATOM 2631 O O . MET B 1 140 ? 12.492 -7.164 -8.438 1 98.56 140 MET B O 1
ATOM 2635 N N . GLU B 1 141 ? 11.219 -5.555 -9.453 1 98.44 141 GLU B N 1
ATOM 2636 C CA . GLU B 1 141 ? 10.734 -6.441 -10.508 1 98.44 141 GLU B CA 1
ATOM 2637 C C . GLU B 1 141 ? 11.891 -7.059 -11.281 1 98.44 141 GLU B C 1
ATOM 2639 O O . GLU B 1 141 ? 11.875 -8.258 -11.586 1 98.44 141 GLU B O 1
ATOM 2644 N N . THR B 1 142 ? 12.844 -6.215 -11.562 1 98.62 142 THR B N 1
ATOM 2645 C CA . THR B 1 142 ? 14 -6.672 -12.32 1 98.62 142 THR B CA 1
ATOM 2646 C C . THR B 1 142 ? 14.742 -7.777 -11.57 1 98.62 142 THR B C 1
ATOM 2648 O O . THR B 1 142 ? 15.094 -8.805 -12.156 1 98.62 142 THR B O 1
ATOM 2651 N N . ARG B 1 143 ? 14.953 -7.648 -10.328 1 98.69 143 ARG B N 1
ATOM 2652 C CA . ARG B 1 143 ? 15.688 -8.617 -9.516 1 98.69 143 ARG B CA 1
ATOM 2653 C C . ARG B 1 143 ? 14.891 -9.914 -9.359 1 98.69 143 ARG B C 1
ATOM 2655 O O . ARG B 1 143 ? 15.445 -11.008 -9.484 1 98.69 143 ARG B O 1
ATOM 2662 N N . VAL B 1 144 ? 13.617 -9.781 -9.109 1 98.81 144 VAL B N 1
ATOM 2663 C CA . VAL B 1 144 ? 12.758 -10.953 -8.961 1 98.81 144 VAL B CA 1
ATOM 2664 C C . VAL B 1 144 ? 12.664 -11.695 -10.289 1 98.81 144 VAL B C 1
ATOM 2666 O O . VAL B 1 144 ? 12.734 -12.922 -10.328 1 98.81 144 VAL B O 1
ATOM 2669 N N . ALA B 1 145 ? 12.523 -10.914 -11.414 1 98.81 145 ALA B N 1
ATOM 2670 C CA . ALA B 1 145 ? 12.469 -11.531 -12.734 1 98.81 145 ALA B CA 1
ATOM 2671 C C . ALA B 1 145 ? 13.766 -12.281 -13.047 1 98.81 145 ALA B C 1
ATOM 2673 O O . ALA B 1 145 ? 13.734 -13.359 -13.641 1 98.81 145 ALA B O 1
ATOM 2674 N N . ALA B 1 146 ? 14.859 -11.711 -12.656 1 98.69 146 ALA B N 1
ATOM 2675 C CA . ALA B 1 146 ? 16.141 -12.375 -12.875 1 98.69 146 ALA B CA 1
ATOM 2676 C C . ALA B 1 146 ? 16.219 -13.695 -12.109 1 98.69 146 ALA B C 1
ATOM 2678 O O . ALA B 1 146 ? 16.672 -14.711 -12.648 1 98.69 146 ALA B O 1
ATOM 2679 N N . ALA B 1 147 ? 15.789 -13.688 -10.867 1 98.62 147 ALA B N 1
ATOM 2680 C CA . ALA B 1 147 ? 15.766 -14.914 -10.07 1 98.62 147 ALA B CA 1
ATOM 2681 C C . ALA B 1 147 ? 14.844 -15.961 -10.688 1 98.62 147 ALA B C 1
ATOM 2683 O O . ALA B 1 147 ? 15.195 -17.141 -10.766 1 98.62 147 ALA B O 1
ATOM 2684 N N . LEU B 1 148 ? 13.695 -15.531 -11.18 1 98.81 148 LEU B N 1
ATOM 2685 C CA . LEU B 1 148 ? 12.734 -16.438 -11.812 1 98.81 148 LEU B CA 1
ATOM 2686 C C . LEU B 1 148 ? 13.289 -16.984 -13.125 1 98.81 148 LEU B C 1
ATOM 2688 O O . LEU B 1 148 ? 13.047 -18.141 -13.469 1 98.81 148 LEU B O 1
ATOM 2692 N N . SER B 1 149 ? 13.992 -16.156 -13.852 1 98.69 149 SER B N 1
ATOM 2693 C CA . SER B 1 149 ? 14.625 -16.609 -15.086 1 98.69 149 SER B CA 1
ATOM 2694 C C . SER B 1 149 ? 15.664 -17.688 -14.812 1 98.69 149 SER B C 1
ATOM 2696 O O . SER B 1 149 ? 15.75 -18.672 -15.555 1 98.69 149 SER B O 1
ATOM 2698 N N . ARG B 1 150 ? 16.453 -17.516 -13.781 1 98.38 150 ARG B N 1
ATOM 2699 C CA . ARG B 1 150 ? 17.406 -18.547 -13.383 1 98.38 150 ARG B CA 1
ATOM 2700 C C . ARG B 1 150 ? 16.688 -19.812 -12.961 1 98.38 150 ARG B C 1
ATOM 2702 O O . ARG B 1 150 ? 17.141 -20.922 -13.281 1 98.38 150 ARG B O 1
ATOM 2709 N N . ALA B 1 151 ? 15.625 -19.656 -12.234 1 98.56 151 ALA B N 1
ATOM 2710 C CA . ALA B 1 151 ? 14.828 -20.828 -11.844 1 98.56 151 ALA B CA 1
ATOM 2711 C C . ALA B 1 151 ? 14.281 -21.547 -13.07 1 98.56 151 ALA B C 1
ATOM 2713 O O . ALA B 1 151 ? 14.266 -22.781 -13.117 1 98.56 151 ALA B O 1
ATOM 2714 N N . LYS B 1 152 ? 13.797 -20.766 -14.062 1 98.44 152 LYS B N 1
ATOM 2715 C CA . LYS B 1 152 ? 13.312 -21.344 -15.312 1 98.44 152 LYS B CA 1
ATOM 2716 C C . LYS B 1 152 ? 14.406 -22.156 -16.016 1 98.44 152 LYS B C 1
ATOM 2718 O O . LYS B 1 152 ? 14.172 -23.281 -16.438 1 98.44 152 LYS B O 1
ATOM 2723 N N . ALA B 1 153 ? 15.594 -21.594 -16.094 1 97.88 153 ALA B N 1
ATOM 2724 C CA . ALA B 1 153 ? 16.734 -22.25 -16.734 1 97.88 153 ALA B CA 1
ATOM 2725 C C . ALA B 1 153 ? 17.078 -23.547 -16.016 1 97.88 153 ALA B C 1
ATOM 2727 O O . ALA B 1 153 ? 17.547 -24.5 -16.641 1 97.88 153 ALA B O 1
ATOM 2728 N N . ALA B 1 154 ? 16.797 -23.594 -14.719 1 97.5 154 ALA B N 1
ATOM 2729 C CA . ALA B 1 154 ? 17.109 -24.75 -13.891 1 97.5 154 ALA B CA 1
ATOM 2730 C C . ALA B 1 154 ? 15.945 -25.75 -13.891 1 97.5 154 ALA B C 1
ATOM 2732 O O . ALA B 1 154 ? 15.977 -26.75 -13.188 1 97.5 154 ALA B O 1
ATOM 2733 N N . GLY B 1 155 ? 14.859 -25.406 -14.609 1 97.75 155 GLY B N 1
ATOM 2734 C CA . GLY B 1 155 ? 13.711 -26.297 -14.719 1 97.75 155 GLY B CA 1
ATOM 2735 C C . GLY B 1 155 ? 12.852 -26.312 -13.469 1 97.75 155 GLY B C 1
ATOM 2736 O O . GLY B 1 155 ? 12.172 -27.297 -13.18 1 97.75 155 GLY B O 1
ATOM 2737 N N . LYS B 1 156 ? 12.906 -25.203 -12.719 1 98.19 156 LYS B N 1
ATOM 2738 C CA . LYS B 1 156 ? 12.258 -25.203 -11.406 1 98.19 156 LYS B CA 1
ATOM 2739 C C . LYS B 1 156 ? 10.992 -24.359 -11.422 1 98.19 156 LYS B C 1
ATOM 2741 O O . LYS B 1 156 ? 10.289 -24.25 -10.414 1 98.19 156 LYS B O 1
ATOM 2746 N N . LEU B 1 157 ? 10.617 -23.719 -12.539 1 97.94 157 LEU B N 1
ATOM 2747 C CA . LEU B 1 157 ? 9.375 -22.953 -12.609 1 97.94 157 LEU B CA 1
ATOM 2748 C C . LEU B 1 157 ? 8.203 -23.859 -13 1 97.94 157 LEU B C 1
ATOM 2750 O O . LEU B 1 157 ? 8.383 -24.828 -13.742 1 97.94 157 LEU B O 1
ATOM 2754 N N . ALA B 1 158 ? 7.121 -23.562 -12.492 1 96.31 158 ALA B N 1
ATOM 2755 C CA . ALA B 1 158 ? 5.906 -24.25 -12.898 1 96.31 158 ALA B CA 1
ATOM 2756 C C . ALA B 1 158 ? 5.629 -24.047 -14.391 1 96.31 158 ALA B C 1
ATOM 2758 O O . ALA B 1 158 ? 6.074 -23.062 -14.977 1 96.31 158 ALA B O 1
ATOM 2759 N N . ASP B 1 159 ? 4.867 -24.906 -15.062 1 93.62 159 ASP B N 1
ATOM 2760 C CA . ASP B 1 159 ? 4.555 -24.859 -16.484 1 93.62 159 ASP B CA 1
ATOM 2761 C C . ASP B 1 159 ? 3.803 -23.562 -16.828 1 93.62 159 ASP B C 1
ATOM 2763 O O . ASP B 1 159 ? 2.906 -23.156 -16.094 1 93.62 159 ASP B O 1
ATOM 2767 N N . GLY B 1 160 ? 4.285 -22.906 -17.812 1 94.31 160 GLY B N 1
ATOM 2768 C CA . GLY B 1 160 ? 3.557 -21.781 -18.359 1 94.31 160 GLY B CA 1
ATOM 2769 C C . GLY B 1 160 ? 3.908 -20.469 -17.672 1 94.31 160 GLY B C 1
ATOM 2770 O O . GLY B 1 160 ? 3.42 -19.406 -18.062 1 94.31 160 GLY B O 1
ATOM 2771 N N . VAL B 1 161 ? 4.82 -20.531 -16.719 1 97.06 161 VAL B N 1
ATOM 2772 C CA . VAL B 1 161 ? 5.168 -19.312 -15.984 1 97.06 161 VAL B CA 1
ATOM 2773 C C . VAL B 1 161 ? 6.184 -18.5 -16.781 1 97.06 161 VAL B C 1
ATOM 2775 O O . VAL B 1 161 ? 7.219 -19.031 -17.203 1 97.06 161 VAL B O 1
ATOM 2778 N N . GLU B 1 162 ? 5.832 -17.281 -17.078 1 97.88 162 GLU B N 1
ATOM 2779 C CA . GLU B 1 162 ? 6.758 -16.328 -17.672 1 97.88 162 GLU B CA 1
ATOM 2780 C C . GLU B 1 162 ? 7.418 -15.461 -16.609 1 97.88 162 GLU B C 1
ATOM 2782 O O . GLU B 1 162 ? 6.73 -14.812 -15.82 1 97.88 162 GLU B O 1
ATOM 2787 N N . PRO B 1 163 ? 8.727 -15.391 -16.562 1 98.62 163 PRO B N 1
ATOM 2788 C CA . PRO B 1 163 ? 9.445 -14.766 -15.453 1 98.62 163 PRO B CA 1
ATOM 2789 C C . PRO B 1 163 ? 9.031 -13.312 -15.227 1 98.62 163 PRO B C 1
ATOM 2791 O O . PRO B 1 163 ? 8.773 -12.914 -14.094 1 98.62 163 PRO B O 1
ATOM 2794 N N . SER B 1 164 ? 8.93 -12.461 -16.234 1 98.31 164 SER B N 1
ATOM 2795 C CA . SER B 1 164 ? 8.602 -11.047 -16.062 1 98.31 164 SER B CA 1
ATOM 2796 C C . SER B 1 164 ? 7.188 -10.867 -15.539 1 98.31 164 SER B C 1
ATOM 2798 O O . SER B 1 164 ? 6.945 -10.031 -14.664 1 98.31 164 SER B O 1
ATOM 2800 N N . SER B 1 165 ? 6.293 -11.656 -16.047 1 97.94 165 SER B N 1
ATOM 2801 C CA . SER B 1 165 ? 4.914 -11.617 -15.57 1 97.94 165 SER B CA 1
ATOM 2802 C C . SER B 1 165 ? 4.82 -12.07 -14.117 1 97.94 165 SER B C 1
ATOM 2804 O O . SER B 1 165 ? 4.164 -11.414 -13.305 1 97.94 165 SER B O 1
ATOM 2806 N N . ALA B 1 166 ? 5.496 -13.148 -13.82 1 98.69 166 ALA B N 1
ATOM 2807 C CA . ALA B 1 166 ? 5.516 -13.656 -12.453 1 98.69 166 ALA B CA 1
ATOM 2808 C C . ALA B 1 166 ? 6.145 -12.641 -11.5 1 98.69 166 ALA B C 1
ATOM 2810 O O . ALA B 1 166 ? 5.676 -12.469 -10.367 1 98.69 166 ALA B O 1
ATOM 2811 N N . ALA B 1 167 ? 7.184 -11.969 -11.922 1 98.81 167 ALA B N 1
ATOM 2812 C CA . ALA B 1 167 ? 7.859 -10.969 -11.086 1 98.81 167 ALA B CA 1
ATOM 2813 C C . ALA B 1 167 ? 6.91 -9.836 -10.711 1 98.81 167 ALA B C 1
ATOM 2815 O O . ALA B 1 167 ? 6.883 -9.406 -9.555 1 98.81 167 ALA B O 1
ATOM 2816 N N . ARG B 1 168 ? 6.109 -9.344 -11.68 1 98.44 168 ARG B N 1
ATOM 2817 C CA . ARG B 1 168 ? 5.145 -8.281 -11.398 1 98.44 168 ARG B CA 1
ATOM 2818 C C . ARG B 1 168 ? 4.125 -8.734 -10.359 1 98.44 168 ARG B C 1
ATOM 2820 O O . ARG B 1 168 ? 3.777 -7.973 -9.453 1 98.44 168 ARG B O 1
ATOM 2827 N N . ILE B 1 169 ? 3.686 -9.992 -10.469 1 98.81 169 ILE B N 1
ATOM 2828 C CA . ILE B 1 169 ? 2.717 -10.547 -9.539 1 98.81 169 ILE B CA 1
ATOM 2829 C C . ILE B 1 169 ? 3.322 -10.602 -8.133 1 98.81 169 ILE B C 1
ATOM 2831 O O . ILE B 1 169 ? 2.703 -10.148 -7.168 1 98.81 169 ILE B O 1
ATOM 2835 N N . LEU B 1 170 ? 4.547 -11.148 -8.031 1 98.88 170 LEU B N 1
ATOM 2836 C CA . LEU B 1 170 ? 5.184 -11.344 -6.734 1 98.88 170 LEU B CA 1
ATOM 2837 C C . LEU B 1 170 ? 5.504 -10 -6.074 1 98.88 170 LEU B C 1
ATOM 2839 O O . LEU B 1 170 ? 5.371 -9.859 -4.859 1 98.88 170 LEU B O 1
ATOM 2843 N N . VAL B 1 171 ? 5.906 -8.984 -6.855 1 98.69 171 VAL B N 1
ATOM 2844 C CA . VAL B 1 171 ? 6.203 -7.66 -6.324 1 98.69 171 VAL B CA 1
ATOM 2845 C C . VAL B 1 171 ? 4.918 -6.996 -5.844 1 98.69 171 VAL B C 1
ATOM 2847 O O . VAL B 1 171 ? 4.883 -6.406 -4.762 1 98.69 171 VAL B O 1
ATOM 2850 N N . CYS B 1 172 ? 3.799 -7.098 -6.617 1 98.5 172 CYS B N 1
ATOM 2851 C CA . CYS B 1 172 ? 2.514 -6.574 -6.168 1 98.5 172 CYS B CA 1
ATOM 2852 C C . CYS B 1 172 ? 2.094 -7.219 -4.852 1 98.5 172 CYS B C 1
ATOM 2854 O O . CYS B 1 172 ? 1.618 -6.531 -3.945 1 98.5 172 CYS B O 1
ATOM 2856 N N . PHE B 1 173 ? 2.348 -8.492 -4.758 1 98.75 173 PHE B N 1
ATOM 2857 C CA . PHE B 1 173 ? 1.971 -9.234 -3.559 1 98.75 173 PHE B CA 1
ATOM 2858 C C . PHE B 1 173 ? 2.695 -8.68 -2.336 1 98.75 173 PHE B C 1
ATOM 2860 O O . PHE B 1 173 ? 2.07 -8.398 -1.312 1 98.75 173 PHE B O 1
ATOM 2867 N N . VAL B 1 174 ? 3.994 -8.5 -2.396 1 98.56 174 VAL B N 1
ATOM 2868 C CA . VAL B 1 174 ? 4.734 -8.102 -1.2 1 98.56 174 VAL B CA 1
ATOM 2869 C C . VAL B 1 174 ? 4.398 -6.66 -0.836 1 98.56 174 VAL B C 1
ATOM 2871 O O . VAL B 1 174 ? 4.371 -6.301 0.343 1 98.56 174 VAL B O 1
ATOM 2874 N N . GLU B 1 175 ? 4.113 -5.824 -1.849 1 98.5 175 GLU B N 1
ATOM 2875 C CA . GLU B 1 175 ? 3.68 -4.469 -1.522 1 98.5 175 GLU B CA 1
ATOM 2876 C C . GLU B 1 175 ? 2.311 -4.473 -0.845 1 98.5 175 GLU B C 1
ATOM 2878 O O . GLU B 1 175 ? 2.051 -3.664 0.047 1 98.5 175 GLU B O 1
ATOM 2883 N N . GLY B 1 176 ? 1.427 -5.391 -1.288 1 98.5 176 GLY B N 1
ATOM 2884 C CA . GLY B 1 176 ? 0.157 -5.551 -0.596 1 98.5 176 GLY B CA 1
ATOM 2885 C C . GLY B 1 176 ? 0.311 -6.078 0.817 1 98.5 176 GLY B C 1
ATOM 2886 O O . GLY B 1 176 ? -0.438 -5.691 1.716 1 98.5 176 GLY B O 1
ATOM 2887 N N . LEU B 1 177 ? 1.288 -6.984 1.006 1 97.94 177 LEU B N 1
ATOM 2888 C CA . LEU B 1 177 ? 1.598 -7.492 2.338 1 97.94 177 LEU B CA 1
ATOM 2889 C C . LEU B 1 177 ? 1.976 -6.352 3.279 1 97.94 177 LEU B C 1
ATOM 2891 O O . LEU B 1 177 ? 1.549 -6.328 4.434 1 97.94 177 LEU B O 1
ATOM 2895 N N . ARG B 1 178 ? 2.746 -5.395 2.77 1 97.62 178 ARG B N 1
ATOM 2896 C CA . ARG B 1 178 ? 3.145 -4.234 3.557 1 97.62 178 ARG B CA 1
ATOM 2897 C C . ARG B 1 178 ? 1.929 -3.41 3.971 1 97.62 178 ARG B C 1
ATOM 2899 O O . ARG B 1 178 ? 1.863 -2.91 5.094 1 97.62 178 ARG B O 1
ATOM 2906 N N . VAL B 1 179 ? 0.973 -3.26 3.094 1 98.19 179 VAL B N 1
ATOM 2907 C CA . VAL B 1 179 ? -0.229 -2.479 3.369 1 98.19 179 VAL B CA 1
ATOM 2908 C C . VAL B 1 179 ? -1.061 -3.174 4.445 1 98.19 179 VAL B C 1
ATOM 2910 O O . VAL B 1 179 ? -1.389 -2.57 5.473 1 98.19 179 VAL B O 1
ATOM 2913 N N . ILE B 1 180 ? -1.368 -4.418 4.242 1 97.75 180 ILE B N 1
ATOM 2914 C CA . ILE B 1 180 ? -2.273 -5.156 5.117 1 97.75 180 ILE B CA 1
ATOM 2915 C C . ILE B 1 180 ? -1.624 -5.355 6.48 1 97.75 180 ILE B C 1
ATOM 2917 O O . ILE B 1 180 ? -2.303 -5.316 7.512 1 97.75 180 ILE B O 1
ATOM 2921 N N . ALA B 1 181 ? -0.336 -5.484 6.516 1 96.5 181 ALA B N 1
ATOM 2922 C CA . ALA B 1 181 ? 0.393 -5.738 7.754 1 96.5 181 ALA B CA 1
ATOM 2923 C C . ALA B 1 181 ? 0.305 -4.543 8.695 1 96.5 181 ALA B C 1
ATOM 2925 O O . ALA B 1 181 ? 0.513 -4.68 9.906 1 96.5 181 ALA B O 1
ATOM 2926 N N . LYS B 1 182 ? 0.048 -3.383 8.156 1 96.56 182 LYS B N 1
ATOM 2927 C CA . LYS B 1 182 ? -0.118 -2.189 8.977 1 96.56 182 LYS B CA 1
ATOM 2928 C C . LYS B 1 182 ? -1.221 -2.385 10.016 1 96.56 182 LYS B C 1
ATOM 2930 O O . LYS B 1 182 ? -1.229 -1.72 11.055 1 96.56 182 LYS B O 1
ATOM 2935 N N . THR B 1 183 ? -2.086 -3.305 9.68 1 95.81 183 THR B N 1
ATOM 2936 C CA . THR B 1 183 ? -3.242 -3.451 10.555 1 95.81 183 THR B CA 1
ATOM 2937 C C . THR B 1 183 ? -3.08 -4.664 11.461 1 95.81 183 THR B C 1
ATOM 2939 O O . THR B 1 183 ? -3.98 -4.988 12.242 1 95.81 183 THR B O 1
ATOM 2942 N N . GLY B 1 184 ? -1.972 -5.34 11.414 1 85.69 184 GLY B N 1
ATOM 2943 C CA . GLY B 1 184 ? -1.55 -6.277 12.445 1 85.69 184 GLY B CA 1
ATOM 2944 C C . GLY B 1 184 ? -1.92 -7.715 12.133 1 85.69 184 GLY B C 1
ATOM 2945 O O . GLY B 1 184 ? -2.373 -8.445 13.008 1 85.69 184 GLY B O 1
ATOM 2946 N N . PRO B 1 185 ? -1.769 -8.156 10.898 1 74 185 PRO B N 1
ATOM 2947 C CA . PRO B 1 185 ? -1.955 -9.594 10.719 1 74 185 PRO B CA 1
ATOM 2948 C C . PRO B 1 185 ? -0.899 -10.422 11.445 1 74 185 PRO B C 1
ATOM 2950 O O . PRO B 1 185 ? 0.122 -9.883 11.883 1 74 185 PRO B O 1
ATOM 2953 N N . THR B 1 186 ? -1.187 -11.719 11.539 1 79.12 186 THR B N 1
ATOM 2954 C CA . THR B 1 186 ? -0.226 -12.57 12.227 1 79.12 186 THR B CA 1
ATOM 2955 C C . THR B 1 186 ? 0.876 -13.023 11.266 1 79.12 186 THR B C 1
ATOM 2957 O O . THR B 1 186 ? 0.619 -13.281 10.094 1 79.12 186 THR B O 1
ATOM 2960 N N . PRO B 1 187 ? 2.064 -13.164 11.836 1 84.5 187 PRO B N 1
ATOM 2961 C CA . PRO B 1 187 ? 3.201 -13.586 11.016 1 84.5 187 PRO B CA 1
ATOM 2962 C C . PRO B 1 187 ? 3.023 -14.984 10.43 1 84.5 187 PRO B C 1
ATOM 2964 O O . PRO B 1 187 ? 3.42 -15.242 9.289 1 84.5 187 PRO B O 1
ATOM 2967 N N . ILE B 1 188 ? 2.463 -15.867 11.109 1 85.25 188 ILE B N 1
ATOM 2968 C CA . ILE B 1 188 ? 2.299 -17.25 10.664 1 85.25 188 ILE B CA 1
ATOM 2969 C C . ILE B 1 188 ? 1.408 -17.281 9.422 1 85.25 188 ILE B C 1
ATOM 2971 O O . ILE B 1 188 ? 1.734 -17.938 8.438 1 85.25 188 ILE B O 1
ATOM 2975 N N . THR B 1 189 ? 0.438 -16.531 9.422 1 91.5 189 THR B N 1
ATOM 2976 C CA . THR B 1 189 ? -0.486 -16.484 8.297 1 91.5 189 THR B CA 1
ATOM 2977 C C . THR B 1 189 ? 0.172 -15.836 7.086 1 91.5 189 THR B C 1
ATOM 2979 O O . THR B 1 189 ? -0.008 -16.297 5.953 1 91.5 189 THR B O 1
ATOM 2982 N N . SER B 1 190 ? 1.007 -14.852 7.387 1 95.75 190 SER B N 1
ATOM 2983 C CA . SER B 1 190 ? 1.681 -14.156 6.293 1 95.75 190 SER B CA 1
ATOM 2984 C C . SER B 1 190 ? 2.691 -15.062 5.602 1 95.75 190 SER B C 1
ATOM 2986 O O . SER B 1 190 ? 2.771 -15.086 4.371 1 95.75 190 SER B O 1
ATOM 2988 N N . GLN B 1 191 ? 3.424 -15.875 6.434 1 96.44 191 GLN B N 1
ATOM 2989 C CA . GLN B 1 191 ? 4.41 -16.781 5.859 1 96.44 191 GLN B CA 1
ATOM 2990 C C . GLN B 1 191 ? 3.732 -17.875 5.043 1 96.44 191 GLN B C 1
ATOM 2992 O O . GLN B 1 191 ? 4.176 -18.203 3.938 1 96.44 191 GLN B O 1
ATOM 2997 N N . ALA B 1 192 ? 2.701 -18.438 5.578 1 96.94 192 ALA B N 1
ATOM 2998 C CA . ALA B 1 192 ? 1.968 -19.484 4.867 1 96.94 192 ALA B CA 1
ATOM 2999 C C . ALA B 1 192 ? 1.406 -18.953 3.549 1 96.94 192 ALA B C 1
ATOM 3001 O O . ALA B 1 192 ? 1.404 -19.672 2.539 1 96.94 192 ALA B O 1
ATOM 3002 N N . THR B 1 193 ? 0.92 -17.734 3.566 1 97.38 193 THR B N 1
ATOM 3003 C CA . THR B 1 193 ? 0.363 -17.109 2.373 1 97.38 193 THR B CA 1
ATOM 3004 C C . THR B 1 193 ? 1.444 -16.906 1.317 1 97.38 193 THR B C 1
ATOM 3006 O O . THR B 1 193 ? 1.242 -17.219 0.142 1 97.38 193 THR B O 1
ATOM 3009 N N . ALA B 1 194 ? 2.613 -16.438 1.776 1 97.94 194 ALA B N 1
ATOM 3010 C CA . ALA B 1 194 ? 3.732 -16.234 0.862 1 97.94 194 ALA B CA 1
ATOM 3011 C C . ALA B 1 194 ? 4.203 -17.562 0.262 1 97.94 194 ALA B C 1
ATOM 3013 O O . ALA B 1 194 ? 4.473 -17.641 -0.939 1 97.94 194 ALA B O 1
ATOM 3014 N N . ASP B 1 195 ? 4.27 -18.594 1.065 1 97.5 195 ASP B N 1
ATOM 3015 C CA . ASP B 1 195 ? 4.688 -19.906 0.591 1 97.5 195 ASP B CA 1
ATOM 3016 C C . ASP B 1 195 ? 3.693 -20.469 -0.425 1 97.5 195 ASP B C 1
ATOM 3018 O O . ASP B 1 195 ? 4.09 -21.016 -1.448 1 97.5 195 ASP B O 1
ATOM 3022 N N . ALA B 1 196 ? 2.445 -20.312 -0.115 1 97.62 196 ALA B N 1
ATOM 3023 C CA . ALA B 1 196 ? 1.406 -20.812 -1.016 1 97.62 196 ALA B CA 1
ATOM 3024 C C . ALA B 1 196 ? 1.481 -20.125 -2.373 1 97.62 196 ALA B C 1
ATOM 3026 O O . ALA B 1 196 ? 1.294 -20.75 -3.412 1 97.62 196 ALA B O 1
ATOM 3027 N N . LEU B 1 197 ? 1.741 -18.812 -2.348 1 98.5 197 LEU B N 1
ATOM 3028 C CA . LEU B 1 197 ? 1.89 -18.094 -3.607 1 98.5 197 LEU B CA 1
ATOM 3029 C C . LEU B 1 197 ? 3.094 -18.609 -4.391 1 98.5 197 LEU B C 1
ATOM 3031 O O . LEU B 1 197 ? 2.977 -18.938 -5.57 1 98.5 197 LEU B O 1
ATOM 3035 N N . LEU B 1 198 ? 4.223 -18.641 -3.709 1 98.38 198 LEU B N 1
ATOM 3036 C CA . LEU B 1 198 ? 5.438 -19.062 -4.395 1 98.38 198 LEU B CA 1
ATOM 3037 C C . LEU B 1 198 ? 5.281 -20.469 -4.977 1 98.38 198 LEU B C 1
ATOM 3039 O O . LEU B 1 198 ? 5.754 -20.734 -6.078 1 98.38 198 LEU B O 1
ATOM 3043 N N . ASP B 1 199 ? 4.559 -21.328 -4.312 1 96.88 199 ASP B N 1
ATOM 3044 C CA . ASP B 1 199 ? 4.371 -22.719 -4.73 1 96.88 199 ASP B CA 1
ATOM 3045 C C . ASP B 1 199 ? 3.568 -22.797 -6.027 1 96.88 199 ASP B C 1
ATOM 3047 O O . ASP B 1 199 ? 3.588 -23.828 -6.715 1 96.88 199 ASP B O 1
ATOM 3051 N N . ARG B 1 200 ? 2.873 -21.734 -6.375 1 96.44 200 ARG B N 1
ATOM 3052 C CA . ARG B 1 200 ? 2.148 -21.703 -7.641 1 96.44 200 ARG B CA 1
ATOM 3053 C C . ARG B 1 200 ? 3.088 -21.422 -8.805 1 96.44 200 ARG B C 1
ATOM 3055 O O . ARG B 1 200 ? 2.725 -21.609 -9.969 1 96.44 200 ARG B O 1
ATOM 3062 N N . PHE B 1 201 ? 4.273 -20.938 -8.469 1 97.69 201 PHE B N 1
ATOM 3063 C CA . PHE B 1 201 ? 5.141 -20.469 -9.547 1 97.69 201 PHE B CA 1
ATOM 3064 C C . PHE B 1 201 ? 6.379 -21.344 -9.664 1 97.69 201 PHE B C 1
ATOM 3066 O O . PHE B 1 201 ? 7.082 -21.297 -10.672 1 97.69 201 PHE B O 1
ATOM 3073 N N . VAL B 1 202 ? 6.629 -22.156 -8.648 1 96.25 202 VAL B N 1
ATOM 3074 C CA . VAL B 1 202 ? 7.812 -23.016 -8.695 1 96.25 202 VAL B CA 1
ATOM 3075 C C . VAL B 1 202 ? 7.398 -24.484 -8.578 1 96.25 202 VAL B C 1
ATOM 3077 O O . VAL B 1 202 ? 6.324 -24.781 -8.055 1 96.25 202 VAL B O 1
ATOM 3080 N N . ARG B 1 203 ? 8.242 -25.469 -9.016 1 88.44 203 ARG B N 1
ATOM 3081 C CA . ARG B 1 203 ? 8.031 -26.906 -8.984 1 88.44 203 ARG B CA 1
ATOM 3082 C C . ARG B 1 203 ? 8.703 -27.531 -7.766 1 88.44 203 ARG B C 1
ATOM 3084 O O . ARG B 1 203 ? 9.695 -27.016 -7.262 1 88.44 203 ARG B O 1
#

Nearest PDB structures (foldseek):
  6nsm-assembly1_B  TM=8.553E-01  e=5.902E-08  Pseudomonas aeruginosa UCBPP-PA14
  6nsr-assembly1_B  TM=8.663E-01  e=2.324E-07  Pseudomonas aeruginosa
  4yze-assembly1_A  TM=8.890E-01  e=6.571E-07  Escherichia coli K-12
  3eup-assembly1_B  TM=8.582E-01  e=1.273E-06  Cytophaga hutchinsonii ATCC 33406
  3qbm-assembly1_B  TM=8.286E-01  e=1.005E-06  Chloroflexus aurantiacus J-10-fl

Foldseek 3Di:
DPPDPPPPPPPPPPPQPLVQLLQQLLVQCLQQNLVRDDPVSSCVRSVDDPVVCCVSQNDSVSSNLSNLVVLLVVVLVLLCVLLPVVDQLLSSLLVVLLVLLVCCADPSVQSFRSLLRNCVVPLVPDVSSVVSSVVSLVSQLVSQLVSLVSLVVVVWWDPPDRSSVLSNVLSVVSSVSRVVSSVHDHSVVSSVVSVVSSVNTTD/DPPPPPPPPPPPPPPQPLVQLLQQLLVQCLQQNLVRDDPVSSCVRSVDDPVVCCVNQNDSVSSNLSNLVVLLVVVLVVLCVLLPVVDQLLSSLLVVLLVLLVCCADPSVQSFRSLLRNCVVPLVPDVSSVVSSVVSLVSQLVSQLVSLVSLVVVVWWDPPDRSSVLSNVLSVVSSVSRVVSSVHDHSVVSSVVSVVSSVNTTD

pLDDT: mean 92.65, std 14.46, range [33.75, 98.88]

Solvent-accessible surface area (backbone atoms only — not comparable to full-atom values): 21380 Å² total; per-residue (Å²): 135,83,76,68,78,76,73,71,73,74,74,74,74,82,78,71,59,59,67,56,35,35,52,36,39,32,53,49,39,50,74,54,32,71,81,66,48,49,68,69,60,44,31,66,58,44,69,42,53,73,70,55,46,36,73,73,45,57,46,70,68,52,42,47,51,50,20,51,51,50,53,50,49,54,53,52,51,51,48,51,61,35,56,34,84,91,48,57,38,63,60,17,52,51,45,47,49,51,50,49,38,58,53,26,21,66,72,45,2,32,66,43,50,56,66,62,36,45,41,58,73,36,21,66,80,30,68,71,55,20,51,52,50,42,51,48,56,50,50,51,30,52,54,46,17,50,32,41,44,52,23,44,76,69,68,34,41,28,88,89,68,49,34,65,55,51,16,51,44,56,50,20,26,56,48,7,44,42,58,57,12,25,54,60,52,58,52,69,59,46,45,54,36,50,50,56,54,49,56,68,49,36,104,136,83,74,69,78,76,75,71,73,75,72,73,76,79,77,72,59,59,66,57,34,34,52,36,40,32,52,48,39,49,74,54,32,72,82,67,50,49,69,68,60,45,31,64,58,44,70,40,53,73,68,54,46,34,74,73,43,57,47,70,67,50,42,46,52,50,20,50,50,51,55,51,50,54,52,52,52,51,47,51,62,35,58,35,84,90,48,58,37,63,58,18,51,51,46,48,48,51,50,50,38,58,54,25,21,64,72,44,2,31,64,43,51,56,67,62,37,45,41,59,74,36,23,67,79,29,68,70,55,22,51,53,51,40,49,48,54,50,52,50,29,52,53,45,16,52,33,40,44,52,23,45,76,69,68,33,42,26,90,90,68,48,33,64,54,50,15,51,44,54,50,22,26,55,49,7,43,42,58,55,12,26,54,59,52,57,52,68,59,46,46,52,37,50,51,57,53,51,55,68,49,34,105